Protein 7OA6 (pdb70)

Foldseek 3Di:
DPDPVVVVQQVPPPPHGHDDPPDDFDWDQDDDKDWDADQQKIKTKAQADFAPDDPFKDWDADPPVGKTKTWGFRDDDDDDPVRHDDDDCPCVDGIIIDIDDDPRWAQFDCVQWDWDDPPRIIIIMGGHPDPPAPTNHHHDDDDPPDDPPPDD/DPPVVVVQVVVCVVPPDDGDDDFFDDDDDDFDWDWDADLHKIKTKGFFPDADDPVQWDWAADPPQRKTKTWGAGDDDDDDPVDDPPDDDDDGGGTDITIGDHPQEPPWDRPPWDWDDDPRMIITITDDPFRYPDPDGSDDDDDDDDPDPPDD/DDDDDPQPVQDPDDDHHHDDDDDDWDKDDDDDWDWDADQQWIKTKAQAPQAPDDPQWDWDADPPQQKTKIWGFFDDDDDDPVVDDDDDPRDPGGIIITIGHDPNFPQAAQVPKDWDCPPNMTMIMGGHNDDPADGPDGGDDDDPDAPDPNHD/DVQDDDDPPDDFDFDDDFDKHFDADPHKTKMKTQAPQAPDPVQKDWDADPPQRHIKIKHAHDADDDDPVDDDDPDDDGGGGIHIGGGHDPPDPPWDRPPKDWDCPPSIIITTTDPD/DDDDDDDDDPPPPD

Radius of gyration: 34.69 Å; Cα contacts (8 Å, |Δi|>4): 1316; chains: 5; bounding box: 94×104×77 Å

Secondary structure (DSSP, 8-state):
--SHHHHHHHT--SSS-----S-----SS---EEEEE-SSEEEEEEE----S-SSS-EEEEETTTTEEEEEEEPPPP--SSS-EEEEE---SSSEEEEEEE--S-TT---SS-EEEEETTEEEEEEE-S-SSSSSSSSS----------S--/---HHHHHHHHTTTT-SS---------SS----EEEE-SS-EEEEEE-S--SSSTTEEEEE-TTTSEEEEEEE-PPP---SSS-TTS-B-----EEEEEEE----S-B-SSS-EEEEETTEEEEEE-BS---SSSS-S--------SSSS--/--SSHHHHTTSSSSS-----S-----EES---EE--B-SSEEEEEE---S-S-STT-EEEEETTTTEEEEEEE-------TTT--S-B---S-SEEEEEEE--S-S----TT-EEEEETTEEEEEEE----SS-SSSSS-------SSSS--/--S----SS------S----BEE-SSS--EEEEE-TT-SSSSSEEEEE-SSS--EEEEEE-------SS---SS-------EEEEE------SSS-SS--EEEEETTEEEEE----/--EE-------S--

InterPro domains:
  IPR002068 Alpha crystallin/Hsp20 domain [PF00011] (96-207)
  IPR002068 Alpha crystallin/Hsp20 domain [PS01031] (86-207)
  IPR008978 HSP20-like chaperone [G3DSA:2.60.40.790] (59-207)
  IPR008978 HSP20-like chaperone [SSF49764] (66-198)
  IPR031107 Small heat shock protein [PTHR11527] (91-207)

GO terms:
  GO:0034605 cellular response to heat (P, IDA)
  GO:0005634 nucleus (C, IDA)
  GO:0005737 cytoplasm (C, IDA)
  GO:0010494 cytoplasmic stress granule (C, IDA)
  GO:0003729 mRNA binding (F, IDA)
  GO:0006457 protein folding (P, IDA)
  GO:0005737 cytoplasm (C, HDA)
  GO:0005739 mitochondrion (C, HDA)
  GO:0010494 cytoplasmic stress granule (C, HDA)
  GO:0042802 identical protein binding (F, IPI)

Solvent-accessible surface area: 33015 Å² total; per-residue (Å²): 188,125,76,175,92,69,34,44,22,75,177,11,87,54,90,105,36,3,85,92,56,74,123,64,60,93,82,40,25,101,22,24,27,16,11,12,35,46,64,103,33,0,42,0,46,3,16,6,25,9,5,139,9,115,172,84,37,82,48,96,45,71,119,112,124,82,34,3,29,1,41,14,45,18,41,40,35,80,5,103,140,52,67,42,3,0,109,29,127,44,11,64,45,17,146,9,104,6,30,9,77,25,40,2,138,80,29,28,60,2,127,82,34,139,56,97,42,59,89,0,22,12,59,1,48,2,49,22,138,53,2,99,85,67,14,122,52,146,94,55,142,146,159,138,114,82,157,115,105,203,44,197,160,52,8,114,24,89,51,61,76,93,149,12,74,42,6,104,34,101,113,38,55,56,43,27,94,91,76,82,114,94,13,40,20,9,27,18,17,65,118,12,31,38,16,11,43,18,38,22,41,6,15,108,77,101,156,49,42,69,59,97,22,27,140,128,123,69,42,8,43,6,16,15,64,12,37,39,50,69,92,42,158,43,18,67,18,58,71,38,109,27,54,23,29,25,141,78,50,17,36,17,28,17,103,11,79,82,21,30,32,46,130,65,32,124,37,84,156,64,36,9,28,22,37,12,44,16,10,1,115,80,22,8,120,49,73,76,61,106,64,72,54,93,21,110,53,1,134,24,62,58,1,8,131,56,130,158,79,79,47,50,11,19,63,97,94,46,8,20,0,66,29,77,70,42,72,66,32,82,92,42,48,64,29,16,15,13,6,40,26,74,93,119,32,3,30,1,47,2,18,0,14,4,5,128,33,4,128,95,12,86,4,42,15,46,84,97,90,58,33,2,10,0,19,4,118,9,27,47,32,120,97,108,157,55,10,71,2,6,59,28,73,16,30,90,34,30,109,0,46,1,20,8,50,11,27,14,122,83,21,48,25,2,103,88,13,101,9,75,2,46,31,0,10,2,30,0,34,0,27,7,142,65,14,103,85,65,16,198,62,149,70,88,156,126,169,132,84,48,162,108,116,238,38,194,131,31,47,19,130,50,99,114,66,139,40,13,95,52,62,84,90,23,47,0,2,3,13,35,76,128,68,23,55,24,6,46,3,41,4,14,21,0,124,18,21,135,64,6,69,5,25,2,16,22,11,97,31,24,5,27,4,4,2,56,30,55,36,21,85,54,60,169,38,6,86,51,31,55,5,41,7,47,30,59,36,165,11,71,1,43,6,25,4,77,32,161,124,62,15,49,26,95,54,6,76,0,32,2,14,21,0,22,1,32,3,35,2,13,76,169,166,139,32,134,36,129,36,27,117,55,36,168,0,104

Structure (mmCIF, N/CA/C/O backbone):
data_7OA6
#
_entry.id   7OA6
#
loop_
_atom_site.group_PDB
_atom_site.id
_atom_site.type_symbol
_atom_site.label_atom_id
_atom_site.label_alt_id
_atom_site.label_comp_id
_atom_site.label_asym_id
_atom_site.label_entity_id
_atom_site.label_seq_id
_atom_site.pdbx_PDB_ins_code
_atom_site.Cartn_x
_atom_site.Cartn_y
_atom_site.Cartn_z
_atom_site.occupancy
_atom_site.B_iso_or_equiv
_atom_site.auth_seq_id
_atom_site.auth_comp_id
_atom_site.auth_asym_id
_atom_site.auth_atom_id
_atom_site.pdbx_PDB_model_num
ATOM 1 N N . TYR A 1 63 ? 173.904 168.869 173.160 1.00 0.00 63 TYR A N 1
ATOM 2 C CA . TYR A 1 63 ? 174.078 169.241 174.592 1.00 0.00 63 TYR A CA 1
ATOM 3 C C . TYR A 1 63 ? 172.705 169.419 175.202 1.00 0.00 63 TYR A C 1
ATOM 4 O O . TYR A 1 63 ? 171.727 168.835 174.738 1.00 0.00 63 TYR A O 1
ATOM 13 N N . ASP A 1 64 ? 172.605 170.190 176.313 1.00 0.00 64 ASP A N 1
ATOM 14 C CA . ASP A 1 64 ? 171.362 170.474 177.000 1.00 0.00 64 ASP A CA 1
ATOM 15 C C . ASP A 1 64 ? 170.329 171.204 176.150 1.00 0.00 64 ASP A C 1
ATOM 16 O O . ASP A 1 64 ? 169.190 170.738 176.179 1.00 0.00 64 ASP A O 1
ATOM 21 N N . PRO A 1 65 ? 170.587 172.251 175.340 1.00 0.00 65 PRO A N 1
ATOM 22 C CA . PRO A 1 65 ? 169.584 172.857 174.470 1.00 0.00 65 PRO A CA 1
ATOM 23 C C . PRO A 1 65 ? 169.072 171.886 173.436 1.00 0.00 65 PRO A C 1
ATOM 24 O O . PRO A 1 65 ? 169.858 171.065 172.966 1.00 0.00 65 PRO A O 1
ATOM 28 N N . ARG A 1 66 ? 167.776 172.000 173.054 1.00 0.00 66 ARG A N 1
ATOM 29 C CA . ARG A 1 66 ? 167.150 171.180 172.042 1.00 0.00 66 ARG A CA 1
ATOM 30 C C . ARG A 1 66 ? 167.777 171.374 170.686 1.00 0.00 66 ARG A C 1
ATOM 31 O O . ARG A 1 66 ? 168.020 170.413 169.960 1.00 0.00 66 ARG A O 1
ATOM 39 N N . ASP A 1 67 ? 168.062 172.646 170.325 1.00 0.00 67 ASP A N 1
ATOM 40 C CA . ASP A 1 67 ? 168.687 173.010 169.074 1.00 0.00 67 ASP A CA 1
ATOM 41 C C . ASP A 1 67 ? 170.078 172.438 168.954 1.00 0.00 67 ASP A C 1
ATOM 42 O O . ASP A 1 67 ? 170.459 171.983 167.880 1.00 0.00 67 ASP A O 1
ATOM 47 N N . GLU A 1 68 ? 170.869 172.461 170.055 1.00 0.00 68 GLU A N 1
ATOM 48 C CA . GLU A 1 68 ? 172.218 171.942 170.071 1.00 0.00 68 GLU A CA 1
ATOM 49 C C . GLU A 1 68 ? 172.283 170.439 169.894 1.00 0.00 68 GLU A C 1
ATOM 50 O O . GLU A 1 68 ? 173.121 169.944 169.141 1.00 0.00 68 GLU A O 1
ATOM 56 N N . THR A 1 69 ? 171.382 169.673 170.570 1.00 0.00 69 THR A N 1
ATOM 57 C CA . THR A 1 69 ? 171.339 168.231 170.437 1.00 0.00 69 THR A CA 1
ATOM 58 C C . THR A 1 69 ? 170.806 167.814 169.083 1.00 0.00 69 THR A C 1
ATOM 59 O O . THR A 1 69 ? 171.245 166.798 168.557 1.00 0.00 69 THR A O 1
ATOM 63 N N . LEU A 1 70 ? 169.889 168.616 168.470 1.00 0.00 70 LEU A N 1
ATOM 64 C CA . LEU A 1 70 ? 169.457 168.444 167.097 1.00 0.00 70 LEU A CA 1
ATOM 65 C C . LEU A 1 70 ? 170.588 168.650 166.121 1.00 0.00 70 LEU A C 1
ATOM 66 O O . LEU A 1 70 ? 170.732 167.877 165.179 1.00 0.00 70 LEU A O 1
ATOM 71 N N . ASP A 1 71 ? 171.425 169.693 166.339 1.00 0.00 71 ASP A N 1
ATOM 72 C CA . ASP A 1 71 ? 172.582 170.002 165.527 1.00 0.00 71 ASP A CA 1
ATOM 73 C C . ASP A 1 71 ? 173.613 168.884 165.550 1.00 0.00 71 ASP A C 1
ATOM 74 O O . ASP A 1 71 ? 174.240 168.581 164.535 1.00 0.00 71 ASP A O 1
ATOM 79 N N . ASP A 1 72 ? 173.805 168.257 166.737 1.00 0.00 72 ASP A N 1
ATOM 80 C CA . ASP A 1 72 ? 174.620 167.077 166.944 1.00 0.00 72 ASP A CA 1
ATOM 81 C C . ASP A 1 72 ? 174.024 165.818 166.327 1.00 0.00 72 ASP A C 1
ATOM 82 O O . ASP A 1 72 ? 174.731 164.839 166.093 1.00 0.00 72 ASP A O 1
ATOM 87 N N . TRP A 1 73 ? 172.693 165.812 166.072 1.00 0.00 73 TRP A N 1
ATOM 88 C CA . TRP A 1 73 ? 171.960 164.690 165.520 1.00 0.00 73 TRP A CA 1
ATOM 89 C C . TRP A 1 73 ? 172.005 164.734 164.007 1.00 0.00 73 TRP A C 1
ATOM 90 O O . TRP A 1 73 ? 171.431 163.870 163.346 1.00 0.00 73 TRP A O 1
ATOM 101 N N . PHE A 1 74 ? 172.665 165.763 163.418 1.00 0.00 74 PHE A N 1
ATOM 102 C CA . PHE A 1 74 ? 172.856 165.893 161.989 1.00 0.00 74 PHE A CA 1
ATOM 103 C C . PHE A 1 74 ? 174.097 165.159 161.542 1.00 0.00 74 PHE A C 1
ATOM 104 O O . PHE A 1 74 ? 174.655 165.454 160.485 1.00 0.00 74 PHE A O 1
ATOM 112 N N . ASP A 1 75 ? 174.509 164.120 162.309 1.00 0.00 75 ASP A N 1
ATOM 113 C CA . ASP A 1 75 ? 175.592 163.239 161.966 1.00 0.00 75 ASP A CA 1
ATOM 114 C C . ASP A 1 75 ? 174.952 162.157 161.138 1.00 0.00 75 ASP A C 1
ATOM 115 O O . ASP A 1 75 ? 174.318 161.247 161.670 1.00 0.00 75 ASP A O 1
ATOM 120 N N . ASN A 1 76 ? 175.040 162.312 159.796 1.00 0.00 76 ASN A N 1
ATOM 121 C CA . ASN A 1 76 ? 174.477 161.387 158.839 1.00 0.00 76 ASN A CA 1
ATOM 122 C C . ASN A 1 76 ? 175.581 160.936 157.924 1.00 0.00 76 ASN A C 1
ATOM 123 O O . ASN A 1 76 ? 175.414 159.975 157.174 1.00 0.00 76 ASN A O 1
ATOM 128 N N . ASP A 1 77 ? 176.742 161.622 157.986 1.00 0.00 77 ASP A N 1
ATOM 129 C CA . ASP A 1 77 ? 177.960 161.175 157.362 1.00 0.00 77 ASP A CA 1
ATOM 130 C C . ASP A 1 77 ? 179.094 161.890 158.051 1.00 0.00 77 ASP A C 1
ATOM 131 O O . ASP A 1 77 ? 180.231 161.422 158.020 1.00 0.00 77 ASP A O 1
ATOM 136 N N . LEU A 1 78 ? 178.784 163.006 158.749 1.00 0.00 78 LEU A N 1
ATOM 137 C CA . LEU A 1 78 ? 179.654 163.626 159.707 1.00 0.00 78 LEU A CA 1
ATOM 138 C C . LEU A 1 78 ? 178.742 164.580 160.416 1.00 0.00 78 LEU A C 1
ATOM 139 O O . LEU A 1 78 ? 177.775 165.066 159.830 1.00 0.00 78 LEU A O 1
ATOM 144 N N . SER A 1 79 ? 179.028 164.872 161.709 1.00 0.00 79 SER A N 1
ATOM 145 C CA . SER A 1 79 ? 178.299 165.830 162.510 1.00 0.00 79 SER A CA 1
ATOM 146 C C . SER A 1 79 ? 178.412 167.224 161.941 1.00 0.00 79 SER A C 1
ATOM 147 O O . SER A 1 79 ? 179.440 167.589 161.371 1.00 0.00 79 SER A O 1
ATOM 150 N N . LEU A 1 80 ? 177.329 168.020 162.080 1.00 0.00 80 LEU A N 1
ATOM 151 C CA . LEU A 1 80 ? 177.240 169.338 161.507 1.00 0.00 80 LEU A CA 1
ATOM 152 C C . LEU A 1 80 ? 177.353 170.287 162.653 1.00 0.00 80 LEU A C 1
ATOM 153 O O . LEU A 1 80 ? 176.639 170.162 163.645 1.00 0.00 80 LEU A O 1
ATOM 158 N N . PHE A 1 81 ? 178.259 171.276 162.511 1.00 0.00 81 PHE A N 1
ATOM 159 C CA . PHE A 1 81 ? 178.468 172.340 163.458 1.00 0.00 81 PHE A CA 1
ATOM 160 C C . PHE A 1 81 ? 178.966 173.482 162.609 1.00 0.00 81 PHE A C 1
ATOM 161 O O . PHE A 1 81 ? 179.565 173.201 161.570 1.00 0.00 81 PHE A O 1
ATOM 169 N N . PRO A 1 82 ? 178.739 174.757 162.965 1.00 0.00 82 PRO A N 1
ATOM 170 C CA . PRO A 1 82 ? 179.155 175.939 162.212 1.00 0.00 82 PRO A CA 1
ATOM 171 C C . PRO A 1 82 ? 180.553 175.900 161.640 1.00 0.00 82 PRO A C 1
ATOM 172 O O . PRO A 1 82 ? 181.489 175.582 162.373 1.00 0.00 82 PRO A O 1
ATOM 176 N N . SER A 1 83 ? 180.690 176.213 160.329 1.00 0.00 83 SER A N 1
ATOM 177 C CA . SER A 1 83 ? 181.940 176.240 159.603 1.00 0.00 83 SER A CA 1
ATOM 178 C C . SER A 1 83 ? 182.887 177.284 160.133 1.00 0.00 83 SER A C 1
ATOM 179 O O . SER A 1 83 ? 184.084 177.033 160.266 1.00 0.00 83 SER A O 1
ATOM 182 N N . GLY A 1 84 ? 182.346 178.487 160.435 1.00 0.00 84 GLY A N 1
ATOM 183 C CA . GLY A 1 84 ? 183.087 179.587 160.999 1.00 0.00 84 GLY A CA 1
ATOM 184 C C . GLY A 1 84 ? 182.814 180.820 160.192 1.00 0.00 84 GLY A C 1
ATOM 185 O O . GLY A 1 84 ? 183.465 181.845 160.393 1.00 0.00 84 GLY A O 1
ATOM 186 N N . PHE A 1 85 ? 181.851 180.748 159.243 1.00 0.00 85 PHE A N 1
ATOM 187 C CA . PHE A 1 85 ? 181.498 181.871 158.416 1.00 0.00 85 PHE A CA 1
ATOM 188 C C . PHE A 1 85 ? 180.025 181.744 158.150 1.00 0.00 85 PHE A C 1
ATOM 189 O O . PHE A 1 85 ? 179.421 180.693 158.367 1.00 0.00 85 PHE A O 1
ATOM 197 N N . GLY A 1 86 ? 179.421 182.847 157.665 1.00 0.00 86 GLY A N 1
ATOM 198 C CA . GLY A 1 86 ? 178.036 182.876 157.294 1.00 0.00 86 GLY A CA 1
ATOM 199 C C . GLY A 1 86 ? 177.830 184.202 156.641 1.00 0.00 86 GLY A C 1
ATOM 200 O O . GLY A 1 86 ? 178.269 185.231 157.154 1.00 0.00 86 GLY A O 1
ATOM 201 N N . PHE A 1 87 ? 177.148 184.194 155.469 1.00 0.00 87 PHE A N 1
ATOM 202 C CA . PHE A 1 87 ? 176.900 185.355 154.640 1.00 0.00 87 PHE A CA 1
ATOM 203 C C . PHE A 1 87 ? 175.936 186.285 155.353 1.00 0.00 87 PHE A C 1
ATOM 204 O O . PHE A 1 87 ? 175.087 185.763 156.076 1.00 0.00 87 PHE A O 1
ATOM 212 N N . PRO A 1 88 ? 176.004 187.621 155.191 1.00 0.00 88 PRO A N 1
ATOM 213 C CA . PRO A 1 88 ? 175.223 188.620 155.924 1.00 0.00 88 PRO A CA 1
ATOM 214 C C . PRO A 1 88 ? 173.763 188.291 156.121 1.00 0.00 88 PRO A C 1
ATOM 215 O O . PRO A 1 88 ? 173.121 187.867 155.159 1.00 0.00 88 PRO A O 1
ATOM 219 N N . ARG A 1 89 ? 173.238 188.466 157.357 1.00 0.00 89 ARG A N 1
ATOM 220 C CA . ARG A 1 89 ? 171.906 188.036 157.686 1.00 0.00 89 ARG A CA 1
ATOM 221 C C . ARG A 1 89 ? 171.235 189.157 158.429 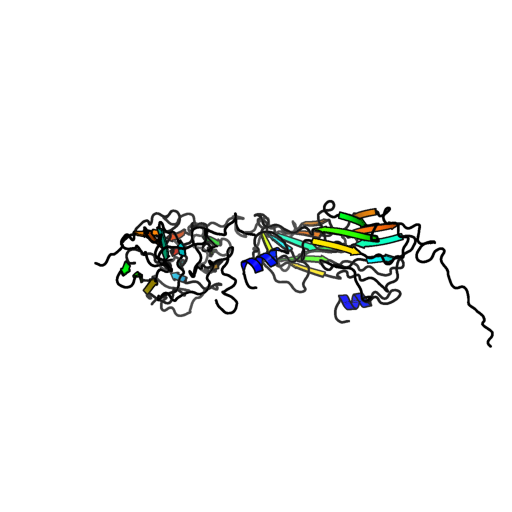1.00 0.00 89 ARG A C 1
ATOM 222 O O . ARG A 1 89 ? 171.804 189.743 159.349 1.00 0.00 89 ARG A O 1
ATOM 230 N N . SER A 1 90 ? 169.990 189.476 158.004 1.00 0.00 90 SER A N 1
ATOM 231 C CA . SER A 1 90 ? 169.110 190.425 158.630 1.00 0.00 90 SER A CA 1
ATOM 232 C C . SER A 1 90 ? 167.832 189.657 158.820 1.00 0.00 90 SER A C 1
ATOM 233 O O . SER A 1 90 ? 167.245 189.174 157.851 1.00 0.00 90 SER A O 1
ATOM 236 N N . VAL A 1 91 ? 167.400 189.528 160.092 1.00 0.00 91 VAL A N 1
ATOM 237 C CA . VAL A 1 91 ? 166.251 188.683 160.469 1.00 0.00 91 VAL A CA 1
ATOM 238 C C . VAL A 1 91 ? 166.823 187.252 160.458 1.00 0.00 91 VAL A C 1
ATOM 239 O O . VAL A 1 91 ? 166.839 186.614 159.404 1.00 0.00 91 VAL A O 1
ATOM 243 N N . ALA A 1 92 ? 167.287 186.722 161.612 1.00 0.00 92 ALA A N 1
ATOM 244 C CA . ALA A 1 92 ? 167.997 185.460 161.596 1.00 0.00 92 ALA A CA 1
ATOM 245 C C . ALA A 1 92 ? 167.110 184.289 161.251 1.00 0.00 92 ALA A C 1
ATOM 246 O O . ALA A 1 92 ? 166.249 183.899 162.040 1.00 0.00 92 ALA A O 1
ATOM 248 N N . VAL A 1 93 ? 167.317 183.717 160.038 1.00 0.00 93 VAL A N 1
ATOM 249 C CA . VAL A 1 93 ? 166.630 182.541 159.559 1.00 0.00 93 VAL A CA 1
ATOM 250 C C . VAL A 1 93 ? 167.714 181.826 158.769 1.00 0.00 93 VAL A C 1
ATOM 251 O O . VAL A 1 93 ? 168.337 182.476 157.934 1.00 0.00 93 VAL A O 1
ATOM 255 N N . PRO A 1 94 ? 168.002 180.534 158.941 1.00 0.00 94 PRO A N 1
ATOM 256 C CA . PRO A 1 94 ? 169.029 179.804 158.194 1.00 0.00 94 PRO A CA 1
ATOM 257 C C . PRO A 1 94 ? 168.691 179.676 156.720 1.00 0.00 94 PRO A C 1
ATOM 258 O O . PRO A 1 94 ? 167.542 179.900 156.347 1.00 0.00 94 PRO A O 1
ATOM 262 N N . VAL A 1 95 ? 169.686 179.310 155.876 1.00 0.00 95 VAL A N 1
ATOM 263 C CA . VAL A 1 95 ? 169.497 179.062 154.462 1.00 0.00 95 VAL A CA 1
ATOM 264 C C . VAL A 1 95 ? 170.275 177.792 154.203 1.00 0.00 95 VAL A C 1
ATOM 265 O O . VAL A 1 95 ? 171.274 177.536 154.874 1.00 0.00 95 VAL A O 1
ATOM 269 N N . ASP A 1 96 ? 169.825 176.960 153.225 1.00 0.00 96 ASP A N 1
ATOM 270 C CA . ASP A 1 96 ? 170.438 175.690 152.902 1.00 0.00 96 ASP A CA 1
ATOM 271 C C . ASP A 1 96 ? 171.005 175.811 151.510 1.00 0.00 96 ASP A C 1
ATOM 272 O O . ASP A 1 96 ? 170.363 176.382 150.630 1.00 0.00 96 ASP A O 1
ATOM 277 N N . ILE A 1 97 ? 172.196 175.206 151.272 1.00 0.00 97 ILE A N 1
ATOM 278 C CA . ILE A 1 97 ? 172.814 175.106 149.971 1.00 0.00 97 ILE A CA 1
ATOM 279 C C . ILE A 1 97 ? 173.061 173.637 149.760 1.00 0.00 97 ILE A C 1
ATOM 280 O O . ILE A 1 97 ? 173.398 172.925 150.706 1.00 0.00 97 ILE A O 1
ATOM 285 N N . LEU A 1 98 ? 172.905 173.152 148.505 1.00 0.00 98 LEU A N 1
ATOM 286 C CA . LEU A 1 98 ? 173.400 171.860 148.086 1.00 0.00 98 LEU A CA 1
ATOM 287 C C . LEU A 1 98 ? 174.304 172.134 146.926 1.00 0.00 98 LEU A C 1
ATOM 288 O O . LEU A 1 98 ? 173.882 172.721 145.928 1.00 0.00 98 LEU A O 1
ATOM 293 N N . ASP A 1 99 ? 175.588 171.727 147.057 1.00 0.00 99 ASP A N 1
ATOM 294 C CA . ASP A 1 99 ? 176.636 172.073 146.130 1.00 0.00 99 ASP A CA 1
ATOM 295 C C . ASP A 1 99 ? 176.869 170.877 145.253 1.00 0.00 99 ASP A C 1
ATOM 296 O O . ASP A 1 99 ? 177.014 169.755 145.739 1.00 0.00 99 ASP A O 1
ATOM 301 N N . HIS A 1 100 ? 176.915 171.115 143.925 1.00 0.00 100 HIS A N 1
ATOM 302 C CA . HIS A 1 100 ? 177.227 170.109 142.942 1.00 0.00 100 HIS A CA 1
ATOM 303 C C . HIS A 1 100 ? 177.774 170.907 141.791 1.00 0.00 100 HIS A C 1
ATOM 304 O O . HIS A 1 100 ? 177.808 172.136 141.842 1.00 0.00 100 HIS A O 1
ATOM 311 N N . ASP A 1 101 ? 178.270 170.212 140.742 1.00 0.00 101 ASP A N 1
ATOM 312 C CA . ASP A 1 101 ? 178.707 170.843 139.517 1.00 0.00 101 ASP A CA 1
ATOM 313 C C . ASP A 1 101 ? 177.761 170.487 138.394 1.00 0.00 101 ASP A C 1
ATOM 314 O O . ASP A 1 101 ? 178.045 170.808 137.240 1.00 0.00 101 ASP A O 1
ATOM 319 N N . ASN A 1 102 ? 176.627 169.797 138.690 1.00 0.00 102 ASN A N 1
ATOM 320 C CA . ASN A 1 102 ? 175.571 169.578 137.722 1.00 0.00 102 ASN A CA 1
ATOM 321 C C . ASN A 1 102 ? 174.388 170.457 138.043 1.00 0.00 102 ASN A C 1
ATOM 322 O O . ASN A 1 102 ? 173.622 170.800 137.143 1.00 0.00 102 ASN A O 1
ATOM 327 N N . ASN A 1 103 ? 174.248 170.898 139.314 1.00 0.00 103 ASN A N 1
ATOM 328 C CA . ASN A 1 103 ? 173.241 171.857 139.697 1.00 0.00 103 ASN A CA 1
ATOM 329 C C . ASN A 1 103 ? 173.696 172.486 140.986 1.00 0.00 103 ASN A C 1
ATOM 330 O O . ASN A 1 103 ? 174.605 171.999 141.652 1.00 0.00 103 ASN A O 1
ATOM 335 N N . TYR A 1 104 ? 173.054 173.604 141.373 1.00 0.00 104 TYR A N 1
ATOM 336 C CA . TYR A 1 104 ? 173.264 174.232 142.647 1.00 0.00 104 TYR A CA 1
ATOM 337 C C . TYR A 1 104 ? 171.884 174.569 143.123 1.00 0.00 104 TYR A C 1
ATOM 338 O O . TYR A 1 104 ? 171.166 175.343 142.490 1.00 0.00 104 TYR A O 1
ATOM 347 N N . GLU A 1 105 ? 171.511 173.983 144.281 1.00 0.00 105 GLU A N 1
ATOM 348 C CA . GLU A 1 105 ? 170.165 173.983 144.791 1.00 0.00 105 GLU A CA 1
ATOM 349 C C . GLU A 1 105 ? 170.236 174.828 146.024 1.00 0.00 105 GLU A C 1
ATOM 350 O O . GLU A 1 105 ? 171.091 174.606 146.881 1.00 0.00 105 GLU A O 1
ATOM 356 N N . LEU A 1 106 ? 169.384 175.871 146.093 1.00 0.00 106 LEU A N 1
ATOM 357 C CA . LEU A 1 106 ? 169.451 176.879 147.115 1.00 0.00 106 LEU A CA 1
ATOM 358 C C . LEU A 1 106 ? 168.040 177.129 147.564 1.00 0.00 106 LEU A C 1
ATOM 359 O O . LEU A 1 106 ? 167.208 177.635 146.813 1.00 0.00 106 LEU A O 1
ATOM 364 N N . LYS A 1 107 ? 167.761 176.817 148.853 1.00 0.00 107 LYS A N 1
ATOM 365 C CA . LYS A 1 107 ? 166.463 177.005 149.446 1.00 0.00 107 LYS A CA 1
ATOM 366 C C . LYS A 1 107 ? 166.627 178.108 150.440 1.00 0.00 107 LYS A C 1
ATOM 367 O O . LYS A 1 107 ? 167.087 177.883 151.558 1.00 0.00 107 LYS A O 1
ATOM 373 N N . VAL A 1 108 ? 166.147 179.315 150.072 1.00 0.00 108 VAL A N 1
ATOM 374 C CA . VAL A 1 108 ? 166.151 180.477 150.921 1.00 0.00 108 VAL A CA 1
ATOM 375 C C . VAL A 1 108 ? 164.934 180.316 151.786 1.00 0.00 108 VAL A C 1
ATOM 376 O O . VAL A 1 108 ? 163.815 180.380 151.282 1.00 0.00 108 VAL A O 1
ATOM 380 N N . VAL A 1 109 ? 165.118 180.079 153.108 1.00 0.00 109 VAL A N 1
ATOM 381 C CA . VAL A 1 109 ? 164.013 179.850 154.011 1.00 0.00 109 VAL A CA 1
ATOM 382 C C . VAL A 1 109 ? 163.456 181.215 154.324 1.00 0.00 109 VAL A C 1
ATOM 383 O O . VAL A 1 109 ? 164.181 182.110 154.757 1.00 0.00 109 VAL A O 1
ATOM 387 N N . VAL A 1 110 ? 162.165 181.411 153.974 1.00 0.00 110 VAL A N 1
ATOM 388 C CA . VAL A 1 110 ? 161.476 182.672 154.074 1.00 0.00 110 VAL A CA 1
ATOM 389 C C . VAL A 1 110 ? 160.644 182.643 155.339 1.00 0.00 110 VAL A C 1
ATOM 390 O O . VAL A 1 110 ? 160.047 181.603 155.620 1.00 0.00 110 VAL A O 1
ATOM 394 N N . PRO A 1 111 ? 160.577 183.708 156.145 1.00 0.00 111 PRO A N 1
ATOM 395 C CA . PRO A 1 111 ? 159.713 183.757 157.313 1.00 0.00 111 PRO A CA 1
ATOM 396 C C . PRO A 1 111 ? 158.340 184.293 156.940 1.00 0.00 111 PRO A C 1
ATOM 397 O O . PRO A 1 111 ? 157.997 185.409 157.329 1.00 0.00 111 PRO A O 1
ATOM 401 N N . GLY A 1 112 ? 157.520 183.461 156.251 1.00 0.00 112 GLY A N 1
ATOM 402 C CA . GLY A 1 112 ? 156.104 183.654 156.023 1.00 0.00 112 GLY A CA 1
ATOM 403 C C . GLY A 1 112 ? 155.648 184.971 155.448 1.00 0.00 112 GLY A C 1
ATOM 404 O O . GLY A 1 112 ? 154.861 185.675 156.080 1.00 0.00 112 GLY A O 1
ATOM 405 N N . VAL A 1 113 ? 156.124 185.338 154.232 1.00 0.00 113 VAL A N 1
ATOM 406 C CA . VAL A 1 113 ? 155.650 186.510 153.523 1.00 0.00 113 VAL A CA 1
ATOM 407 C C . VAL A 1 113 ? 154.370 186.175 152.788 1.00 0.00 113 VAL A C 1
ATOM 408 O O . VAL A 1 113 ? 154.316 185.231 152.003 1.00 0.00 113 VAL A O 1
ATOM 412 N N . LYS A 1 114 ? 153.289 186.951 153.066 1.00 0.00 114 LYS A N 1
ATOM 413 C CA . LYS A 1 114 ? 151.989 186.835 152.434 1.00 0.00 114 LYS A CA 1
ATOM 414 C C . LYS A 1 114 ? 152.057 187.165 150.965 1.00 0.00 114 LYS A C 1
ATOM 415 O O . LYS A 1 114 ? 151.377 186.541 150.150 1.00 0.00 114 LYS A O 1
ATOM 421 N N . SER A 1 115 ? 152.931 188.137 150.603 1.00 0.00 115 SER A N 1
ATOM 422 C CA . SER A 1 115 ? 153.183 188.576 149.251 1.00 0.00 115 SER A CA 1
ATOM 423 C C . SER A 1 115 ? 153.977 187.527 148.520 1.00 0.00 115 SER A C 1
ATOM 424 O O . SER A 1 115 ? 154.471 186.568 149.111 1.00 0.00 115 SER A O 1
ATOM 427 N N . LYS A 1 116 ? 154.037 187.661 147.182 1.00 0.00 116 LYS A N 1
ATOM 428 C CA . LYS A 1 116 ? 154.816 186.783 146.353 1.00 0.00 116 LYS A CA 1
ATOM 429 C C . LYS A 1 116 ? 155.070 187.504 145.057 1.00 0.00 116 LYS A C 1
ATOM 430 O O . LYS A 1 116 ? 155.464 186.888 144.068 1.00 0.00 116 LYS A O 1
ATOM 436 N N . LYS A 1 117 ? 154.843 188.842 145.041 1.00 0.00 117 LYS A N 1
ATOM 437 C CA . LYS A 1 117 ? 155.093 189.679 143.895 1.00 0.00 117 LYS A CA 1
ATOM 438 C C . LYS A 1 117 ? 155.943 190.842 144.333 1.00 0.00 117 LYS A C 1
ATOM 439 O O . LYS A 1 117 ? 156.394 191.619 143.493 1.00 0.00 117 LYS A O 1
ATOM 445 N N . ASP A 1 118 ? 156.176 190.998 145.660 1.00 0.00 118 ASP A N 1
ATOM 446 C CA . ASP A 1 118 ? 156.855 192.155 146.201 1.00 0.00 118 ASP A CA 1
ATOM 447 C C . ASP A 1 118 ? 158.268 191.792 146.581 1.00 0.00 118 ASP A C 1
ATOM 448 O O . ASP A 1 118 ? 159.065 192.669 146.915 1.00 0.00 118 ASP A O 1
ATOM 453 N N . ILE A 1 119 ? 158.618 190.486 146.503 1.00 0.00 119 ILE A N 1
ATOM 454 C CA . ILE A 1 119 ? 159.919 189.969 146.857 1.00 0.00 119 ILE A CA 1
ATOM 455 C C . ILE A 1 119 ? 160.654 189.817 145.553 1.00 0.00 119 ILE A C 1
ATOM 456 O O . ILE A 1 119 ? 160.079 189.351 144.570 1.00 0.00 119 ILE A O 1
ATOM 461 N N . ASP A 1 120 ? 161.929 190.281 145.507 1.00 0.00 120 ASP A N 1
ATOM 462 C CA . ASP A 1 120 ? 162.681 190.409 144.281 1.00 0.00 120 ASP A CA 1
ATOM 463 C C . ASP A 1 120 ? 163.875 189.494 144.380 1.00 0.00 120 ASP A C 1
ATOM 464 O O . ASP A 1 120 ? 164.481 189.364 145.443 1.00 0.00 120 ASP A O 1
ATOM 469 N N . ILE A 1 121 ? 164.232 188.857 143.237 1.00 0.00 121 ILE A N 1
ATOM 470 C CA . ILE A 1 121 ? 165.371 187.986 143.091 1.00 0.00 121 ILE A CA 1
ATOM 471 C C . ILE A 1 121 ? 166.077 188.537 141.880 1.00 0.00 121 ILE A C 1
ATOM 472 O O . ILE A 1 121 ? 165.444 188.838 140.869 1.00 0.00 121 ILE A O 1
ATOM 477 N N . GLU A 1 122 ? 167.411 188.732 141.976 1.00 0.00 122 GLU A N 1
ATOM 478 C CA . GLU A 1 122 ? 168.213 189.290 140.912 1.00 0.00 122 GLU A CA 1
ATOM 479 C C . GLU A 1 122 ? 169.564 188.644 141.004 1.00 0.00 122 GLU A C 1
ATOM 480 O O . GLU A 1 122 ? 169.994 188.227 142.077 1.00 0.00 122 GLU A O 1
ATOM 486 N N . TYR A 1 123 ? 170.282 188.576 139.859 1.00 0.00 123 TYR A N 1
ATOM 487 C CA . TYR A 1 123 ? 171.633 188.084 139.825 1.00 0.00 123 TYR A CA 1
ATOM 488 C C . TYR A 1 123 ? 172.464 189.217 139.296 1.00 0.00 123 TYR A C 1
ATOM 489 O O . TYR A 1 123 ? 172.059 189.943 138.388 1.00 0.00 123 TYR A O 1
ATOM 498 N N . HIS A 1 124 ? 173.680 189.344 139.862 1.00 0.00 124 HIS A N 1
ATOM 499 C CA . HIS A 1 124 ? 174.715 190.251 139.460 1.00 0.00 124 HIS A CA 1
ATOM 500 C C . HIS A 1 124 ? 175.762 189.386 138.842 1.00 0.00 124 HIS A C 1
ATOM 501 O O . HIS A 1 124 ? 176.434 188.633 139.542 1.00 0.00 124 HIS A O 1
ATOM 508 N N . GLN A 1 125 ? 175.878 189.429 137.498 1.00 0.00 125 GLN A N 1
ATOM 509 C CA . GLN A 1 125 ? 176.873 188.691 136.756 1.00 0.00 125 GLN A CA 1
ATOM 510 C C . GLN A 1 125 ? 178.217 189.374 136.811 1.00 0.00 125 GLN A C 1
ATOM 511 O O . GLN A 1 125 ? 179.238 188.753 136.520 1.00 0.00 125 GLN A O 1
ATOM 517 N N . ASN A 1 126 ? 178.248 190.678 137.177 1.00 0.00 126 ASN A N 1
ATOM 518 C CA . ASN A 1 126 ? 179.467 191.448 137.259 1.00 0.00 126 ASN A CA 1
ATOM 519 C C . ASN A 1 126 ? 180.239 191.160 138.524 1.00 0.00 126 ASN A C 1
ATOM 520 O O . ASN A 1 126 ? 181.467 191.223 138.511 1.00 0.00 126 ASN A O 1
ATOM 525 N N . LYS A 1 127 ? 179.542 190.835 139.643 1.00 0.00 127 LYS A N 1
ATOM 526 C CA . LYS A 1 127 ? 180.183 190.554 140.912 1.00 0.00 127 LYS A CA 1
ATOM 527 C C . LYS A 1 127 ? 180.040 189.103 141.293 1.00 0.00 127 LYS A C 1
ATOM 528 O O . LYS A 1 127 ? 180.694 188.650 142.233 1.00 0.00 127 LYS A O 1
ATOM 534 N N . ASN A 1 128 ? 179.208 188.336 140.547 1.00 0.00 128 ASN A N 1
ATOM 535 C CA . ASN A 1 128 ? 178.949 186.920 140.745 1.00 0.00 128 ASN A CA 1
ATOM 536 C C . ASN A 1 128 ? 178.324 186.647 142.096 1.00 0.00 128 ASN A C 1
ATOM 537 O O . ASN A 1 128 ? 178.783 185.781 142.839 1.00 0.00 128 ASN A O 1
ATOM 542 N N . GLN A 1 129 ? 177.287 187.440 142.456 1.00 0.00 129 GLN A N 1
ATOM 543 C CA . GLN A 1 129 ? 176.575 187.313 143.705 1.00 0.00 129 GLN A CA 1
ATOM 544 C C . GLN A 1 129 ? 175.126 187.196 143.335 1.00 0.00 129 GLN A C 1
ATOM 545 O O . GLN A 1 129 ? 174.629 187.990 142.540 1.00 0.00 129 GLN A O 1
ATOM 551 N N . ILE A 1 130 ? 174.401 186.218 143.936 1.00 0.00 130 ILE A N 1
ATOM 552 C CA . ILE A 1 130 ? 172.961 186.125 143.818 1.00 0.00 130 ILE A CA 1
ATOM 553 C C . ILE A 1 130 ? 172.383 187.014 144.894 1.00 0.00 130 ILE A C 1
ATOM 554 O O . ILE A 1 130 ? 172.867 187.026 146.026 1.00 0.00 130 ILE A O 1
ATOM 559 N N . LEU A 1 131 ? 171.362 187.827 144.531 1.00 0.00 131 LEU A N 1
ATOM 560 C CA . LEU A 1 131 ? 170.779 188.827 145.394 1.00 0.00 131 LEU A CA 1
ATOM 561 C C . LEU A 1 131 ? 169.308 188.548 145.495 1.00 0.00 131 LEU A C 1
ATOM 562 O O . LEU A 1 131 ? 168.611 188.462 144.488 1.00 0.00 131 LEU A O 1
ATOM 567 N N . VAL A 1 132 ? 168.796 188.421 146.740 1.00 0.00 132 VAL A N 1
ATOM 568 C CA . VAL A 1 132 ? 167.387 188.205 146.995 1.00 0.00 132 VAL A CA 1
ATOM 569 C C . VAL A 1 132 ? 167.069 189.196 148.074 1.00 0.00 132 VAL A C 1
ATOM 570 O O . VAL A 1 132 ? 167.855 189.361 148.999 1.00 0.00 132 VAL A O 1
ATOM 574 N N . SER A 1 133 ? 165.927 189.916 147.984 1.00 0.00 133 SER A N 1
ATOM 575 C CA . SER A 1 133 ? 165.628 190.906 148.991 1.00 0.00 133 SER A CA 1
ATOM 576 C C . SER A 1 133 ? 164.146 191.140 148.930 1.00 0.00 133 SER A C 1
ATOM 577 O O . SER A 1 133 ? 163.484 190.813 147.944 1.00 0.00 133 SER A O 1
ATOM 580 N N . GLY A 1 134 ? 163.591 191.717 150.020 1.00 0.00 134 GLY A N 1
ATOM 581 C CA . GLY A 1 134 ? 162.198 192.064 150.058 1.00 0.00 134 GLY A CA 1
ATOM 582 C C . GLY A 1 134 ? 161.883 192.607 151.415 1.00 0.00 134 GLY A C 1
ATOM 583 O O . GLY A 1 134 ? 162.772 192.825 152.237 1.00 0.00 134 GLY A O 1
ATOM 584 N N . GLU A 1 135 ? 160.570 192.811 151.677 1.00 0.00 135 GLU A N 1
ATOM 585 C CA . GLU A 1 135 ? 160.047 193.305 152.929 1.00 0.00 135 GLU A CA 1
ATOM 586 C C . GLU A 1 135 ? 159.383 192.153 153.635 1.00 0.00 135 GLU A C 1
ATOM 587 O O . GLU A 1 135 ? 158.909 191.207 153.009 1.00 0.00 135 GLU A O 1
ATOM 593 N N . ILE A 1 136 ? 159.323 192.227 154.985 1.00 0.00 136 ILE A N 1
ATOM 594 C CA . ILE A 1 136 ? 158.530 191.342 155.803 1.00 0.00 136 ILE A CA 1
ATOM 595 C C . ILE A 1 136 ? 157.221 192.090 155.983 1.00 0.00 136 ILE A C 1
ATOM 596 O O . ILE A 1 136 ? 157.275 193.279 156.300 1.00 0.00 136 ILE A O 1
ATOM 601 N N . PRO A 1 137 ? 156.042 191.500 155.776 1.00 0.00 137 PRO A N 1
ATOM 602 C CA . PRO A 1 137 ? 154.786 192.228 155.797 1.00 0.00 137 PRO A CA 1
ATOM 603 C C . PRO A 1 137 ? 154.320 192.307 157.227 1.00 0.00 137 PRO A C 1
ATOM 604 O O . PRO A 1 137 ? 154.108 191.278 157.868 1.00 0.00 137 PRO A O 1
ATOM 608 N N . SER A 1 138 ? 154.184 193.545 157.741 1.00 0.00 138 SER A N 1
ATOM 609 C CA . SER A 1 138 ? 153.859 193.797 159.117 1.00 0.00 138 SER A CA 1
ATOM 610 C C . SER A 1 138 ? 152.387 194.069 159.239 1.00 0.00 138 SER A C 1
ATOM 611 O O . SER A 1 138 ? 151.715 194.399 158.261 1.00 0.00 138 SER A O 1
ATOM 614 N N . THR A 1 139 ? 151.873 193.967 160.489 1.00 0.00 139 THR A N 1
ATOM 615 C CA . THR A 1 139 ? 150.484 194.162 160.833 1.00 0.00 139 THR A CA 1
ATOM 616 C C . THR A 1 139 ? 150.191 195.641 160.902 1.00 0.00 139 THR A C 1
ATOM 617 O O . THR A 1 139 ? 151.103 196.464 160.842 1.00 0.00 139 THR A O 1
ATOM 621 N N . LEU A 1 140 ? 148.891 196.004 160.957 1.00 0.00 140 LEU A N 1
ATOM 622 C CA . LEU A 1 140 ? 148.457 197.370 161.091 1.00 0.00 140 LEU A CA 1
ATOM 623 C C . LEU A 1 140 ? 147.452 197.414 162.197 1.00 0.00 140 LEU A C 1
ATOM 624 O O . LEU A 1 140 ? 146.937 196.388 162.632 1.00 0.00 140 LEU A O 1
ATOM 629 N N . ASN A 1 141 ? 147.182 198.648 162.673 1.00 0.00 141 ASN A N 1
ATOM 630 C CA . ASN A 1 141 ? 146.292 198.978 163.748 1.00 0.00 141 ASN A CA 1
ATOM 631 C C . ASN A 1 141 ? 145.379 199.978 163.097 1.00 0.00 141 ASN A C 1
ATOM 632 O O . ASN A 1 141 ? 145.846 200.972 162.541 1.00 0.00 141 ASN A O 1
ATOM 637 N N . GLU A 1 142 ? 144.055 199.717 163.128 1.00 0.00 142 GLU A N 1
ATOM 638 C CA . GLU A 1 142 ? 143.084 200.477 162.392 1.00 0.00 142 GLU A CA 1
ATOM 639 C C . GLU A 1 142 ? 141.890 200.666 163.286 1.00 0.00 142 GLU A C 1
ATOM 640 O O . GLU A 1 142 ? 141.813 201.675 163.985 1.00 0.00 142 GLU A O 1
ATOM 646 N N . GLU A 1 143 ? 140.896 199.744 163.248 1.00 0.00 143 GLU A N 1
ATOM 647 C CA . GLU A 1 143 ? 139.824 199.757 164.219 1.00 0.00 143 GLU A CA 1
ATOM 648 C C . GLU A 1 143 ? 139.272 198.362 164.357 1.00 0.00 143 GLU A C 1
ATOM 649 O O . GLU A 1 143 ? 138.691 198.019 165.386 1.00 0.00 143 GLU A O 1
ATOM 655 N N . SER A 1 144 ? 139.481 197.507 163.327 1.00 0.00 144 SER A N 1
ATOM 656 C CA . SER A 1 144 ? 139.160 196.099 163.370 1.00 0.00 144 SER A CA 1
ATOM 657 C C . SER A 1 144 ? 140.484 195.376 163.395 1.00 0.00 144 SER A C 1
ATOM 658 O O . SER A 1 144 ? 140.553 194.161 163.226 1.00 0.00 144 SER A O 1
ATOM 661 N N . LYS A 1 145 ? 141.579 196.132 163.623 1.00 0.00 145 LYS A N 1
ATOM 662 C CA . LYS A 1 145 ? 142.874 195.594 163.894 1.00 0.00 145 LYS A CA 1
ATOM 663 C C . LYS A 1 145 ? 143.277 196.396 165.097 1.00 0.00 145 LYS A C 1
ATOM 664 O O . LYS A 1 145 ? 143.421 197.611 165.007 1.00 0.00 145 LYS A O 1
ATOM 670 N N . ASP A 1 146 ? 143.436 195.745 166.269 1.00 0.00 146 ASP A N 1
ATOM 671 C CA . ASP A 1 146 ? 143.840 196.418 167.479 1.00 0.00 146 ASP A CA 1
ATOM 672 C C . ASP A 1 146 ? 144.935 195.565 168.031 1.00 0.00 146 ASP A C 1
ATOM 673 O O . ASP A 1 146 ? 144.685 194.492 168.574 1.00 0.00 146 ASP A O 1
ATOM 678 N N . LYS A 1 147 ? 146.200 196.025 167.885 1.00 0.00 147 LYS A N 1
ATOM 679 C CA . LYS A 1 147 ? 147.370 195.326 168.358 1.00 0.00 147 LYS A CA 1
ATOM 680 C C . LYS A 1 147 ? 147.381 195.205 169.845 1.00 0.00 147 LYS A C 1
ATOM 681 O O . LYS A 1 147 ? 146.919 196.103 170.543 1.00 0.00 147 LYS A O 1
ATOM 687 N N . VAL A 1 148 ? 147.902 194.063 170.336 1.00 0.00 148 VAL A N 1
ATOM 688 C CA . VAL A 1 148 ? 148.096 193.796 171.732 1.00 0.00 148 VAL A CA 1
ATOM 689 C C . VAL A 1 148 ? 149.594 193.748 171.850 1.00 0.00 148 VAL A C 1
ATOM 690 O O . VAL A 1 148 ? 150.201 194.740 172.247 1.00 0.00 148 VAL A O 1
ATOM 694 N N . LYS A 1 149 ? 150.228 192.601 171.502 1.00 0.00 149 LYS A N 1
ATOM 695 C CA . LYS A 1 149 ? 151.665 192.482 171.441 1.00 0.00 149 LYS A CA 1
ATOM 696 C C . LYS A 1 149 ? 151.996 191.538 170.319 1.00 0.00 149 LYS A C 1
ATOM 697 O O . LYS A 1 149 ? 151.271 190.580 170.059 1.00 0.00 149 LYS A O 1
ATOM 703 N N . VAL A 1 150 ? 153.099 191.849 169.599 1.00 0.00 150 VAL A N 1
ATOM 704 C CA . VAL A 1 150 ? 153.597 191.102 168.469 1.00 0.00 150 VAL A CA 1
ATOM 705 C C . VAL A 1 150 ? 155.082 191.370 168.469 1.00 0.00 150 VAL A C 1
ATOM 706 O O . VAL A 1 150 ? 155.533 192.346 169.070 1.00 0.00 150 VAL A O 1
ATOM 710 N N . LYS A 1 151 ? 155.893 190.481 167.842 1.00 0.00 151 LYS A N 1
ATOM 711 C CA . LYS A 1 151 ? 157.329 190.597 167.894 1.00 0.00 151 LYS A CA 1
ATOM 712 C C . LYS A 1 151 ? 157.970 189.918 166.709 1.00 0.00 151 LYS A C 1
ATOM 713 O O . LYS A 1 151 ? 159.194 189.796 166.660 1.00 0.00 151 LYS A O 1
ATOM 719 N N . GLU A 1 152 ? 157.169 189.492 165.699 1.00 0.00 152 GLU A N 1
ATOM 720 C CA . GLU A 1 152 ? 157.684 189.095 164.404 1.00 0.00 152 GLU A CA 1
ATOM 721 C C . GLU A 1 152 ? 157.923 190.335 163.585 1.00 0.00 152 GLU A C 1
ATOM 722 O O . GLU A 1 152 ? 157.298 191.365 163.831 1.00 0.00 152 GLU A O 1
ATOM 728 N N . SER A 1 153 ? 158.852 190.235 162.599 1.00 0.00 153 SER A N 1
ATOM 729 C CA . SER A 1 153 ? 159.292 191.307 161.735 1.00 0.00 153 SER A CA 1
ATOM 730 C C . SER A 1 153 ? 160.215 192.215 162.508 1.00 0.00 153 SER A C 1
ATOM 731 O O . SER A 1 153 ? 159.960 193.411 162.638 1.00 0.00 153 SER A O 1
ATOM 734 N N . SER A 1 154 ? 161.316 191.643 163.059 1.00 0.00 154 SER A N 1
ATOM 735 C CA . SER A 1 154 ? 162.304 192.354 163.846 1.00 0.00 154 SER A CA 1
ATOM 736 C C . SER A 1 154 ? 162.970 193.471 163.072 1.00 0.00 154 SER A C 1
ATOM 737 O O . SER A 1 154 ? 163.160 194.566 163.600 1.00 0.00 154 SER A O 1
ATOM 740 N N . SER A 1 155 ? 163.291 193.211 161.783 1.00 0.00 155 SER A N 1
ATOM 741 C CA . SER A 1 155 ? 163.634 194.228 160.820 1.00 0.00 155 SER A CA 1
ATOM 742 C C . SER A 1 155 ? 162.630 194.051 159.723 1.00 0.00 155 SER A C 1
ATOM 743 O O . SER A 1 155 ? 162.236 192.931 159.401 1.00 0.00 155 SER A O 1
ATOM 746 N N . GLY A 1 156 ? 162.161 195.180 159.143 1.00 0.00 156 GLY A N 1
ATOM 747 C CA . GLY A 1 156 ? 161.172 195.185 158.091 1.00 0.00 156 GLY A CA 1
ATOM 748 C C . GLY A 1 156 ? 161.786 194.895 156.752 1.00 0.00 156 GLY A C 1
ATOM 749 O O . GLY A 1 156 ? 161.089 194.470 155.837 1.00 0.00 156 GLY A O 1
ATOM 750 N N . LYS A 1 157 ? 163.108 195.141 156.609 1.00 0.00 157 LYS A N 1
ATOM 751 C CA . LYS A 1 157 ? 163.867 194.934 155.400 1.00 0.00 157 LYS A CA 1
ATOM 752 C C . LYS A 1 157 ? 164.734 193.728 155.615 1.00 0.00 157 LYS A C 1
ATOM 753 O O . LYS A 1 157 ? 165.413 193.632 156.636 1.00 0.00 157 LYS A O 1
ATOM 759 N N . PHE A 1 158 ? 164.710 192.765 154.659 1.00 0.00 158 PHE A N 1
ATOM 760 C CA . PHE A 1 158 ? 165.636 191.658 154.668 1.00 0.00 158 PHE A CA 1
ATOM 761 C C . PHE A 1 158 ? 166.300 191.695 153.313 1.00 0.00 158 PHE A C 1
ATOM 762 O O . PHE A 1 158 ? 165.688 192.108 152.327 1.00 0.00 158 PHE A O 1
ATOM 770 N N . LYS A 1 159 ? 167.581 191.251 153.248 1.00 0.00 159 LYS A N 1
ATOM 771 C CA . LYS A 1 159 ? 168.405 191.421 152.075 1.00 0.00 159 LYS A CA 1
ATOM 772 C C . LYS A 1 159 ? 169.456 190.346 152.116 1.00 0.00 159 LYS A C 1
ATOM 773 O O . LYS A 1 159 ? 170.260 190.300 153.045 1.00 0.00 159 LYS A O 1
ATOM 779 N N . ARG A 1 160 ? 169.490 189.477 151.077 1.00 0.00 160 ARG A N 1
ATOM 780 C CA . ARG A 1 160 ? 170.266 188.261 151.028 1.00 0.00 160 ARG A CA 1
ATOM 781 C C . ARG A 1 160 ? 171.293 188.445 149.951 1.00 0.00 160 ARG A C 1
ATOM 782 O O . ARG A 1 160 ? 170.945 188.582 148.777 1.00 0.00 160 ARG A O 1
ATOM 790 N N . VAL A 1 161 ? 172.583 188.377 150.346 1.00 0.00 161 VAL A N 1
ATOM 791 C CA . VAL A 1 161 ? 173.703 188.342 149.445 1.00 0.00 161 VAL A CA 1
ATOM 792 C C . VAL A 1 161 ? 174.407 187.062 149.807 1.00 0.00 161 VAL A C 1
ATOM 793 O O . VAL A 1 161 ? 174.566 186.748 150.985 1.00 0.00 161 VAL A O 1
ATOM 797 N N . ILE A 1 162 ? 174.806 186.268 148.785 1.00 0.00 162 ILE A N 1
ATOM 798 C CA . ILE A 1 162 ? 175.451 184.993 148.980 1.00 0.00 162 ILE A CA 1
ATOM 799 C C . ILE A 1 162 ? 176.612 185.008 148.033 1.00 0.00 162 ILE A C 1
ATOM 800 O O . ILE A 1 162 ? 176.451 185.304 146.849 1.00 0.00 162 ILE A O 1
ATOM 805 N N . THR A 1 163 ? 177.813 184.654 148.556 1.00 0.00 163 THR A N 1
ATOM 806 C CA . THR A 1 163 ? 179.011 184.426 147.784 1.00 0.00 163 THR A CA 1
ATOM 807 C C . THR A 1 163 ? 179.037 182.943 147.540 1.00 0.00 163 THR A C 1
ATOM 808 O O . THR A 1 163 ? 179.312 182.174 148.460 1.00 0.00 163 THR A O 1
ATOM 812 N N . LEU A 1 164 ? 178.763 182.511 146.284 1.00 0.00 164 LEU A N 1
ATOM 813 C CA . LEU A 1 164 ? 178.480 181.132 145.947 1.00 0.00 164 LEU A CA 1
ATOM 814 C C . LEU A 1 164 ? 179.739 180.288 146.115 1.00 0.00 164 LEU A C 1
ATOM 815 O O . LEU A 1 164 ? 180.770 180.680 145.570 1.00 0.00 164 LEU A O 1
ATOM 820 N N . PRO A 1 165 ? 179.756 179.196 146.891 1.00 0.00 165 PRO A N 1
ATOM 821 C CA . PRO A 1 165 ? 180.941 178.369 147.070 1.00 0.00 165 PRO A CA 1
ATOM 822 C C . PRO A 1 165 ? 180.627 177.115 146.284 1.00 0.00 165 PRO A C 1
ATOM 823 O O . PRO A 1 165 ? 180.512 176.045 146.884 1.00 0.00 165 PRO A O 1
ATOM 827 N N . ASP A 1 166 ? 180.484 177.227 144.944 1.00 0.00 166 ASP A N 1
ATOM 828 C CA . ASP A 1 166 ? 180.061 176.143 144.088 1.00 0.00 166 ASP A CA 1
ATOM 829 C C . ASP A 1 166 ? 181.013 176.118 142.915 1.00 0.00 166 ASP A C 1
ATOM 830 O O . ASP A 1 166 ? 180.728 175.469 141.909 1.00 0.00 166 ASP A O 1
ATOM 835 N N . TYR A 1 167 ? 182.146 176.861 143.028 1.00 0.00 167 TYR A N 1
ATOM 836 C CA . TYR A 1 167 ? 183.236 176.965 142.076 1.00 0.00 167 TYR A CA 1
ATOM 837 C C . TYR A 1 167 ? 182.856 177.925 140.965 1.00 0.00 167 TYR A C 1
ATOM 838 O O . TYR A 1 167 ? 181.678 178.007 140.616 1.00 0.00 167 TYR A O 1
ATOM 847 N N . PRO A 1 168 ? 183.810 178.586 140.287 1.00 0.00 168 PRO A N 1
ATOM 848 C CA . PRO A 1 168 ? 183.526 179.510 139.198 1.00 0.00 168 PRO A CA 1
ATOM 849 C C . PRO A 1 168 ? 183.187 178.662 137.995 1.00 0.00 168 PRO A C 1
ATOM 850 O O . PRO A 1 168 ? 183.849 177.652 137.764 1.00 0.00 168 PRO A O 1
ATOM 854 N N . GLY A 1 169 ? 182.160 179.086 137.229 1.00 0.00 169 GLY A N 1
ATOM 855 C CA . GLY A 1 169 ? 181.627 178.372 136.097 1.00 0.00 169 GLY A CA 1
ATOM 856 C C . GLY A 1 169 ? 180.143 178.267 136.261 1.00 0.00 169 GLY A C 1
ATOM 857 O O . GLY A 1 169 ? 179.466 177.708 135.402 1.00 0.00 169 GLY A O 1
ATOM 858 N N . VAL A 1 170 ? 179.588 178.828 137.366 1.00 0.00 170 VAL A N 1
ATOM 859 C CA . VAL A 1 170 ? 178.169 178.880 137.633 1.00 0.00 170 VAL A CA 1
ATOM 860 C C . VAL A 1 170 ? 177.471 179.724 136.590 1.00 0.00 170 VAL A C 1
ATOM 861 O O . VAL A 1 170 ? 177.988 180.762 136.174 1.00 0.00 170 VAL A O 1
ATOM 865 N N . ASP A 1 171 ? 176.277 179.276 136.138 1.00 0.00 171 ASP A N 1
ATOM 866 C CA . ASP A 1 171 ? 175.474 179.999 135.188 1.00 0.00 171 ASP A CA 1
ATOM 867 C C . ASP A 1 171 ? 174.162 180.167 135.896 1.00 0.00 171 ASP A C 1
ATOM 868 O O . ASP A 1 171 ? 173.399 179.212 136.030 1.00 0.00 171 ASP A O 1
ATOM 873 N N . ALA A 1 172 ? 173.897 181.405 136.373 1.00 0.00 172 ALA A N 1
ATOM 874 C CA . ALA A 1 172 ? 172.755 181.744 137.187 1.00 0.00 172 ALA A CA 1
ATOM 875 C C . ALA A 1 172 ? 171.851 182.656 136.408 1.00 0.00 172 ALA A C 1
ATOM 876 O O . ALA A 1 172 ? 171.058 183.399 136.985 1.00 0.00 172 ALA A O 1
ATOM 878 N N . ASP A 1 173 ? 171.925 182.572 135.059 1.00 0.00 173 ASP A N 1
ATOM 879 C CA . ASP A 1 173 ? 171.054 183.273 134.148 1.00 0.00 173 ASP A CA 1
ATOM 880 C C . ASP A 1 173 ? 170.003 182.272 133.700 1.00 0.00 173 ASP A C 1
ATOM 881 O O . ASP A 1 173 ? 169.103 182.599 132.927 1.00 0.00 173 ASP A O 1
ATOM 886 N N . ASN A 1 174 ? 170.093 181.019 134.213 1.00 0.00 174 ASN A N 1
ATOM 887 C CA . ASN A 1 174 ? 169.181 179.940 133.920 1.00 0.00 174 ASN A CA 1
ATOM 888 C C . ASN A 1 174 ? 168.486 179.555 135.205 1.00 0.00 174 ASN A C 1
ATOM 889 O O . ASN A 1 174 ? 167.778 178.549 135.250 1.00 0.00 174 ASN A O 1
ATOM 894 N N . ILE A 1 175 ? 168.652 180.372 136.280 1.00 0.00 175 ILE A N 1
ATOM 895 C CA . ILE A 1 175 ? 168.029 180.212 137.579 1.00 0.00 175 ILE A CA 1
ATOM 896 C C . ILE A 1 175 ? 166.523 180.252 137.457 1.00 0.00 175 ILE A C 1
ATOM 897 O O . ILE A 1 175 ? 165.985 180.966 136.610 1.00 0.00 175 ILE A O 1
ATOM 902 N N . LYS A 1 176 ? 165.813 179.446 138.282 1.00 0.00 176 LYS A N 1
ATOM 903 C CA . LYS A 1 176 ? 164.372 179.415 138.278 1.00 0.00 176 LYS A CA 1
ATOM 904 C C . LYS A 1 176 ? 163.935 179.760 139.669 1.00 0.00 176 LYS A C 1
ATOM 905 O O . LYS A 1 176 ? 164.540 179.323 140.646 1.00 0.00 176 LYS A O 1
ATOM 911 N N . ALA A 1 177 ? 162.838 180.546 139.761 1.00 0.00 177 ALA A N 1
ATOM 912 C CA . ALA A 1 177 ? 162.302 181.065 140.993 1.00 0.00 177 ALA A CA 1
ATOM 913 C C . ALA A 1 177 ? 160.879 180.612 141.116 1.00 0.00 177 ALA A C 1
ATOM 914 O O . ALA A 1 177 ? 160.095 180.778 140.183 1.00 0.00 177 ALA A O 1
ATOM 916 N N . ASP A 1 178 ? 160.497 180.088 142.302 1.00 0.00 178 ASP A N 1
ATOM 917 C CA . ASP A 1 178 ? 159.121 179.762 142.577 1.00 0.00 178 ASP A CA 1
ATOM 918 C C . ASP A 1 178 ? 159.032 179.821 144.076 1.00 0.00 178 ASP A C 1
ATOM 919 O O . ASP A 1 178 ? 159.999 179.512 144.769 1.00 0.00 178 ASP A O 1
ATOM 924 N N . TYR A 1 179 ? 157.853 180.217 144.605 1.00 0.00 179 TYR A N 1
ATOM 925 C CA . TYR A 1 179 ? 157.609 180.339 146.017 1.00 0.00 179 TYR A CA 1
ATOM 926 C C . TYR A 1 179 ? 156.463 179.411 146.291 1.00 0.00 179 TYR A C 1
ATOM 927 O O . TYR A 1 179 ? 155.408 179.522 145.667 1.00 0.00 179 TYR A O 1
ATOM 936 N N . ALA A 1 180 ? 156.643 178.485 147.259 1.00 0.00 180 ALA A N 1
ATOM 937 C CA . ALA A 1 180 ? 155.600 177.571 147.637 1.00 0.00 180 ALA A CA 1
ATOM 938 C C . ALA A 1 180 ? 155.882 177.154 149.045 1.00 0.00 180 ALA A C 1
ATOM 939 O O . ALA A 1 180 ? 157.035 177.130 149.472 1.00 0.00 180 ALA A O 1
ATOM 941 N N . ASN A 1 181 ? 154.805 176.782 149.785 1.00 0.00 181 ASN A N 1
ATOM 942 C CA . ASN A 1 181 ? 154.822 176.228 151.125 1.00 0.00 181 ASN A CA 1
ATOM 943 C C . ASN A 1 181 ? 155.258 177.215 152.202 1.00 0.00 181 ASN A C 1
ATOM 944 O O . ASN A 1 181 ? 155.127 176.938 153.394 1.00 0.00 181 ASN A O 1
ATOM 949 N N . GLY A 1 182 ? 155.776 178.399 151.800 1.00 0.00 182 GLY A N 1
ATOM 950 C CA . GLY A 1 182 ? 156.305 179.405 152.678 1.00 0.00 182 GLY A CA 1
ATOM 951 C C . GLY A 1 182 ? 157.799 179.423 152.580 1.00 0.00 182 GLY A C 1
ATOM 952 O O . GLY A 1 182 ? 158.461 179.937 153.481 1.00 0.00 182 GLY A O 1
ATOM 953 N N . VAL A 1 183 ? 158.372 178.830 151.500 1.00 0.00 183 VAL A N 1
ATOM 954 C CA . VAL A 1 183 ? 159.803 178.758 151.319 1.00 0.00 183 VAL A CA 1
ATOM 955 C C . VAL A 1 183 ? 160.055 179.102 149.873 1.00 0.00 183 VAL A C 1
ATOM 956 O O . VAL A 1 183 ? 159.326 178.674 148.979 1.00 0.00 183 VAL A O 1
ATOM 960 N N . LEU A 1 184 ? 161.115 179.909 149.620 1.00 0.00 184 LEU A N 1
ATOM 961 C CA . LEU A 1 184 ? 161.588 180.247 148.298 1.00 0.00 184 LEU A CA 1
ATOM 962 C C . LEU A 1 184 ? 162.560 179.173 147.902 1.00 0.00 184 LEU A C 1
ATOM 963 O O . LEU A 1 184 ? 163.414 178.779 148.694 1.00 0.00 184 LEU A O 1
ATOM 968 N N . THR A 1 185 ? 162.415 178.649 146.665 1.00 0.00 185 THR A N 1
ATOM 969 C CA . THR A 1 185 ? 163.214 177.568 146.149 1.00 0.00 185 THR A CA 1
ATOM 970 C C . THR A 1 185 ? 163.889 178.090 144.912 1.00 0.00 185 THR A C 1
ATOM 971 O O . THR A 1 185 ? 163.232 178.646 144.031 1.00 0.00 185 THR A O 1
ATOM 975 N N . LEU A 1 186 ? 165.232 177.933 144.830 1.00 0.00 186 LEU A N 1
ATOM 976 C CA . LEU A 1 186 ? 166.007 178.400 143.710 1.00 0.00 186 LEU A CA 1
ATOM 977 C C . LEU A 1 186 ? 166.887 177.254 143.315 1.00 0.00 186 LEU A C 1
ATOM 978 O O . LEU A 1 186 ? 167.582 176.681 144.149 1.00 0.00 186 LEU A O 1
ATOM 983 N N . THR A 1 187 ? 166.895 176.905 142.009 1.00 0.00 187 THR A N 1
ATOM 984 C CA . THR A 1 187 ? 167.741 175.854 141.500 1.00 0.00 187 THR A CA 1
ATOM 985 C C . THR A 1 187 ? 168.459 176.489 140.355 1.00 0.00 187 THR A C 1
ATOM 986 O O . THR A 1 187 ? 167.830 177.021 139.440 1.00 0.00 187 THR A O 1
ATOM 990 N N . VAL A 1 188 ? 169.810 176.428 140.395 1.00 0.00 188 VAL A N 1
ATOM 991 C CA . VAL A 1 188 ? 170.656 177.000 139.383 1.00 0.00 188 VAL A CA 1
ATOM 992 C C . VAL A 1 188 ? 171.206 175.821 138.605 1.00 0.00 188 VAL A C 1
ATOM 993 O O . VAL A 1 188 ? 172.127 175.184 139.110 1.00 0.00 188 VAL A O 1
ATOM 997 N N . PRO A 1 189 ? 170.748 175.465 137.403 1.00 0.00 189 PRO A N 1
ATOM 998 C CA . PRO A 1 189 ? 171.346 174.412 136.593 1.00 0.00 189 PRO A CA 1
ATOM 999 C C . PRO A 1 189 ? 172.731 174.795 136.120 1.00 0.00 189 PRO A C 1
ATOM 1000 O O . PRO A 1 189 ? 172.982 175.976 135.882 1.00 0.00 189 PRO A O 1
ATOM 1004 N N . LYS A 1 190 ? 173.620 173.791 135.962 1.00 0.00 190 LYS A N 1
ATOM 1005 C CA . LYS A 1 190 ? 175.005 173.974 135.617 1.00 0.00 190 LYS A CA 1
ATOM 1006 C C . LYS A 1 190 ? 175.303 173.137 134.411 1.00 0.00 190 LYS A C 1
ATOM 1007 O O . LYS A 1 190 ? 174.740 172.056 134.238 1.00 0.00 190 LYS A O 1
ATOM 1013 N N . LEU A 1 191 ? 176.154 173.680 133.510 1.00 0.00 191 LEU A N 1
ATOM 1014 C CA . LEU A 1 191 ? 176.779 172.941 132.440 1.00 0.00 191 LEU A CA 1
ATOM 1015 C C . LEU A 1 191 ? 178.238 172.910 132.783 1.00 0.00 191 LEU A C 1
ATOM 1016 O O . LEU A 1 191 ? 178.856 171.846 132.798 1.00 0.00 191 LEU A O 1
ATOM 1021 N N . LYS A 1 192 ? 178.800 174.094 133.123 1.00 0.00 192 LYS A N 1
ATOM 1022 C CA . LYS A 1 192 ? 180.109 174.239 133.710 1.00 0.00 192 LYS A CA 1
ATOM 1023 C C . LYS A 1 192 ? 179.835 174.431 135.181 1.00 0.00 192 LYS A C 1
ATOM 1024 O O . LYS A 1 192 ? 178.736 174.884 135.497 1.00 0.00 192 LYS A O 1
ATOM 1030 N N . PRO A 1 193 ? 180.730 174.169 136.129 1.00 0.00 193 PRO A N 1
ATOM 1031 C CA . PRO A 1 193 ? 182.093 173.692 135.964 1.00 0.00 193 PRO A CA 1
ATOM 1032 C C . PRO A 1 193 ? 182.166 172.294 135.402 1.00 0.00 193 PRO A C 1
ATOM 1033 O O . PRO A 1 193 ? 181.413 171.437 135.861 1.00 0.00 193 PRO A O 1
ATOM 1037 N N . GLN A 1 194 ? 183.109 172.045 134.466 1.00 0.00 194 GLN A N 1
ATOM 1038 C CA . GLN A 1 194 ? 183.555 170.709 134.143 1.00 0.00 194 GLN A CA 1
ATOM 1039 C C . GLN A 1 194 ? 184.832 170.846 133.361 1.00 0.00 194 GLN A C 1
ATOM 1040 O O . GLN A 1 194 ? 185.595 169.890 133.230 1.00 0.00 194 GLN A O 1
ATOM 1046 N N . LYS A 1 195 ? 185.109 172.075 132.873 1.00 0.00 195 LYS A N 1
ATOM 1047 C CA . LYS A 1 195 ? 186.397 172.495 132.398 1.00 0.00 195 LYS A CA 1
ATOM 1048 C C . LYS A 1 195 ? 186.257 173.986 132.403 1.00 0.00 195 LYS A C 1
ATOM 1049 O O . LYS A 1 195 ? 185.142 174.506 132.350 1.00 0.00 195 LYS A O 1
ATOM 1055 N N . ASP A 1 196 ? 187.399 174.713 132.471 1.00 0.00 196 ASP A N 1
ATOM 1056 C CA . ASP A 1 196 ? 187.463 176.164 132.421 1.00 0.00 196 ASP A CA 1
ATOM 1057 C C . ASP A 1 196 ? 186.746 176.772 133.602 1.00 0.00 196 ASP A C 1
ATOM 1058 O O . ASP A 1 196 ? 186.040 177.773 133.476 1.00 0.00 196 ASP A O 1
ATOM 1063 N N . GLY A 1 197 ? 186.915 176.133 134.783 1.00 0.00 197 GLY A N 1
ATOM 1064 C CA . GLY A 1 197 ? 186.315 176.535 136.026 1.00 0.00 197 GLY A CA 1
ATOM 1065 C C . GLY A 1 197 ? 187.384 177.162 136.853 1.00 0.00 197 GLY A C 1
ATOM 1066 O O . GLY A 1 197 ? 187.842 178.267 136.564 1.00 0.00 197 GLY A O 1
ATOM 1067 N N . LYS A 1 198 ? 187.782 176.457 137.939 1.00 0.00 198 LYS A N 1
ATOM 1068 C CA . LYS A 1 198 ? 188.837 176.860 138.840 1.00 0.00 198 LYS A CA 1
ATOM 1069 C C . LYS A 1 198 ? 190.191 176.634 138.213 1.00 0.00 198 LYS A C 1
ATOM 1070 O O . LYS A 1 198 ? 191.179 177.234 138.633 1.00 0.00 198 LYS A O 1
ATOM 1076 N N . ASN A 1 199 ? 190.251 175.770 137.174 1.00 0.00 199 ASN A N 1
ATOM 1077 C CA . ASN A 1 199 ? 191.451 175.498 136.432 1.00 0.00 199 ASN A CA 1
ATOM 1078 C C . ASN A 1 199 ? 190.949 175.206 135.047 1.00 0.00 199 ASN A C 1
ATOM 1079 O O . ASN A 1 199 ? 189.881 174.615 134.883 1.00 0.00 199 ASN A O 1
ATOM 1084 N N . HIS A 1 200 ? 191.723 175.614 134.012 1.00 0.00 200 HIS A N 1
ATOM 1085 C CA . HIS A 1 200 ? 191.331 175.484 132.631 1.00 0.00 200 HIS A CA 1
ATOM 1086 C C . HIS A 1 200 ? 191.728 174.117 132.175 1.00 0.00 200 HIS A C 1
ATOM 1087 O O . HIS A 1 200 ? 192.903 173.841 131.937 1.00 0.00 200 HIS A O 1
ATOM 1094 N N . VAL A 1 201 ? 190.704 173.231 132.099 1.00 0.00 201 VAL A N 1
ATOM 1095 C CA . VAL A 1 201 ? 190.795 171.795 131.975 1.00 0.00 201 VAL A CA 1
ATOM 1096 C C . VAL A 1 201 ? 191.335 171.250 133.275 1.00 0.00 201 VAL A C 1
ATOM 1097 O O . VAL A 1 201 ? 192.510 171.421 133.600 1.00 0.00 201 VAL A O 1
ATOM 1101 N N . LYS A 1 202 ? 190.451 170.578 134.051 1.00 0.00 202 LYS A N 1
ATOM 1102 C CA . LYS A 1 202 ? 190.691 170.151 135.411 1.00 0.00 202 LYS A CA 1
ATOM 1103 C C . LYS A 1 202 ? 191.799 169.129 135.474 1.00 0.00 202 LYS A C 1
ATOM 1104 O O . LYS A 1 202 ? 191.944 168.305 134.572 1.00 0.00 202 LYS A O 1
ATOM 1110 N N . LYS A 1 203 ? 192.615 169.191 136.552 1.00 0.00 203 LYS A N 1
ATOM 1111 C CA . LYS A 1 203 ? 193.751 168.327 136.748 1.00 0.00 203 LYS A CA 1
ATOM 1112 C C . LYS A 1 203 ? 193.525 167.569 138.020 1.00 0.00 203 LYS A C 1
ATOM 1113 O O . LYS A 1 203 ? 193.262 168.156 139.069 1.00 0.00 203 LYS A O 1
ATOM 1119 N N . ILE A 1 204 ? 193.610 166.223 137.917 1.00 0.00 204 ILE A N 1
ATOM 1120 C CA . ILE A 1 204 ? 193.379 165.289 138.989 1.00 0.00 204 ILE A CA 1
ATOM 1121 C C . ILE A 1 204 ? 194.638 164.468 139.045 1.00 0.00 204 ILE A C 1
ATOM 1122 O O . ILE A 1 204 ? 195.142 164.021 138.014 1.00 0.00 204 ILE A O 1
ATOM 1127 N N . GLU A 1 205 ? 195.170 164.252 140.273 1.00 0.00 205 GLU A N 1
ATOM 1128 C CA . GLU A 1 205 ? 196.421 163.574 140.511 1.00 0.00 205 GLU A CA 1
ATOM 1129 C C . GLU A 1 205 ? 196.165 162.093 140.457 1.00 0.00 205 GLU A C 1
ATOM 1130 O O . GLU A 1 205 ? 195.284 161.585 141.150 1.00 0.00 205 GLU A O 1
ATOM 1136 N N . VAL A 1 206 ? 196.934 161.381 139.600 1.00 0.00 206 VAL A N 1
ATOM 1137 C CA . VAL A 1 206 ? 196.719 159.985 139.300 1.00 0.00 206 VAL A CA 1
ATOM 1138 C C . VAL A 1 206 ? 197.942 159.213 139.746 1.00 0.00 206 VAL A C 1
ATOM 1139 O O . VAL A 1 206 ? 198.028 158.001 139.548 1.00 0.00 206 VAL A O 1
ATOM 1143 N N . SER A 1 207 ? 198.915 159.887 140.416 1.00 0.00 207 SER A N 1
ATOM 1144 C CA . SER A 1 207 ? 200.108 159.246 140.920 1.00 0.00 207 SER A CA 1
ATOM 1145 C C . SER A 1 207 ? 199.730 158.535 142.196 1.00 0.00 207 SER A C 1
ATOM 1146 O O . SER A 1 207 ? 199.297 159.158 143.165 1.00 0.00 207 SER A O 1
ATOM 1149 N N . SER A 1 208 ? 199.854 157.191 142.179 1.00 0.00 208 SER A N 1
ATOM 1150 C CA . SER A 1 208 ? 199.336 156.341 143.214 1.00 0.00 208 SER A CA 1
ATOM 1151 C C . SER A 1 208 ? 200.017 155.011 143.055 1.00 0.00 208 SER A C 1
ATOM 1152 O O . SER A 1 208 ? 200.840 154.831 142.156 1.00 0.00 208 SER A O 1
ATOM 1155 N N . GLN A 1 209 ? 199.688 154.054 143.960 1.00 0.00 209 GLN A N 1
ATOM 1156 C CA . GLN A 1 209 ? 200.208 152.702 143.998 1.00 0.00 209 GLN A CA 1
ATOM 1157 C C . GLN A 1 209 ? 201.678 152.736 144.356 1.00 0.00 209 GLN A C 1
ATOM 1158 O O . GLN A 1 209 ? 202.119 153.667 145.028 1.00 0.00 209 GLN A O 1
ATOM 1164 N N . GLU A 1 210 ? 202.442 151.698 143.927 1.00 0.00 210 GLU A N 1
ATOM 1165 C CA . GLU A 1 210 ? 203.834 151.464 144.247 1.00 0.00 210 GLU A CA 1
ATOM 1166 C C . GLU A 1 210 ? 203.863 150.842 145.614 1.00 0.00 210 GLU A C 1
ATOM 1167 O O . GLU A 1 210 ? 204.374 151.415 146.575 1.00 0.00 210 GLU A O 1
ATOM 1173 N N . SER A 1 211 ? 203.242 149.645 145.727 1.00 0.00 211 SER A N 1
ATOM 1174 C CA . SER A 1 211 ? 203.208 148.885 146.950 1.00 0.00 211 SER A CA 1
ATOM 1175 C C . SER A 1 211 ? 203.893 147.589 146.646 1.00 0.00 211 SER A C 1
ATOM 1176 O O . SER A 1 211 ? 203.398 146.775 145.868 1.00 0.00 211 SER A O 1
ATOM 1179 N N . TRP A 1 212 ? 205.078 147.403 147.265 1.00 0.00 212 TRP A N 1
ATOM 1180 C CA . TRP A 1 212 ? 205.879 146.208 147.163 1.00 0.00 212 TRP A CA 1
ATOM 1181 C C . TRP A 1 212 ? 207.033 146.375 148.121 1.00 0.00 212 TRP A C 1
ATOM 1182 O O . TRP A 1 212 ? 207.886 145.494 148.224 1.00 0.00 212 TRP A O 1
ATOM 1193 N N . GLY A 1 213 ? 207.077 147.515 148.858 1.00 0.00 213 GLY A N 1
ATOM 1194 C CA . GLY A 1 213 ? 208.121 147.827 149.803 1.00 0.00 213 GLY A CA 1
ATOM 1195 C C . GLY A 1 213 ? 209.238 148.542 149.106 1.00 0.00 213 GLY A C 1
ATOM 1196 O O . GLY A 1 213 ? 209.214 148.735 147.891 1.00 0.00 213 GLY A O 1
ATOM 1197 N N . ASN A 1 214 ? 210.247 148.976 149.890 1.00 0.00 214 ASN A N 1
ATOM 1198 C CA . ASN A 1 214 ? 211.388 149.687 149.369 1.00 0.00 214 ASN A CA 1
ATOM 1199 C C . ASN A 1 214 ? 212.582 149.478 150.320 1.00 0.00 214 ASN A C 1
ATOM 1200 O O . ASN A 1 214 ? 212.390 148.920 151.434 1.00 0.00 214 ASN A O 1
ATOM 1206 N N . TYR B 1 63 ? 166.939 208.145 175.386 1.00 0.00 63 TYR B N 1
ATOM 1207 C CA . TYR B 1 63 ? 167.062 206.717 175.617 1.00 0.00 63 TYR B CA 1
ATOM 1208 C C . TYR B 1 63 ? 165.777 206.196 176.226 1.00 0.00 63 TYR B C 1
ATOM 1209 O O . TYR B 1 63 ? 165.367 205.081 175.927 1.00 0.00 63 TYR B O 1
ATOM 1218 N N . ASP B 1 64 ? 165.120 207.000 177.063 1.00 0.00 64 ASP B N 1
ATOM 1219 C CA . ASP B 1 64 ? 163.813 206.600 177.626 1.00 0.00 64 ASP B CA 1
ATOM 1220 C C . ASP B 1 64 ? 162.601 207.464 177.221 1.00 0.00 64 ASP B C 1
ATOM 1221 O O . ASP B 1 64 ? 161.801 207.844 178.075 1.00 0.00 64 ASP B O 1
ATOM 1226 N N . PRO B 1 65 ? 162.445 207.767 175.928 1.00 0.00 65 PRO B N 1
ATOM 1227 C CA . PRO B 1 65 ? 161.332 208.591 175.447 1.00 0.00 65 PRO B CA 1
ATOM 1228 C C . PRO B 1 65 ? 160.195 207.629 175.290 1.00 0.00 65 PRO B C 1
ATOM 1229 O O . PRO B 1 65 ? 160.231 206.821 174.359 1.00 0.00 65 PRO B O 1
ATOM 1233 N N . ARG B 1 66 ? 159.189 207.683 176.168 1.00 0.00 66 ARG B N 1
ATOM 1234 C CA . ARG B 1 66 ? 158.191 206.642 176.029 1.00 0.00 66 ARG B CA 1
ATOM 1235 C C . ARG B 1 66 ? 157.640 206.562 174.620 1.00 0.00 66 ARG B C 1
ATOM 1236 O O . ARG B 1 66 ? 157.356 205.477 174.120 1.00 0.00 66 ARG B O 1
ATOM 1244 N N . ASP B 1 67 ? 157.541 207.737 173.938 1.00 0.00 67 ASP B N 1
ATOM 1245 C CA . ASP B 1 67 ? 157.161 207.853 172.546 1.00 0.00 67 ASP B CA 1
ATOM 1246 C C . ASP B 1 67 ? 158.114 207.117 171.632 1.00 0.00 67 ASP B C 1
ATOM 1247 O O . ASP B 1 67 ? 157.648 206.319 170.823 1.00 0.00 67 ASP B O 1
ATOM 1252 N N . GLU B 1 68 ? 159.455 207.318 171.755 1.00 0.00 68 GLU B N 1
ATOM 1253 C CA . GLU B 1 68 ? 160.441 206.575 170.991 1.00 0.00 68 GLU B CA 1
ATOM 1254 C C . GLU B 1 68 ? 160.589 205.133 171.397 1.00 0.00 68 GLU B C 1
ATOM 1255 O O . GLU B 1 68 ? 160.983 204.320 170.570 1.00 0.00 68 GLU B O 1
ATOM 1261 N N . THR B 1 69 ? 160.278 204.761 172.663 1.00 0.00 69 THR B N 1
ATOM 1262 C CA . THR B 1 69 ? 160.281 203.382 173.115 1.00 0.00 69 THR B CA 1
ATOM 1263 C C . THR B 1 69 ? 159.214 202.603 172.382 1.00 0.00 69 THR B C 1
ATOM 1264 O O . THR B 1 69 ? 159.451 201.510 171.865 1.00 0.00 69 THR B O 1
ATOM 1268 N N . LEU B 1 70 ? 158.003 203.206 172.309 1.00 0.00 70 LEU B N 1
ATOM 1269 C CA . LEU B 1 70 ? 156.867 202.663 171.613 1.00 0.00 70 LEU B CA 1
ATOM 1270 C C . LEU B 1 70 ? 157.071 202.713 170.124 1.00 0.00 70 LEU B C 1
ATOM 1271 O O . LEU B 1 70 ? 156.552 201.860 169.413 1.00 0.00 70 LEU B O 1
ATOM 1276 N N . ASP B 1 71 ? 157.845 203.698 169.613 1.00 0.00 71 ASP B N 1
ATOM 1277 C CA . ASP B 1 71 ? 158.202 203.808 168.219 1.00 0.00 71 ASP B CA 1
ATOM 1278 C C . ASP B 1 71 ? 159.184 202.740 167.805 1.00 0.00 71 ASP B C 1
ATOM 1279 O O . ASP B 1 71 ? 159.129 202.271 166.678 1.00 0.00 71 ASP B O 1
ATOM 1284 N N . ASP B 1 72 ? 160.144 202.378 168.691 1.00 0.00 72 ASP B N 1
ATOM 1285 C CA . ASP B 1 72 ? 161.118 201.329 168.482 1.00 0.00 72 ASP B CA 1
ATOM 1286 C C . ASP B 1 72 ? 160.482 199.958 168.502 1.00 0.00 72 ASP B C 1
ATOM 1287 O O . ASP B 1 72 ? 160.881 199.071 167.748 1.00 0.00 72 ASP B O 1
ATOM 1292 N N . TRP B 1 73 ? 159.465 199.759 169.375 1.00 0.00 73 TRP B N 1
ATOM 1293 C CA . TRP B 1 73 ? 158.563 198.622 169.346 1.00 0.00 73 TRP B CA 1
ATOM 1294 C C . TRP B 1 73 ? 157.798 198.520 168.047 1.00 0.00 73 TRP B C 1
ATOM 1295 O O . TRP B 1 73 ? 157.479 197.429 167.582 1.00 0.00 73 TRP B O 1
ATOM 1306 N N . PHE B 1 74 ? 157.428 199.691 167.493 1.00 0.00 74 PHE B N 1
ATOM 1307 C CA . PHE B 1 74 ? 156.645 199.872 166.299 1.00 0.00 74 PHE B CA 1
ATOM 1308 C C . PHE B 1 74 ? 157.507 200.104 165.085 1.00 0.00 74 PHE B C 1
ATOM 1309 O O . PHE B 1 74 ? 157.023 200.551 164.053 1.00 0.00 74 PHE B O 1
ATOM 1317 N N . ASP B 1 75 ? 158.838 199.889 165.200 1.00 0.00 75 ASP B N 1
ATOM 1318 C CA . ASP B 1 75 ? 159.697 199.683 164.054 1.00 0.00 75 ASP B CA 1
ATOM 1319 C C . ASP B 1 75 ? 159.804 198.198 163.808 1.00 0.00 75 ASP B C 1
ATOM 1320 O O . ASP B 1 75 ? 160.536 197.768 162.917 1.00 0.00 75 ASP B O 1
ATOM 1325 N N . ASN B 1 76 ? 159.047 197.383 164.586 1.00 0.00 76 ASN B N 1
ATOM 1326 C CA . ASN B 1 76 ? 158.974 195.954 164.416 1.00 0.00 76 ASN B CA 1
ATOM 1327 C C . ASN B 1 76 ? 157.577 195.602 163.955 1.00 0.00 76 ASN B C 1
ATOM 1328 O O . ASN B 1 76 ? 157.271 194.418 163.828 1.00 0.00 76 ASN B O 1
ATOM 1333 N N . ASP B 1 77 ? 156.693 196.596 163.664 1.00 0.00 77 ASP B N 1
ATOM 1334 C CA . ASP B 1 77 ? 155.370 196.266 163.174 1.00 0.00 77 ASP B CA 1
ATOM 1335 C C . ASP B 1 77 ? 154.700 197.454 162.505 1.00 0.00 77 ASP B C 1
ATOM 1336 O O . ASP B 1 77 ? 153.682 197.278 161.841 1.00 0.00 77 ASP B O 1
ATOM 1341 N N . LEU B 1 78 ? 155.285 198.672 162.605 1.00 0.00 78 LEU B N 1
ATOM 1342 C CA . LEU B 1 78 ? 154.977 199.830 161.782 1.00 0.00 78 LEU B CA 1
ATOM 1343 C C . LEU B 1 78 ? 153.526 200.266 161.702 1.00 0.00 78 LEU B C 1
ATOM 1344 O O . LEU B 1 78 ? 152.932 200.236 160.624 1.00 0.00 78 LEU B O 1
ATOM 1349 N N . SER B 1 79 ? 152.926 200.720 162.833 1.00 0.00 79 SER B N 1
ATOM 1350 C CA . SER B 1 79 ? 151.602 201.304 162.786 1.00 0.00 79 SER B CA 1
ATOM 1351 C C . SER B 1 79 ? 151.442 202.210 163.993 1.00 0.00 79 SER B C 1
ATOM 1352 O O . SER B 1 79 ? 152.337 203.000 164.289 1.00 0.00 79 SER B O 1
ATOM 1355 N N . LEU B 1 80 ? 150.268 202.156 164.681 1.00 0.00 80 LEU B N 1
ATOM 1356 C CA . LEU B 1 80 ? 149.852 203.113 165.683 1.00 0.00 80 LEU B CA 1
ATOM 1357 C C . LEU B 1 80 ? 150.231 202.672 167.084 1.00 0.00 80 LEU B C 1
ATOM 1358 O O . LEU B 1 80 ? 151.333 202.995 167.527 1.00 0.00 80 LEU B O 1
ATOM 1363 N N . PHE B 1 81 ? 149.320 201.988 167.840 1.00 0.00 81 PHE B N 1
ATOM 1364 C CA . PHE B 1 81 ? 149.492 201.791 169.273 1.00 0.00 81 PHE B CA 1
ATOM 1365 C C . PHE B 1 81 ? 149.136 200.373 169.706 1.00 0.00 81 PHE B C 1
ATOM 1366 O O . PHE B 1 81 ? 148.342 199.721 169.030 1.00 0.00 81 PHE B O 1
ATOM 1374 N N . PRO B 1 82 ? 149.676 199.860 170.828 1.00 0.00 82 PRO B N 1
ATOM 1375 C CA . PRO B 1 82 ? 149.380 198.531 171.349 1.00 0.00 82 PRO B CA 1
ATOM 1376 C C . PRO B 1 82 ? 148.310 198.632 172.421 1.00 0.00 82 PRO B C 1
ATOM 1377 O O . PRO B 1 82 ? 147.899 199.739 172.765 1.00 0.00 82 PRO B O 1
ATOM 1381 N N . SER B 1 83 ? 147.876 197.472 172.972 1.00 0.00 83 SER B N 1
ATOM 1382 C CA . SER B 1 83 ? 146.959 197.380 174.085 1.00 0.00 83 SER B CA 1
ATOM 1383 C C . SER B 1 83 ? 147.408 196.171 174.879 1.00 0.00 83 SER B C 1
ATOM 1384 O O . SER B 1 83 ? 148.485 195.631 174.627 1.00 0.00 83 SER B O 1
ATOM 1387 N N . GLY B 1 84 ? 146.603 195.737 175.882 1.00 0.00 84 GLY B N 1
ATOM 1388 C CA . GLY B 1 84 ? 146.946 194.634 176.753 1.00 0.00 84 GLY B CA 1
ATOM 1389 C C . GLY B 1 84 ? 145.755 193.732 176.888 1.00 0.00 84 GLY B C 1
ATOM 1390 O O . GLY B 1 84 ? 144.633 194.197 177.084 1.00 0.00 84 GLY B O 1
ATOM 1391 N N . PHE B 1 85 ? 145.999 192.401 176.816 1.00 0.00 85 PHE B N 1
ATOM 1392 C CA . PHE B 1 85 ? 144.995 191.383 176.993 1.00 0.00 85 PHE B CA 1
ATOM 1393 C C . PHE B 1 85 ? 145.744 190.093 177.242 1.00 0.00 85 PHE B C 1
ATOM 1394 O O . PHE B 1 85 ? 146.849 189.918 176.734 1.00 0.00 85 PHE B O 1
ATOM 1402 N N . GLY B 1 86 ? 145.135 189.153 178.019 1.00 0.00 86 GLY B N 1
ATOM 1403 C CA . GLY B 1 86 ? 145.598 187.791 178.223 1.00 0.00 86 GLY B CA 1
ATOM 1404 C C . GLY B 1 86 ? 146.998 187.717 178.772 1.00 0.00 86 GLY B C 1
ATOM 1405 O O . GLY B 1 86 ? 147.313 188.427 179.725 1.00 0.00 86 GLY B O 1
ATOM 1406 N N . PHE B 1 87 ? 147.818 186.802 178.188 1.00 0.00 87 PHE B N 1
ATOM 1407 C CA . PHE B 1 87 ? 149.272 186.739 178.215 1.00 0.00 87 PHE B CA 1
ATOM 1408 C C . PHE B 1 87 ? 149.880 185.463 178.769 1.00 0.00 87 PHE B C 1
ATOM 1409 O O . PHE B 1 87 ? 150.926 185.121 178.216 1.00 0.00 87 PHE B O 1
ATOM 1417 N N . PRO B 1 88 ? 149.395 184.697 179.764 1.00 0.00 88 PRO B N 1
ATOM 1418 C CA . PRO B 1 88 ? 150.102 183.528 180.287 1.00 0.00 88 PRO B CA 1
ATOM 1419 C C . PRO B 1 88 ? 150.489 182.479 179.267 1.00 0.00 88 PRO B C 1
ATOM 1420 O O . PRO B 1 88 ? 149.632 182.041 178.499 1.00 0.00 88 PRO B O 1
ATOM 1424 N N . ARG B 1 89 ? 151.781 182.078 179.265 1.00 0.00 89 ARG B N 1
ATOM 1425 C CA . ARG B 1 89 ? 152.309 181.125 178.327 1.00 0.00 89 ARG B CA 1
ATOM 1426 C C . ARG B 1 89 ? 153.557 180.585 178.977 1.00 0.00 89 ARG B C 1
ATOM 1427 O O . ARG B 1 89 ? 154.202 181.281 179.759 1.00 0.00 89 ARG B O 1
ATOM 1435 N N . SER B 1 90 ? 153.932 179.325 178.645 1.00 0.00 90 SER B N 1
ATOM 1436 C CA . SER B 1 90 ? 155.126 178.684 179.144 1.00 0.00 90 SER B CA 1
ATOM 1437 C C . SER B 1 90 ? 155.833 178.086 177.957 1.00 0.00 90 SER B C 1
ATOM 1438 O O . SER B 1 90 ? 155.277 177.229 177.279 1.00 0.00 90 SER B O 1
ATOM 1441 N N . VAL B 1 91 ? 157.080 178.544 177.680 1.00 0.00 91 VAL B N 1
ATOM 1442 C CA . VAL B 1 91 ? 157.903 178.196 176.534 1.00 0.00 91 VAL B CA 1
ATOM 1443 C C . VAL B 1 91 ? 157.482 179.060 175.375 1.00 0.00 91 VAL B C 1
ATOM 1444 O O . VAL B 1 91 ? 156.410 178.878 174.798 1.00 0.00 91 VAL B O 1
ATOM 1448 N N . ALA B 1 92 ? 158.365 180.020 175.004 1.00 0.00 92 ALA B N 1
ATOM 1449 C CA . ALA B 1 92 ? 158.116 181.030 174.004 1.00 0.00 92 ALA B CA 1
ATOM 1450 C C . ALA B 1 92 ? 158.081 180.433 172.621 1.00 0.00 92 ALA B C 1
ATOM 1451 O O . ALA B 1 92 ? 158.876 179.554 172.291 1.00 0.00 92 ALA B O 1
ATOM 1453 N N . VAL B 1 93 ? 157.136 180.928 171.791 1.00 0.00 93 VAL B N 1
ATOM 1454 C CA . VAL B 1 93 ? 157.000 180.607 170.391 1.00 0.00 93 VAL B CA 1
ATOM 1455 C C . VAL B 1 93 ? 156.608 181.934 169.767 1.00 0.00 93 VAL B C 1
ATOM 1456 O O . VAL B 1 93 ? 156.239 182.837 170.519 1.00 0.00 93 VAL B O 1
ATOM 1460 N N . PRO B 1 94 ? 156.685 182.154 168.448 1.00 0.00 94 PRO B N 1
ATOM 1461 C CA . PRO B 1 94 ? 156.190 183.357 167.779 1.00 0.00 94 PRO B CA 1
ATOM 1462 C C . PRO B 1 94 ? 154.739 183.664 168.087 1.00 0.00 94 PRO B C 1
ATOM 1463 O O . PRO B 1 94 ? 153.933 182.736 168.055 1.00 0.00 94 PRO B O 1
ATOM 1467 N N . VAL B 1 95 ? 154.395 184.946 168.369 1.00 0.00 95 VAL B N 1
ATOM 1468 C CA . VAL B 1 95 ? 153.069 185.320 168.809 1.00 0.00 95 VAL B CA 1
ATOM 1469 C C . VAL B 1 95 ? 152.743 186.668 168.228 1.00 0.00 95 VAL B C 1
ATOM 1470 O O . VAL B 1 95 ? 153.559 187.587 168.248 1.00 0.00 95 VAL B O 1
ATOM 1474 N N . ASP B 1 96 ? 151.501 186.802 167.709 1.00 0.00 96 ASP B N 1
ATOM 1475 C CA . ASP B 1 96 ? 151.003 188.017 167.119 1.00 0.00 96 ASP B CA 1
ATOM 1476 C C . ASP B 1 96 ? 149.561 188.044 167.524 1.00 0.00 96 ASP B C 1
ATOM 1477 O O . ASP B 1 96 ? 148.754 187.301 166.977 1.00 0.00 96 ASP B O 1
ATOM 1482 N N . ILE B 1 97 ? 149.198 188.930 168.471 1.00 0.00 97 ILE B N 1
ATOM 1483 C CA . ILE B 1 97 ? 147.896 188.940 169.086 1.00 0.00 97 ILE B CA 1
ATOM 1484 C C . ILE B 1 97 ? 147.239 190.197 168.590 1.00 0.00 97 ILE B C 1
ATOM 1485 O O . ILE B 1 97 ? 147.621 191.296 168.989 1.00 0.00 97 ILE B O 1
ATOM 1490 N N . LEU B 1 98 ? 146.235 190.053 167.687 1.00 0.00 98 LEU B N 1
ATOM 1491 C CA . LEU B 1 98 ? 145.595 191.183 167.046 1.00 0.00 98 LEU B CA 1
ATOM 1492 C C . LEU B 1 98 ? 144.126 190.979 167.297 1.00 0.00 98 LEU B C 1
ATOM 1493 O O . LEU B 1 98 ? 143.643 189.855 167.233 1.00 0.00 98 LEU B O 1
ATOM 1498 N N . ASP B 1 99 ? 143.379 192.058 167.630 1.00 0.00 99 ASP B N 1
ATOM 1499 C CA . ASP B 1 99 ? 142.029 191.965 168.147 1.00 0.00 99 ASP B CA 1
ATOM 1500 C C . ASP B 1 99 ? 141.110 192.735 167.239 1.00 0.00 99 ASP B C 1
ATOM 1501 O O . ASP B 1 99 ? 141.299 193.926 167.015 1.00 0.00 99 ASP B O 1
ATOM 1506 N N . HIS B 1 100 ? 140.079 192.056 166.684 1.00 0.00 100 HIS B N 1
ATOM 1507 C CA . HIS B 1 100 ? 139.034 192.660 165.886 1.00 0.00 100 HIS B CA 1
ATOM 1508 C C . HIS B 1 100 ? 137.950 193.161 166.819 1.00 0.00 100 HIS B C 1
ATOM 1509 O O . HIS B 1 100 ? 138.239 193.690 167.892 1.00 0.00 100 HIS B O 1
ATOM 1516 N N . ASP B 1 101 ? 136.666 193.060 166.391 1.00 0.00 101 ASP B N 1
ATOM 1517 C CA . ASP B 1 101 ? 135.485 193.442 167.140 1.00 0.00 101 ASP B CA 1
ATOM 1518 C C . ASP B 1 101 ? 135.349 192.647 168.412 1.00 0.00 101 ASP B C 1
ATOM 1519 O O . ASP B 1 101 ? 135.020 193.199 169.461 1.00 0.00 101 ASP B O 1
ATOM 1524 N N . ASN B 1 102 ? 135.613 191.325 168.331 1.00 0.00 102 ASN B N 1
ATOM 1525 C CA . ASN B 1 102 ? 135.733 190.490 169.497 1.00 0.00 102 ASN B CA 1
ATOM 1526 C C . ASN B 1 102 ? 136.450 189.234 169.078 1.00 0.00 102 ASN B C 1
ATOM 1527 O O . ASN B 1 102 ? 136.969 188.519 169.932 1.00 0.00 102 ASN B O 1
ATOM 1532 N N . ASN B 1 103 ? 136.571 188.981 167.746 1.00 0.00 103 ASN B N 1
ATOM 1533 C CA . ASN B 1 103 ? 137.335 187.886 167.188 1.00 0.00 103 ASN B CA 1
ATOM 1534 C C . ASN B 1 103 ? 138.783 188.197 167.413 1.00 0.00 103 ASN B C 1
ATOM 1535 O O . ASN B 1 103 ? 139.193 189.332 167.189 1.00 0.00 103 ASN B O 1
ATOM 1540 N N . TYR B 1 104 ? 139.585 187.218 167.886 1.00 0.00 104 TYR B N 1
ATOM 1541 C CA . TYR B 1 104 ? 140.980 187.464 168.163 1.00 0.00 104 TYR B CA 1
ATOM 1542 C C . TYR B 1 104 ? 141.762 186.618 167.209 1.00 0.00 104 TYR B C 1
ATOM 1543 O O . TYR B 1 104 ? 141.313 185.563 166.763 1.00 0.00 104 TYR B O 1
ATOM 1552 N N . GLU B 1 105 ? 142.948 187.140 166.834 1.00 0.00 105 GLU B N 1
ATOM 1553 C CA . GLU B 1 105 ? 143.791 186.620 165.797 1.00 0.00 105 GLU B CA 1
ATOM 1554 C C . GLU B 1 105 ? 145.067 186.203 166.454 1.00 0.00 105 GLU B C 1
ATOM 1555 O O . GLU B 1 105 ? 145.549 186.885 167.362 1.00 0.00 105 GLU B O 1
ATOM 1561 N N . LEU B 1 106 ? 145.642 185.077 165.974 1.00 0.00 106 LEU B N 1
ATOM 1562 C CA . LEU B 1 106 ? 146.924 184.597 166.408 1.00 0.00 106 LEU B CA 1
ATOM 1563 C C . LEU B 1 106 ? 147.666 184.109 165.196 1.00 0.00 106 LEU B C 1
ATOM 1564 O O . LEU B 1 106 ? 147.108 183.373 164.384 1.00 0.00 106 LEU B O 1
ATOM 1569 N N . LYS B 1 107 ? 148.944 184.535 165.033 1.00 0.00 107 LYS B N 1
ATOM 1570 C CA . LYS B 1 107 ? 149.769 184.153 163.911 1.00 0.00 107 LYS B CA 1
ATOM 1571 C C . LYS B 1 107 ? 151.024 183.595 164.502 1.00 0.00 107 LYS B C 1
ATOM 1572 O O . LYS B 1 107 ? 151.696 184.253 165.297 1.00 0.00 107 LYS B O 1
ATOM 1578 N N . VAL B 1 108 ? 151.352 182.338 164.119 1.00 0.00 108 VAL B N 1
ATOM 1579 C CA . VAL B 1 108 ? 152.591 181.703 164.484 1.00 0.00 108 VAL B CA 1
ATOM 1580 C C . VAL B 1 108 ? 153.233 181.388 163.160 1.00 0.00 108 VAL B C 1
ATOM 1581 O O . VAL B 1 108 ? 152.715 180.583 162.385 1.00 0.00 108 VAL B O 1
ATOM 1585 N N . VAL B 1 109 ? 154.426 181.978 162.899 1.00 0.00 109 VAL B N 1
ATOM 1586 C CA . VAL B 1 109 ? 155.174 181.776 161.677 1.00 0.00 109 VAL B CA 1
ATOM 1587 C C . VAL B 1 109 ? 155.799 180.402 161.715 1.00 0.00 109 VAL B C 1
ATOM 1588 O O . VAL B 1 109 ? 156.363 180.005 162.735 1.00 0.00 109 VAL B O 1
ATOM 1592 N N . VAL B 1 110 ? 155.668 179.628 160.610 1.00 0.00 110 VAL B N 1
ATOM 1593 C CA . VAL B 1 110 ? 156.334 178.356 160.451 1.00 0.00 110 VAL B CA 1
ATOM 1594 C C . VAL B 1 110 ? 157.284 178.543 159.285 1.00 0.00 110 VAL B C 1
ATOM 1595 O O . VAL B 1 110 ? 156.966 179.313 158.379 1.00 0.00 110 VAL B O 1
ATOM 1599 N N . PRO B 1 111 ? 158.458 177.908 159.242 1.00 0.00 111 PRO B N 1
ATOM 1600 C CA . PRO B 1 111 ? 159.438 178.144 158.187 1.00 0.00 111 PRO B CA 1
ATOM 1601 C C . PRO B 1 111 ? 159.254 177.056 157.152 1.00 0.00 111 PRO B C 1
ATOM 1602 O O . PRO B 1 111 ? 160.230 176.423 156.748 1.00 0.00 111 PRO B O 1
ATOM 1606 N N . GLY B 1 112 ? 157.987 176.803 156.741 1.00 0.00 112 GLY B N 1
ATOM 1607 C CA . GLY B 1 112 ? 157.606 175.719 155.869 1.00 0.00 112 GLY B CA 1
ATOM 1608 C C . GLY B 1 112 ? 157.469 174.473 156.692 1.00 0.00 112 GLY B C 1
ATOM 1609 O O . GLY B 1 112 ? 158.104 174.322 157.734 1.00 0.00 112 GLY B O 1
ATOM 1610 N N . VAL B 1 113 ? 156.603 173.546 156.239 1.00 0.00 113 VAL B N 1
ATOM 1611 C CA . VAL B 1 113 ? 156.358 172.317 156.943 1.00 0.00 113 VAL B CA 1
ATOM 1612 C C . VAL B 1 113 ? 155.965 171.318 155.893 1.00 0.00 113 VAL B C 1
ATOM 1613 O O . VAL B 1 113 ? 155.300 171.657 154.915 1.00 0.00 113 VAL B O 1
ATOM 1617 N N . LYS B 1 114 ? 156.408 170.048 156.061 1.00 0.00 114 LYS B N 1
ATOM 1618 C CA . LYS B 1 114 ? 156.091 168.958 155.168 1.00 0.00 114 LYS B CA 1
ATOM 1619 C C . LYS B 1 114 ? 154.675 168.529 155.442 1.00 0.00 114 LYS B C 1
ATOM 1620 O O . LYS B 1 114 ? 154.355 168.111 156.553 1.00 0.00 114 LYS B O 1
ATOM 1626 N N . SER B 1 115 ? 153.791 168.676 154.422 1.00 0.00 115 SER B N 1
ATOM 1627 C CA . SER B 1 115 ? 152.352 168.513 154.503 1.00 0.00 115 SER B CA 1
ATOM 1628 C C . SER B 1 115 ? 151.729 169.432 155.541 1.00 0.00 115 SER B C 1
ATOM 1629 O O . SER B 1 115 ? 152.376 170.349 156.041 1.00 0.00 115 SER B O 1
ATOM 1632 N N . LYS B 1 116 ? 150.426 169.233 155.847 1.00 0.00 116 LYS B N 1
ATOM 1633 C CA . LYS B 1 116 ? 149.699 170.022 156.816 1.00 0.00 116 LYS B CA 1
ATOM 1634 C C . LYS B 1 116 ? 149.205 169.109 157.907 1.00 0.00 116 LYS B C 1
ATOM 1635 O O . LYS B 1 116 ? 148.385 169.509 158.733 1.00 0.00 116 LYS B O 1
ATOM 1641 N N . LYS B 1 117 ? 149.701 167.848 157.932 1.00 0.00 117 LYS B N 1
ATOM 1642 C CA . LYS B 1 117 ? 149.239 166.813 158.827 1.00 0.00 117 LYS B CA 1
ATOM 1643 C C . LYS B 1 117 ? 150.136 166.727 160.036 1.00 0.00 117 LYS B C 1
ATOM 1644 O O . LYS B 1 117 ? 149.992 165.823 160.858 1.00 0.00 117 LYS B O 1
ATOM 1650 N N . ASP B 1 118 ? 151.081 167.686 160.179 1.00 0.00 118 ASP B N 1
ATOM 1651 C CA . ASP B 1 118 ? 152.026 167.719 161.270 1.00 0.00 118 ASP B CA 1
ATOM 1652 C C . ASP B 1 118 ? 151.577 168.732 162.297 1.00 0.00 118 ASP B C 1
ATOM 1653 O O . ASP B 1 118 ? 152.313 169.006 163.243 1.00 0.00 118 ASP B O 1
ATOM 1658 N N . ILE B 1 119 ? 150.346 169.288 162.158 1.00 0.00 119 ILE B N 1
ATOM 1659 C CA . ILE B 1 119 ? 149.850 170.350 163.004 1.00 0.00 119 ILE B CA 1
ATOM 1660 C C . ILE B 1 119 ? 148.461 169.913 163.380 1.00 0.00 119 ILE B C 1
ATOM 1661 O O . ILE B 1 119 ? 147.715 169.410 162.539 1.00 0.00 119 ILE B O 1
ATOM 1666 N N . ASP B 1 120 ? 148.100 170.092 164.676 1.00 0.00 120 ASP B N 1
ATOM 1667 C CA . ASP B 1 120 ? 146.796 169.774 165.202 1.00 0.00 120 ASP B CA 1
ATOM 1668 C C . ASP B 1 120 ? 146.245 171.043 165.803 1.00 0.00 120 ASP B C 1
ATOM 1669 O O . ASP B 1 120 ? 146.964 171.786 166.470 1.00 0.00 120 ASP B O 1
ATOM 1674 N N . ILE B 1 121 ? 144.925 171.278 165.608 1.00 0.00 121 ILE B N 1
ATOM 1675 C CA . ILE B 1 121 ? 144.204 172.406 166.140 1.00 0.00 121 ILE B CA 1
ATOM 1676 C C . ILE B 1 121 ? 142.976 171.809 166.776 1.00 0.00 121 ILE B C 1
ATOM 1677 O O . ILE B 1 121 ? 142.196 171.136 166.103 1.00 0.00 121 ILE B O 1
ATOM 1682 N N . GLU B 1 122 ? 142.779 172.047 168.095 1.00 0.00 122 GLU B N 1
ATOM 1683 C CA . GLU B 1 122 ? 141.605 171.604 168.816 1.00 0.00 122 GLU B CA 1
ATOM 1684 C C . GLU B 1 122 ? 141.325 172.695 169.814 1.00 0.00 122 GLU B C 1
ATOM 1685 O O . GLU B 1 122 ? 142.046 173.688 169.869 1.00 0.00 122 GLU B O 1
ATOM 1691 N N . TYR B 1 123 ? 140.241 172.555 170.612 1.00 0.00 123 TYR B N 1
ATOM 1692 C CA . TYR B 1 123 ? 139.896 173.496 171.650 1.00 0.00 123 TYR B CA 1
ATOM 1693 C C . TYR B 1 123 ? 139.945 172.692 172.931 1.00 0.00 123 TYR B C 1
ATOM 1694 O O . TYR B 1 123 ? 139.289 171.655 173.023 1.00 0.00 123 TYR B O 1
ATOM 1703 N N . HIS B 1 124 ? 140.682 173.177 173.970 1.00 0.00 124 HIS B N 1
ATOM 1704 C CA . HIS B 1 124 ? 140.681 172.640 175.323 1.00 0.00 124 HIS B CA 1
ATOM 1705 C C . HIS B 1 124 ? 139.311 172.706 175.947 1.00 0.00 124 HIS B C 1
ATOM 1706 O O . HIS B 1 124 ? 138.785 173.794 176.173 1.00 0.00 124 HIS B O 1
ATOM 1713 N N . GLN B 1 125 ? 138.694 171.534 176.209 1.00 0.00 125 GLN B N 1
ATOM 1714 C CA . GLN B 1 125 ? 137.352 171.445 176.733 1.00 0.00 125 GLN B CA 1
ATOM 1715 C C . GLN B 1 125 ? 137.361 171.425 178.245 1.00 0.00 125 GLN B C 1
ATOM 1716 O O . GLN B 1 125 ? 136.297 171.321 178.854 1.00 0.00 125 GLN B O 1
ATOM 1722 N N . ASN B 1 126 ? 138.555 171.486 178.888 1.00 0.00 126 ASN B N 1
ATOM 1723 C CA . ASN B 1 126 ? 138.668 171.423 180.330 1.00 0.00 126 ASN B CA 1
ATOM 1724 C C . ASN B 1 126 ? 139.345 172.646 180.896 1.00 0.00 126 ASN B C 1
ATOM 1725 O O . ASN B 1 126 ? 139.594 172.683 182.100 1.00 0.00 126 ASN B O 1
ATOM 1730 N N . LYS B 1 127 ? 139.645 173.686 180.075 1.00 0.00 127 LYS B N 1
ATOM 1731 C CA . LYS B 1 127 ? 140.389 174.829 180.563 1.00 0.00 127 LYS B CA 1
ATOM 1732 C C . LYS B 1 127 ? 139.837 176.105 179.994 1.00 0.00 127 LYS B C 1
ATOM 1733 O O . LYS B 1 127 ? 140.083 177.172 180.555 1.00 0.00 127 LYS B O 1
ATOM 1739 N N . ASN B 1 128 ? 139.055 176.014 178.889 1.00 0.00 128 ASN B N 1
ATOM 1740 C CA . ASN B 1 128 ? 138.524 177.133 178.134 1.00 0.00 128 ASN B CA 1
ATOM 1741 C C . ASN B 1 128 ? 139.652 177.822 177.387 1.00 0.00 128 ASN B C 1
ATOM 1742 O O . ASN B 1 128 ? 139.684 179.045 177.252 1.00 0.00 128 ASN B O 1
ATOM 1747 N N . GLN B 1 129 ? 140.615 177.011 176.893 1.00 0.00 129 GLN B N 1
ATOM 1748 C CA . GLN B 1 129 ? 141.800 177.453 176.199 1.00 0.00 129 GLN B CA 1
ATOM 1749 C C . GLN B 1 129 ? 141.737 176.821 174.836 1.00 0.00 129 GLN B C 1
ATOM 1750 O O . GLN B 1 129 ? 140.805 176.076 174.546 1.00 0.00 129 GLN B O 1
ATOM 1756 N N . ILE B 1 130 ? 142.761 177.065 173.982 1.00 0.00 130 ILE B N 1
ATOM 1757 C CA . ILE B 1 130 ? 142.779 176.603 172.614 1.00 0.00 130 ILE B CA 1
ATOM 1758 C C . ILE B 1 130 ? 144.051 175.810 172.467 1.00 0.00 130 ILE B C 1
ATOM 1759 O O . ILE B 1 130 ? 145.130 176.269 172.839 1.00 0.00 130 ILE B O 1
ATOM 1764 N N . LEU B 1 131 ? 143.921 174.564 171.953 1.00 0.00 131 LEU B N 1
ATOM 1765 C CA . LEU B 1 131 ? 144.989 173.617 171.746 1.00 0.00 131 LEU B CA 1
ATOM 1766 C C . LEU B 1 131 ? 145.507 173.804 170.348 1.00 0.00 131 LEU B C 1
ATOM 1767 O O . LEU B 1 131 ? 144.824 173.491 169.376 1.00 0.00 131 LEU B O 1
ATOM 1772 N N . VAL B 1 132 ? 146.732 174.364 170.231 1.00 0.00 132 VAL B N 1
ATOM 1773 C CA . VAL B 1 132 ? 147.407 174.605 168.978 1.00 0.00 132 VAL B CA 1
ATOM 1774 C C . VAL B 1 132 ? 148.757 173.973 169.148 1.00 0.00 132 VAL B C 1
ATOM 1775 O O . VAL B 1 132 ? 149.481 174.314 170.083 1.00 0.00 132 VAL B O 1
ATOM 1779 N N . SER B 1 133 ? 149.107 172.993 168.280 1.00 0.00 133 SER B N 1
ATOM 1780 C CA . SER B 1 133 ? 150.329 172.240 168.460 1.00 0.00 133 SER B CA 1
ATOM 1781 C C . SER B 1 133 ? 150.823 171.867 167.093 1.00 0.00 133 SER B C 1
ATOM 1782 O O . SER B 1 133 ? 150.021 171.565 166.210 1.00 0.00 133 SER B O 1
ATOM 1785 N N . GLY B 1 134 ? 152.169 171.850 166.888 1.00 0.00 134 GLY B N 1
ATOM 1786 C CA . GLY B 1 134 ? 152.718 171.439 165.617 1.00 0.00 134 GLY B CA 1
ATOM 1787 C C . GLY B 1 134 ? 154.168 171.080 165.745 1.00 0.00 134 GLY B C 1
ATOM 1788 O O . GLY B 1 134 ? 154.816 171.355 166.751 1.00 0.00 134 GLY B O 1
ATOM 1789 N N . GLU B 1 135 ? 154.715 170.447 164.682 1.00 0.00 135 GLU B N 1
ATOM 1790 C CA . GLU B 1 135 ? 156.098 170.056 164.599 1.00 0.00 135 GLU B CA 1
ATOM 1791 C C . GLU B 1 135 ? 156.499 170.299 163.171 1.00 0.00 135 GLU B C 1
ATOM 1792 O O . GLU B 1 135 ? 155.705 170.071 162.260 1.00 0.00 135 GLU B O 1
ATOM 1798 N N . ILE B 1 136 ? 157.744 170.789 162.946 1.00 0.00 136 ILE B N 1
ATOM 1799 C CA . ILE B 1 136 ? 158.277 171.035 161.624 1.00 0.00 136 ILE B CA 1
ATOM 1800 C C . ILE B 1 136 ? 159.469 170.108 161.482 1.00 0.00 136 ILE B C 1
ATOM 1801 O O . ILE B 1 136 ? 160.439 170.298 162.215 1.00 0.00 136 ILE B O 1
ATOM 1806 N N . PRO B 1 137 ? 159.476 169.110 160.581 1.00 0.00 137 PRO B N 1
ATOM 1807 C CA . PRO B 1 137 ? 160.576 168.168 160.392 1.00 0.00 137 PRO B CA 1
ATOM 1808 C C . PRO B 1 137 ? 161.899 168.811 160.056 1.00 0.00 137 PRO B C 1
ATOM 1809 O O . PRO B 1 137 ? 161.910 169.892 159.468 1.00 0.00 137 PRO B O 1
ATOM 1813 N N . SER B 1 138 ? 163.015 168.133 160.408 1.00 0.00 138 SER B N 1
ATOM 1814 C CA . SER B 1 138 ? 164.353 168.577 160.108 1.00 0.00 138 SER B CA 1
ATOM 1815 C C . SER B 1 138 ? 164.789 167.936 158.825 1.00 0.00 138 SER B C 1
ATOM 1816 O O . SER B 1 138 ? 164.448 166.787 158.546 1.00 0.00 138 SER B O 1
ATOM 1819 N N . THR B 1 139 ? 165.584 168.688 158.021 1.00 0.00 139 THR B N 1
ATOM 1820 C CA . THR B 1 139 ? 166.245 168.181 156.840 1.00 0.00 139 THR B CA 1
ATOM 1821 C C . THR B 1 139 ? 167.383 167.312 157.311 1.00 0.00 139 THR B C 1
ATOM 1822 O O . THR B 1 139 ? 168.199 167.735 158.131 1.00 0.00 139 THR B O 1
ATOM 1826 N N . LEU B 1 140 ? 167.392 166.038 156.865 1.00 0.00 140 LEU B N 1
ATOM 1827 C CA . LEU B 1 140 ? 168.245 165.044 157.456 1.00 0.00 140 LEU B CA 1
ATOM 1828 C C . LEU B 1 140 ? 168.477 164.013 156.391 1.00 0.00 140 LEU B C 1
ATOM 1829 O O . LEU B 1 140 ? 167.637 163.829 155.510 1.00 0.00 140 LEU B O 1
ATOM 1834 N N . ASN B 1 141 ? 169.632 163.303 156.478 1.00 0.00 141 ASN B N 1
ATOM 1835 C CA . ASN B 1 141 ? 170.051 162.248 155.575 1.00 0.00 141 ASN B CA 1
ATOM 1836 C C . ASN B 1 141 ? 170.223 162.774 154.175 1.00 0.00 141 ASN B C 1
ATOM 1837 O O . ASN B 1 141 ? 169.632 162.260 153.227 1.00 0.00 141 ASN B O 1
ATOM 1842 N N . GLU B 1 142 ? 171.029 163.851 154.034 1.00 0.00 142 GLU B N 1
ATOM 1843 C CA . GLU B 1 142 ? 171.221 164.533 152.780 1.00 0.00 142 GLU B CA 1
ATOM 1844 C C . GLU B 1 142 ? 172.389 163.874 152.096 1.00 0.00 142 GLU B C 1
ATOM 1845 O O . GLU B 1 142 ? 173.471 163.764 152.672 1.00 0.00 142 GLU B O 1
ATOM 1851 N N . GLU B 1 143 ? 172.163 163.379 150.854 1.00 0.00 143 GLU B N 1
ATOM 1852 C CA . GLU B 1 143 ? 173.181 162.733 150.057 1.00 0.00 143 GLU B CA 1
ATOM 1853 C C . GLU B 1 143 ? 173.611 163.667 148.958 1.00 0.00 143 GLU B C 1
ATOM 1854 O O . GLU B 1 143 ? 174.678 163.487 148.371 1.00 0.00 143 GLU B O 1
ATOM 1860 N N . SER B 1 144 ? 172.788 164.706 148.674 1.00 0.00 144 SER B N 1
ATOM 1861 C CA . SER B 1 144 ? 173.057 165.740 147.701 1.00 0.00 144 SER B CA 1
ATOM 1862 C C . SER B 1 144 ? 174.262 166.563 148.069 1.00 0.00 144 SER B C 1
ATOM 1863 O O . SER B 1 144 ? 175.079 166.903 147.214 1.00 0.00 144 SER B O 1
ATOM 1866 N N . LYS B 1 145 ? 174.388 166.905 149.369 1.00 0.00 145 LYS B N 1
ATOM 1867 C CA . LYS B 1 145 ? 175.552 167.576 149.868 1.00 0.00 145 LYS B CA 1
ATOM 1868 C C . LYS B 1 145 ? 175.736 167.059 151.264 1.00 0.00 145 LYS B C 1
ATOM 1869 O O . LYS B 1 145 ? 174.783 166.936 152.032 1.00 0.00 145 LYS B O 1
ATOM 1875 N N . ASP B 1 146 ? 177.015 166.792 151.618 1.00 0.00 146 ASP B N 1
ATOM 1876 C CA . ASP B 1 146 ? 177.480 166.351 152.912 1.00 0.00 146 ASP B CA 1
ATOM 1877 C C . ASP B 1 146 ? 177.209 167.380 153.989 1.00 0.00 146 ASP B C 1
ATOM 1878 O O . ASP B 1 146 ? 177.116 168.578 153.724 1.00 0.00 146 ASP B O 1
ATOM 1883 N N . LYS B 1 147 ? 177.038 166.890 155.238 1.00 0.00 147 LYS B N 1
ATOM 1884 C CA . LYS B 1 147 ? 176.713 167.669 156.410 1.00 0.00 147 LYS B CA 1
ATOM 1885 C C . LYS B 1 147 ? 177.996 168.139 157.064 1.00 0.00 147 LYS B C 1
ATOM 1886 O O . LYS B 1 147 ? 178.303 167.734 158.185 1.00 0.00 147 LYS B O 1
ATOM 1892 N N . VAL B 1 148 ? 178.816 168.953 156.347 1.00 0.00 148 VAL B N 1
ATOM 1893 C CA . VAL B 1 148 ? 180.059 169.475 156.880 1.00 0.00 148 VAL B CA 1
ATOM 1894 C C . VAL B 1 148 ? 180.098 170.979 156.751 1.00 0.00 148 VAL B C 1
ATOM 1895 O O . VAL B 1 148 ? 180.929 171.623 157.391 1.00 0.00 148 VAL B O 1
ATOM 1899 N N . LYS B 1 149 ? 179.160 171.583 155.982 1.00 0.00 149 LYS B N 1
ATOM 1900 C CA . LYS B 1 149 ? 179.081 173.016 155.823 1.00 0.00 149 LYS B CA 1
ATOM 1901 C C . LYS B 1 149 ? 177.628 173.320 155.646 1.00 0.00 149 LYS B C 1
ATOM 1902 O O . LYS B 1 149 ? 176.850 172.447 155.266 1.00 0.00 149 LYS B O 1
ATOM 1908 N N . VAL B 1 150 ? 177.259 174.576 155.999 1.00 0.00 150 VAL B N 1
ATOM 1909 C CA . VAL B 1 150 ? 175.950 175.188 155.938 1.00 0.00 150 VAL B CA 1
ATOM 1910 C C . VAL B 1 150 ? 175.326 174.966 157.284 1.00 0.00 150 VAL B C 1
ATOM 1911 O O . VAL B 1 150 ? 175.668 174.016 157.985 1.00 0.00 150 VAL B O 1
ATOM 1915 N N . LYS B 1 151 ? 174.411 175.875 157.684 1.00 0.00 151 LYS B N 1
ATOM 1916 C CA . LYS B 1 151 ? 173.712 175.801 158.936 1.00 0.00 151 LYS B CA 1
ATOM 1917 C C . LYS B 1 151 ? 172.259 175.725 158.586 1.00 0.00 151 LYS B C 1
ATOM 1918 O O . LYS B 1 151 ? 171.774 176.459 157.726 1.00 0.00 151 LYS B O 1
ATOM 1924 N N . GLU B 1 152 ? 171.538 174.822 159.282 1.00 0.00 152 GLU B N 1
ATOM 1925 C CA . GLU B 1 152 ? 170.118 174.651 159.162 1.00 0.00 152 GLU B CA 1
ATOM 1926 C C . GLU B 1 152 ? 169.609 174.452 160.548 1.00 0.00 152 GLU B C 1
ATOM 1927 O O . GLU B 1 152 ? 170.240 173.800 161.377 1.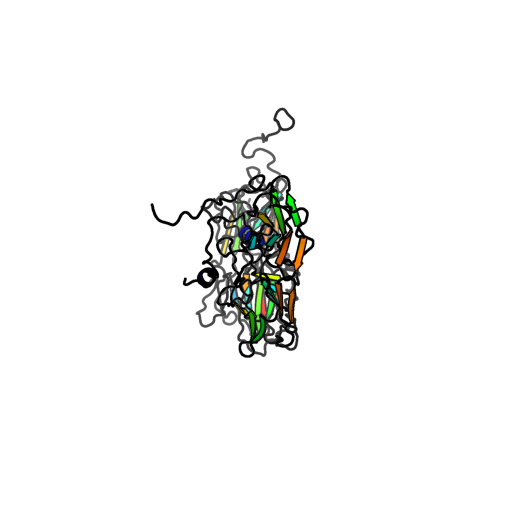00 0.00 152 GLU B O 1
ATOM 1933 N N . SER B 1 153 ? 168.437 175.055 160.819 1.00 0.00 153 SER B N 1
ATOM 1934 C CA . SER B 1 153 ? 167.771 174.982 162.083 1.00 0.00 153 SER B CA 1
ATOM 1935 C C . SER B 1 153 ? 166.326 174.999 161.693 1.00 0.00 153 SER B C 1
ATOM 1936 O O . SER B 1 153 ? 165.899 175.779 160.843 1.00 0.00 153 SER B O 1
ATOM 1939 N N . SER B 1 154 ? 165.538 174.106 162.312 1.00 0.00 154 SER B N 1
ATOM 1940 C CA . SER B 1 154 ? 164.118 174.067 162.123 1.00 0.00 154 SER B CA 1
ATOM 1941 C C . SER B 1 154 ? 163.599 173.649 163.457 1.00 0.00 154 SER B C 1
ATOM 1942 O O . SER B 1 154 ? 164.138 172.735 164.083 1.00 0.00 154 SER B O 1
ATOM 1945 N N . SER B 1 155 ? 162.532 174.336 163.922 1.00 0.00 155 SER B N 1
ATOM 1946 C CA . SER B 1 155 ? 161.950 174.121 165.221 1.00 0.00 155 SER B CA 1
ATOM 1947 C C . SER B 1 155 ? 161.370 172.738 165.340 1.00 0.00 155 SER B C 1
ATOM 1948 O O . SER B 1 155 ? 160.774 172.219 164.397 1.00 0.00 155 SER B O 1
ATOM 1951 N N . GLY B 1 156 ? 161.551 172.119 166.527 1.00 0.00 156 GLY B N 1
ATOM 1952 C CA . GLY B 1 156 ? 161.056 170.803 166.839 1.00 0.00 156 GLY B CA 1
ATOM 1953 C C . GLY B 1 156 ? 159.609 170.886 167.213 1.00 0.00 156 GLY B C 1
ATOM 1954 O O . GLY B 1 156 ? 158.840 171.677 166.666 1.00 0.00 156 GLY B O 1
ATOM 1955 N N . LYS B 1 157 ? 159.215 170.052 168.200 1.00 0.00 157 LYS B N 1
ATOM 1956 C CA . LYS B 1 157 ? 157.868 169.960 168.693 1.00 0.00 157 LYS B CA 1
ATOM 1957 C C . LYS B 1 157 ? 157.585 171.176 169.535 1.00 0.00 157 LYS B C 1
ATOM 1958 O O . LYS B 1 157 ? 158.195 171.368 170.587 1.00 0.00 157 LYS B O 1
ATOM 1964 N N . PHE B 1 158 ? 156.691 172.051 169.020 1.00 0.00 158 PHE B N 1
ATOM 1965 C CA . PHE B 1 158 ? 156.236 173.250 169.679 1.00 0.00 158 PHE B CA 1
ATOM 1966 C C . PHE B 1 158 ? 154.765 173.103 169.906 1.00 0.00 158 PHE B C 1
ATOM 1967 O O . PHE B 1 158 ? 154.060 172.392 169.190 1.00 0.00 158 PHE B O 1
ATOM 1975 N N . LYS B 1 159 ? 154.280 173.794 170.956 1.00 0.00 159 LYS B N 1
ATOM 1976 C CA . LYS B 1 159 ? 152.885 173.816 171.279 1.00 0.00 159 LYS B CA 1
ATOM 1977 C C . LYS B 1 159 ? 152.628 175.276 171.536 1.00 0.00 159 LYS B C 1
ATOM 1978 O O . LYS B 1 159 ? 153.553 176.034 171.825 1.00 0.00 159 LYS B O 1
ATOM 1984 N N . ARG B 1 160 ? 151.349 175.704 171.439 1.00 0.00 160 ARG B N 1
ATOM 1985 C CA . ARG B 1 160 ? 150.901 177.017 171.826 1.00 0.00 160 ARG B CA 1
ATOM 1986 C C . ARG B 1 160 ? 149.667 176.836 172.679 1.00 0.00 160 ARG B C 1
ATOM 1987 O O . ARG B 1 160 ? 148.704 176.198 172.247 1.00 0.00 160 ARG B O 1
ATOM 1995 N N . VAL B 1 161 ? 149.659 177.418 173.905 1.00 0.00 161 VAL B N 1
ATOM 1996 C CA . VAL B 1 161 ? 148.541 177.378 174.828 1.00 0.00 161 VAL B CA 1
ATOM 1997 C C . VAL B 1 161 ? 148.011 178.781 174.862 1.00 0.00 161 VAL B C 1
ATOM 1998 O O . VAL B 1 161 ? 148.726 179.686 175.289 1.00 0.00 161 VAL B O 1
ATOM 2002 N N . ILE B 1 162 ? 146.737 178.995 174.449 1.00 0.00 162 ILE B N 1
ATOM 2003 C CA . ILE B 1 162 ? 146.185 180.322 174.316 1.00 0.00 162 ILE B CA 1
ATOM 2004 C C . ILE B 1 162 ? 145.209 180.455 175.450 1.00 0.00 162 ILE B C 1
ATOM 2005 O O . ILE B 1 162 ? 144.287 179.655 175.593 1.00 0.00 162 ILE B O 1
ATOM 2010 N N . THR B 1 163 ? 145.433 181.485 176.297 1.00 0.00 163 THR B N 1
ATOM 2011 C CA . THR B 1 163 ? 144.626 181.811 177.445 1.00 0.00 163 THR B CA 1
ATOM 2012 C C . THR B 1 163 ? 143.746 182.980 177.099 1.00 0.00 163 THR B C 1
ATOM 2013 O O . THR B 1 163 ? 144.252 184.062 176.800 1.00 0.00 163 THR B O 1
ATOM 2017 N N . LEU B 1 164 ? 142.405 182.792 177.159 1.00 0.00 164 LEU B N 1
ATOM 2018 C CA . LEU B 1 164 ? 141.457 183.849 176.886 1.00 0.00 164 LEU B CA 1
ATOM 2019 C C . LEU B 1 164 ? 140.588 184.017 178.113 1.00 0.00 164 LEU B C 1
ATOM 2020 O O . LEU B 1 164 ? 139.703 183.191 178.336 1.00 0.00 164 LEU B O 1
ATOM 2025 N N . PRO B 1 165 ? 140.750 185.073 178.912 1.00 0.00 165 PRO B N 1
ATOM 2026 C CA . PRO B 1 165 ? 139.747 185.492 179.880 1.00 0.00 165 PRO B CA 1
ATOM 2027 C C . PRO B 1 165 ? 138.853 186.486 179.167 1.00 0.00 165 PRO B C 1
ATOM 2028 O O . PRO B 1 165 ? 139.040 187.692 179.316 1.00 0.00 165 PRO B O 1
ATOM 2032 N N . ASP B 1 166 ? 137.903 185.988 178.341 1.00 0.00 166 ASP B N 1
ATOM 2033 C CA . ASP B 1 166 ? 137.161 186.806 177.409 1.00 0.00 166 ASP B CA 1
ATOM 2034 C C . ASP B 1 166 ? 135.680 186.771 177.697 1.00 0.00 166 ASP B C 1
ATOM 2035 O O . ASP B 1 166 ? 134.903 187.286 176.894 1.00 0.00 166 ASP B O 1
ATOM 2040 N N . TYR B 1 167 ? 135.266 186.160 178.840 1.00 0.00 167 TYR B N 1
ATOM 2041 C CA . TYR B 1 167 ? 133.891 185.945 179.263 1.00 0.00 167 TYR B CA 1
ATOM 2042 C C . TYR B 1 167 ? 133.247 184.812 178.482 1.00 0.00 167 TYR B C 1
ATOM 2043 O O . TYR B 1 167 ? 133.626 184.584 177.335 1.00 0.00 167 TYR B O 1
ATOM 2052 N N . PRO B 1 168 ? 132.270 184.072 179.026 1.00 0.00 168 PRO B N 1
ATOM 2053 C CA . PRO B 1 168 ? 131.493 183.072 178.299 1.00 0.00 168 PRO B CA 1
ATOM 2054 C C . PRO B 1 168 ? 130.833 183.606 177.045 1.00 0.00 168 PRO B C 1
ATOM 2055 O O . PRO B 1 168 ? 130.354 184.740 177.060 1.00 0.00 168 PRO B O 1
ATOM 2059 N N . GLY B 1 169 ? 130.788 182.780 175.976 1.00 0.00 169 GLY B N 1
ATOM 2060 C CA . GLY B 1 169 ? 130.199 183.125 174.705 1.00 0.00 169 GLY B CA 1
ATOM 2061 C C . GLY B 1 169 ? 131.180 182.824 173.612 1.00 0.00 169 GLY B C 1
ATOM 2062 O O . GLY B 1 169 ? 130.909 183.084 172.440 1.00 0.00 169 GLY B O 1
ATOM 2063 N N . VAL B 1 170 ? 132.353 182.249 173.978 1.00 0.00 170 VAL B N 1
ATOM 2064 C CA . VAL B 1 170 ? 133.351 181.751 173.063 1.00 0.00 170 VAL B CA 1
ATOM 2065 C C . VAL B 1 170 ? 132.823 180.497 172.404 1.00 0.00 170 VAL B C 1
ATOM 2066 O O . VAL B 1 170 ? 132.062 179.741 173.008 1.00 0.00 170 VAL B O 1
ATOM 2070 N N . ASP B 1 171 ? 133.212 180.268 171.130 1.00 0.00 171 ASP B N 1
ATOM 2071 C CA . ASP B 1 171 ? 132.749 179.164 170.325 1.00 0.00 171 ASP B CA 1
ATOM 2072 C C . ASP B 1 171 ? 133.926 178.239 170.228 1.00 0.00 171 ASP B C 1
ATOM 2073 O O . ASP B 1 171 ? 135.062 178.688 170.093 1.00 0.00 171 ASP B O 1
ATOM 2078 N N . ALA B 1 172 ? 133.672 176.921 170.380 1.00 0.00 172 ALA B N 1
ATO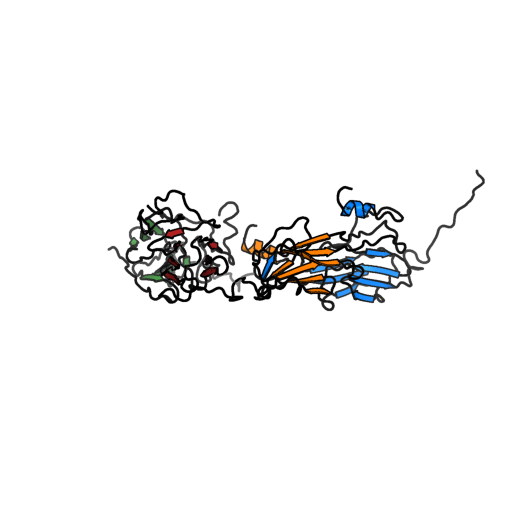M 2079 C CA . ALA B 1 172 ? 134.692 175.899 170.377 1.00 0.00 172 ALA B CA 1
ATOM 2080 C C . ALA B 1 172 ? 134.466 174.946 169.234 1.00 0.00 172 ALA B C 1
ATOM 2081 O O . ALA B 1 172 ? 135.047 173.861 169.215 1.00 0.00 172 ALA B O 1
ATOM 2083 N N . ASP B 1 173 ? 133.601 175.320 168.262 1.00 0.00 173 ASP B N 1
ATOM 2084 C CA . ASP B 1 173 ? 133.278 174.480 167.132 1.00 0.00 173 ASP B CA 1
ATOM 2085 C C . ASP B 1 173 ? 133.350 175.325 165.883 1.00 0.00 173 ASP B C 1
ATOM 2086 O O . ASP B 1 173 ? 133.367 174.798 164.772 1.00 0.00 173 ASP B O 1
ATOM 2091 N N . ASN B 1 174 ? 133.420 176.670 166.037 1.00 0.00 174 ASN B N 1
ATOM 2092 C CA . ASN B 1 174 ? 133.452 177.589 164.921 1.00 0.00 174 ASN B CA 1
ATOM 2093 C C . ASN B 1 174 ? 134.864 178.076 164.712 1.00 0.00 174 ASN B C 1
ATOM 2094 O O . ASN B 1 174 ? 135.090 178.972 163.900 1.00 0.00 174 ASN B O 1
ATOM 2099 N N . ILE B 1 175 ? 135.862 177.449 165.394 1.00 0.00 175 ILE B N 1
ATOM 2100 C CA . ILE B 1 175 ? 137.279 177.723 165.243 1.00 0.00 175 ILE B CA 1
ATOM 2101 C C . ILE B 1 175 ? 137.690 177.387 163.828 1.00 0.00 175 ILE B C 1
ATOM 2102 O O . ILE B 1 175 ? 137.328 176.329 163.313 1.00 0.00 175 ILE B O 1
ATOM 2107 N N . LYS B 1 176 ? 138.437 178.304 163.172 1.00 0.00 176 LYS B N 1
ATOM 2108 C CA . LYS B 1 176 ? 138.911 178.120 161.825 1.00 0.00 176 LYS B CA 1
ATOM 2109 C C . LYS B 1 176 ? 140.372 178.430 161.823 1.00 0.00 176 LYS B C 1
ATOM 2110 O O . LYS B 1 176 ? 140.789 179.490 162.287 1.00 0.00 176 LYS B O 1
ATOM 2116 N N . ALA B 1 177 ? 141.170 177.510 161.235 1.00 0.00 177 ALA B N 1
ATOM 2117 C CA . ALA B 1 177 ? 142.589 177.678 161.093 1.00 0.00 177 ALA B CA 1
ATOM 2118 C C . ALA B 1 177 ? 142.823 177.646 159.614 1.00 0.00 177 ALA B C 1
ATOM 2119 O O . ALA B 1 177 ? 142.342 176.751 158.919 1.00 0.00 177 ALA B O 1
ATOM 2121 N N . ASP B 1 178 ? 143.601 178.630 159.116 1.00 0.00 178 ASP B N 1
ATOM 2122 C CA . ASP B 1 178 ? 143.876 178.824 157.716 1.00 0.00 178 ASP B CA 1
ATOM 2123 C C . ASP B 1 178 ? 145.363 178.691 157.585 1.00 0.00 178 ASP B C 1
ATOM 2124 O O . ASP B 1 178 ? 146.118 179.270 158.365 1.00 0.00 178 ASP B O 1
ATOM 2129 N N . TYR B 1 179 ? 145.811 177.895 156.591 1.00 0.00 179 TYR B N 1
ATOM 2130 C CA . TYR B 1 179 ? 147.205 177.670 156.309 1.00 0.00 179 TYR B CA 1
ATOM 2131 C C . TYR B 1 179 ? 147.462 178.271 154.952 1.00 0.00 179 TYR B C 1
ATOM 2132 O O . TYR B 1 179 ? 146.805 177.914 153.975 1.00 0.00 179 TYR B O 1
ATOM 2141 N N . ALA B 1 180 ? 148.468 179.168 154.851 1.00 0.00 180 ALA B N 1
ATOM 2142 C CA . ALA B 1 180 ? 148.833 179.737 153.579 1.00 0.00 180 ALA B CA 1
ATOM 2143 C C . ALA B 1 180 ? 150.100 180.491 153.815 1.00 0.00 180 ALA B C 1
ATOM 2144 O O . ALA B 1 180 ? 150.271 181.115 154.860 1.00 0.00 180 ALA B O 1
ATOM 2146 N N . ASN B 1 181 ? 150.994 180.477 152.795 1.00 0.00 181 ASN B N 1
ATOM 2147 C CA . ASN B 1 181 ? 152.246 181.203 152.731 1.00 0.00 181 ASN B CA 1
ATOM 2148 C C . ASN B 1 181 ? 153.224 180.861 153.835 1.00 0.00 181 ASN B C 1
ATOM 2149 O O . ASN B 1 181 ? 154.148 181.627 154.096 1.00 0.00 181 ASN B O 1
ATOM 2154 N N . GLY B 1 182 ? 153.064 179.687 154.496 1.00 0.00 182 GLY B N 1
ATOM 2155 C CA . GLY B 1 182 ? 153.850 179.299 155.646 1.00 0.00 182 GLY B CA 1
ATOM 2156 C C . GLY B 1 182 ? 153.546 180.138 156.855 1.00 0.00 182 GLY B C 1
ATOM 2157 O O . GLY B 1 182 ? 154.440 180.438 157.643 1.00 0.00 182 GLY B O 1
ATOM 2158 N N . VAL B 1 183 ? 152.263 180.519 157.036 1.00 0.00 183 VAL B N 1
ATOM 2159 C CA . VAL B 1 183 ? 151.831 181.305 158.162 1.00 0.00 183 VAL B CA 1
ATOM 2160 C C . VAL B 1 183 ? 150.638 180.552 158.669 1.00 0.00 183 VAL B C 1
ATOM 2161 O O . VAL B 1 183 ? 149.726 180.233 157.904 1.00 0.00 183 VAL B O 1
ATOM 2165 N N . LEU B 1 184 ? 150.610 180.277 159.997 1.00 0.00 184 LEU B N 1
ATOM 2166 C CA . LEU B 1 184 ? 149.445 179.773 160.680 1.00 0.00 184 LEU B CA 1
ATOM 2167 C C . LEU B 1 184 ? 148.558 180.957 160.947 1.00 0.00 184 LEU B C 1
ATOM 2168 O O . LEU B 1 184 ? 149.015 181.938 161.525 1.00 0.00 184 LEU B O 1
ATOM 2173 N N . THR B 1 185 ? 147.283 180.900 160.505 1.00 0.00 185 THR B N 1
ATOM 2174 C CA . THR B 1 185 ? 146.324 181.964 160.680 1.00 0.00 185 THR B CA 1
ATOM 2175 C C . THR B 1 185 ? 145.197 181.370 161.465 1.00 0.00 185 THR B C 1
ATOM 2176 O O . THR B 1 185 ? 144.636 180.349 161.078 1.00 0.00 185 THR B O 1
ATOM 2180 N N . LEU B 1 186 ? 144.868 182.000 162.616 1.00 0.00 186 LEU B N 1
ATOM 2181 C CA . LEU B 1 186 ? 143.924 181.496 163.579 1.00 0.00 186 LEU B CA 1
ATOM 2182 C C . LEU B 1 186 ? 142.980 182.617 163.852 1.00 0.00 186 LEU B C 1
ATOM 2183 O O . LEU B 1 186 ? 143.405 183.733 164.140 1.00 0.00 186 LEU B O 1
ATOM 2188 N N . THR B 1 187 ? 141.667 182.327 163.747 1.00 0.00 187 THR B N 1
ATOM 2189 C CA . THR B 1 187 ? 140.615 183.241 164.101 1.00 0.00 187 THR B CA 1
ATOM 2190 C C . THR B 1 187 ? 139.777 182.469 165.073 1.00 0.00 187 THR B C 1
ATOM 2191 O O . THR B 1 187 ? 139.211 181.436 164.715 1.00 0.00 187 THR B O 1
ATOM 2195 N N . VAL B 1 188 ? 139.625 183.006 166.310 1.00 0.00 188 VAL B N 1
ATOM 2196 C CA . VAL B 1 188 ? 138.814 182.395 167.335 1.00 0.00 188 VAL B CA 1
ATOM 2197 C C . VAL B 1 188 ? 137.574 183.256 167.431 1.00 0.00 188 VAL B C 1
ATOM 2198 O O . VAL B 1 188 ? 137.675 184.426 167.798 1.00 0.00 188 VAL B O 1
ATOM 2202 N N . PRO B 1 189 ? 136.388 182.746 167.102 1.00 0.00 189 PRO B N 1
ATOM 2203 C CA . PRO B 1 189 ? 135.132 183.349 167.510 1.00 0.00 189 PRO B CA 1
ATOM 2204 C C . PRO B 1 189 ? 134.763 182.804 168.870 1.00 0.00 189 PRO B C 1
ATOM 2205 O O . PRO B 1 189 ? 135.045 181.632 169.106 1.00 0.00 189 PRO B O 1
ATOM 2209 N N . LYS B 1 190 ? 134.140 183.575 169.800 1.00 0.00 190 LYS B N 1
ATOM 2210 C CA . LYS B 1 190 ? 133.800 184.979 169.764 1.00 0.00 190 LYS B CA 1
ATOM 2211 C C . LYS B 1 190 ? 132.902 185.462 168.652 1.00 0.00 190 LYS B C 1
ATOM 2212 O O . LYS B 1 190 ? 133.330 186.205 167.770 1.00 0.00 190 LYS B O 1
ATOM 2218 N N . LEU B 1 191 ? 131.614 185.045 168.693 1.00 0.00 191 LEU B N 1
ATOM 2219 C CA . LEU B 1 191 ? 130.535 185.738 168.016 1.00 0.00 191 LEU B CA 1
ATOM 2220 C C . LEU B 1 191 ? 129.597 186.267 169.075 1.00 0.00 191 LEU B C 1
ATOM 2221 O O . LEU B 1 191 ? 128.470 186.656 168.775 1.00 0.00 191 LEU B O 1
ATOM 2226 N N . LYS B 1 192 ? 130.044 186.283 170.352 1.00 0.00 192 LYS B N 1
ATOM 2227 C CA . LYS B 1 192 ? 129.240 186.734 171.454 1.00 0.00 192 LYS B CA 1
ATOM 2228 C C . LYS B 1 192 ? 130.189 187.054 172.583 1.00 0.00 192 LYS B C 1
ATOM 2229 O O . LYS B 1 192 ? 130.690 186.122 173.207 1.00 0.00 192 LYS B O 1
ATOM 2235 N N . PRO B 1 193 ? 130.510 188.314 172.891 1.00 0.00 193 PRO B N 1
ATOM 2236 C CA . PRO B 1 193 ? 131.446 188.654 173.943 1.00 0.00 193 PRO B CA 1
ATOM 2237 C C . PRO B 1 193 ? 130.794 188.495 175.297 1.00 0.00 193 PRO B C 1
ATOM 2238 O O . PRO B 1 193 ? 131.422 187.929 176.188 1.00 0.00 193 PRO B O 1
ATOM 2242 N N . GLN B 1 194 ? 129.558 189.024 175.468 1.00 0.00 194 GLN B N 1
ATOM 2243 C CA . GLN B 1 194 ? 128.843 189.081 176.718 1.00 0.00 194 GLN B CA 1
ATOM 2244 C C . GLN B 1 194 ? 128.300 187.727 177.074 1.00 0.00 194 GLN B C 1
ATOM 2245 O O . GLN B 1 194 ? 128.053 186.902 176.199 1.00 0.00 194 GLN B O 1
ATOM 2251 N N . LYS B 1 195 ? 128.095 187.483 178.389 1.00 0.00 195 LYS B N 1
ATOM 2252 C CA . LYS B 1 195 ? 127.348 186.346 178.872 1.00 0.00 195 LYS B CA 1
ATOM 2253 C C . LYS B 1 195 ? 125.944 186.802 179.190 1.00 0.00 195 LYS B C 1
ATOM 2254 O O . LYS B 1 195 ? 125.104 186.005 179.603 1.00 0.00 195 LYS B O 1
ATOM 2260 N N . ASP B 1 196 ? 125.665 188.115 178.988 1.00 0.00 196 ASP B N 1
ATOM 2261 C CA . ASP B 1 196 ? 124.383 188.740 179.196 1.00 0.00 196 ASP B CA 1
ATOM 2262 C C . ASP B 1 196 ? 123.540 188.499 177.961 1.00 0.00 196 ASP B C 1
ATOM 2263 O O . ASP B 1 196 ? 124.026 187.968 176.963 1.00 0.00 196 ASP B O 1
ATOM 2268 N N . GLY B 1 197 ? 122.232 188.849 178.025 1.00 0.00 197 GLY B N 1
ATOM 2269 C CA . GLY B 1 197 ? 121.284 188.697 176.945 1.00 0.00 197 GLY B CA 1
ATOM 2270 C C . GLY B 1 197 ? 121.566 189.635 175.807 1.00 0.00 197 GLY B C 1
ATOM 2271 O O . GLY B 1 197 ? 121.414 189.262 174.644 1.00 0.00 197 GLY B O 1
ATOM 2272 N N . LYS B 1 198 ? 121.990 190.885 176.125 1.00 0.00 198 LYS B N 1
ATOM 2273 C CA . LYS B 1 198 ? 122.454 191.835 175.143 1.00 0.00 198 LYS B CA 1
ATOM 2274 C C . LYS B 1 198 ? 123.915 191.580 174.910 1.00 0.00 198 LYS B C 1
ATOM 2275 O O . LYS B 1 198 ? 124.662 191.323 175.853 1.00 0.00 198 LYS B O 1
ATOM 2281 N N . ASN B 1 199 ? 124.311 191.531 173.616 1.00 0.00 199 ASN B N 1
ATOM 2282 C CA . ASN B 1 199 ? 125.641 191.157 173.195 1.00 0.00 199 ASN B CA 1
ATOM 2283 C C . ASN B 1 199 ? 126.241 192.309 172.453 1.00 0.00 199 ASN B C 1
ATOM 2284 O O . ASN B 1 199 ? 125.608 192.875 171.564 1.00 0.00 199 ASN B O 1
ATOM 2289 N N . HIS B 1 200 ? 127.505 192.645 172.816 1.00 0.00 200 HIS B N 1
ATOM 2290 C CA . HIS B 1 200 ? 128.322 193.692 172.243 1.00 0.00 200 HIS B CA 1
ATOM 2291 C C . HIS B 1 200 ? 127.906 195.048 172.759 1.00 0.00 200 HIS B C 1
ATOM 2292 O O . HIS B 1 200 ? 128.191 196.063 172.126 1.00 0.00 200 HIS B O 1
ATOM 2299 N N . VAL B 1 201 ? 127.219 195.097 173.930 1.00 0.00 201 VAL B N 1
ATOM 2300 C CA . VAL B 1 201 ? 126.637 196.317 174.438 1.00 0.00 201 VAL B CA 1
ATOM 2301 C C . VAL B 1 201 ? 127.276 196.605 175.765 1.00 0.00 201 VAL B C 1
ATOM 2302 O O . VAL B 1 201 ? 127.180 195.818 176.707 1.00 0.00 201 VAL B O 1
ATOM 2306 N N . LYS B 1 202 ? 127.911 197.794 175.847 1.00 0.00 202 LYS B N 1
ATOM 2307 C CA . LYS B 1 202 ? 128.346 198.415 177.067 1.00 0.00 202 LYS B CA 1
ATOM 2308 C C . LYS B 1 202 ? 127.849 199.823 176.937 1.00 0.00 202 LYS B C 1
ATOM 2309 O O . LYS B 1 202 ? 128.177 200.515 175.974 1.00 0.00 202 LYS B O 1
ATOM 2315 N N . LYS B 1 203 ? 127.022 200.269 177.908 1.00 0.00 203 LYS B N 1
ATOM 2316 C CA . LYS B 1 203 ? 126.409 201.573 177.896 1.00 0.00 203 LYS B CA 1
ATOM 2317 C C . LYS B 1 203 ? 127.288 202.512 178.673 1.00 0.00 203 LYS B C 1
ATOM 2318 O O . LYS B 1 203 ? 127.873 202.127 179.685 1.00 0.00 203 LYS B O 1
ATOM 2324 N N . ILE B 1 204 ? 127.427 203.766 178.168 1.00 0.00 204 ILE B N 1
ATOM 2325 C CA . ILE B 1 204 ? 128.317 204.764 178.714 1.00 0.00 204 ILE B CA 1
ATOM 2326 C C . ILE B 1 204 ? 127.516 206.000 179.056 1.00 0.00 204 ILE B C 1
ATOM 2327 O O . ILE B 1 204 ? 126.290 206.008 178.950 1.00 0.00 204 ILE B O 1
ATOM 2332 N N . GLU B 1 205 ? 128.221 207.074 179.510 1.00 0.00 205 GLU B N 1
ATOM 2333 C CA . GLU B 1 205 ? 127.710 208.390 179.846 1.00 0.00 205 GLU B CA 1
ATOM 2334 C C . GLU B 1 205 ? 126.939 208.998 178.698 1.00 0.00 205 GLU B C 1
ATOM 2335 O O . GLU B 1 205 ? 127.313 208.827 177.538 1.00 0.00 205 GLU B O 1
ATOM 2341 N N . VAL B 1 206 ? 125.812 209.684 179.010 1.00 0.00 206 VAL B N 1
ATOM 2342 C CA . VAL B 1 206 ? 124.905 210.197 178.009 1.00 0.00 206 VAL B CA 1
ATOM 2343 C C . VAL B 1 206 ? 124.576 211.637 178.336 1.00 0.00 206 VAL B C 1
ATOM 2344 O O . VAL B 1 206 ? 124.051 212.364 177.493 1.00 0.00 206 VAL B O 1
ATOM 2348 N N . SER B 1 207 ? 124.905 212.103 179.562 1.00 0.00 207 SER B N 1
ATOM 2349 C CA . SER B 1 207 ? 124.648 213.464 179.963 1.00 0.00 207 SER B CA 1
ATOM 2350 C C . SER B 1 207 ? 125.576 213.754 181.104 1.00 0.00 207 SER B C 1
ATOM 2351 O O . SER B 1 207 ? 126.212 212.843 181.626 1.00 0.00 207 SER B O 1
ATOM 2354 N N . SER B 1 208 ? 125.702 215.047 181.481 1.00 0.00 208 SER B N 1
ATOM 2355 C CA . SER B 1 208 ? 126.558 215.470 182.562 1.00 0.00 208 SER B CA 1
ATOM 2356 C C . SER B 1 208 ? 126.143 216.859 182.992 1.00 0.00 208 SER B C 1
ATOM 2357 O O . SER B 1 208 ? 126.909 217.554 183.659 1.00 0.00 208 SER B O 1
ATOM 2360 N N . GLN B 1 209 ? 124.921 217.286 182.572 1.00 0.00 209 GLN B N 1
ATOM 2361 C CA . GLN B 1 209 ? 124.264 218.570 182.764 1.00 0.00 209 GLN B CA 1
ATOM 2362 C C . GLN B 1 209 ? 125.031 219.740 182.186 1.00 0.00 209 GLN B C 1
ATOM 2363 O O . GLN B 1 209 ? 124.704 220.898 182.445 1.00 0.00 209 GLN B O 1
ATOM 2369 N N . GLU B 1 210 ? 126.068 219.451 181.372 1.00 0.00 210 GLU B N 1
ATOM 2370 C CA . GLU B 1 210 ? 126.897 220.421 180.718 1.00 0.00 210 GLU B CA 1
ATOM 2371 C C . GLU B 1 210 ? 127.316 219.718 179.462 1.00 0.00 210 GLU B C 1
ATOM 2372 O O . GLU B 1 210 ? 127.338 218.489 179.407 1.00 0.00 210 GLU B O 1
ATOM 2378 N N . SER B 1 211 ? 127.602 220.495 178.392 1.00 0.00 211 SER B N 1
ATOM 2379 C CA . SER B 1 211 ? 127.957 219.984 177.086 1.00 0.00 211 SER B CA 1
ATOM 2380 C C . SER B 1 211 ? 129.219 219.152 177.106 1.00 0.00 211 SER B C 1
ATOM 2381 O O . SER B 1 211 ? 129.252 218.071 176.521 1.00 0.00 211 SER B O 1
ATOM 2384 N N . TRP B 1 212 ? 130.260 219.629 177.828 1.00 0.00 212 TRP B N 1
ATOM 2385 C CA . TRP B 1 212 ? 131.462 218.879 178.101 1.00 0.00 212 TRP B CA 1
ATOM 2386 C C . TRP B 1 212 ? 131.622 218.930 179.593 1.00 0.00 212 TRP B C 1
ATOM 2387 O O . TRP B 1 212 ? 131.177 218.029 180.303 1.00 0.00 212 TRP B O 1
ATOM 2398 N N . GLY B 1 213 ? 132.251 220.010 180.101 1.00 0.00 213 GLY B N 1
ATOM 2399 C CA . GLY B 1 213 ? 132.499 220.178 181.502 1.00 0.00 213 GLY B CA 1
ATOM 2400 C C . GLY B 1 213 ? 133.396 221.363 181.604 1.00 0.00 213 GLY B C 1
ATOM 2401 O O . GLY B 1 213 ? 134.383 221.457 180.877 1.00 0.00 213 GLY B O 1
ATOM 2402 N N . ASN B 1 214 ? 133.065 222.299 182.519 1.00 0.00 214 ASN B N 1
ATOM 2403 C CA . ASN B 1 214 ? 133.851 223.484 182.747 1.00 0.00 214 ASN B CA 1
ATOM 2404 C C . ASN B 1 214 ? 133.424 224.146 184.065 1.00 0.00 214 ASN B C 1
ATOM 2405 O O . ASN B 1 214 ? 132.317 223.835 184.581 1.00 0.00 214 ASN B O 1
ATOM 2411 N N . TYR C 1 63 ? 169.521 219.186 181.782 1.00 0.00 63 TYR I N 1
ATOM 2412 C CA . TYR C 1 63 ? 168.654 219.622 182.902 1.00 0.00 63 TYR I CA 1
ATOM 2413 C C . TYR C 1 63 ? 168.909 218.723 184.086 1.00 0.00 63 TYR I C 1
ATOM 2414 O O . TYR C 1 63 ? 169.771 219.011 184.915 1.00 0.00 63 TYR I O 1
ATOM 2423 N N . ASP C 1 64 ? 168.160 217.598 184.175 1.00 0.00 64 ASP I N 1
ATOM 2424 C CA . ASP C 1 64 ? 168.322 216.545 185.152 1.00 0.00 64 ASP I CA 1
ATOM 2425 C C . ASP C 1 64 ? 169.354 215.582 184.603 1.00 0.00 64 ASP I C 1
ATOM 2426 O O . ASP C 1 64 ? 169.802 215.789 183.475 1.00 0.00 64 ASP I O 1
ATOM 2431 N N . PRO C 1 65 ? 169.811 214.547 185.316 1.00 0.00 65 PRO I N 1
ATOM 2432 C CA . PRO C 1 65 ? 170.951 213.765 184.864 1.00 0.00 65 PRO I CA 1
ATOM 2433 C C . PRO C 1 65 ? 170.643 212.923 183.654 1.00 0.00 65 PRO I C 1
ATOM 2434 O O . PRO C 1 65 ? 171.544 212.748 182.835 1.00 0.00 65 PRO I O 1
ATOM 2438 N N . ARG C 1 66 ? 169.409 212.374 183.545 1.00 0.00 66 ARG I N 1
ATOM 2439 C CA . ARG C 1 66 ? 169.080 211.427 182.509 1.00 0.00 66 ARG I CA 1
ATOM 2440 C C . ARG C 1 66 ? 167.654 211.659 182.069 1.00 0.00 66 ARG I C 1
ATOM 2441 O O . ARG C 1 66 ? 167.417 212.240 181.010 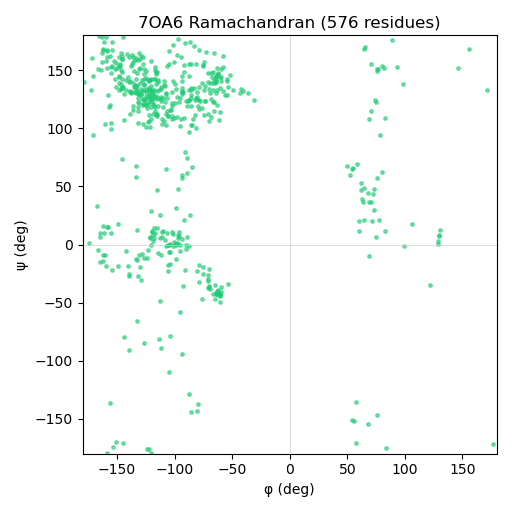1.00 0.00 66 ARG I O 1
ATOM 2449 N N . ASP C 1 67 ? 166.678 211.149 182.864 1.00 0.00 67 ASP I N 1
ATOM 2450 C CA . ASP C 1 67 ? 165.318 210.864 182.453 1.00 0.00 67 ASP I CA 1
ATOM 2451 C C . ASP C 1 67 ? 164.509 212.038 181.952 1.00 0.00 67 ASP I C 1
ATOM 2452 O O . ASP C 1 67 ? 163.780 211.902 180.970 1.00 0.00 67 ASP I O 1
ATOM 2457 N N . GLU C 1 68 ? 164.587 213.206 182.631 1.00 0.00 68 GLU I N 1
ATOM 2458 C CA . GLU C 1 68 ? 163.647 214.286 182.417 1.00 0.00 68 GLU I CA 1
ATOM 2459 C C . GLU C 1 68 ? 164.187 215.323 181.465 1.00 0.00 68 GLU I C 1
ATOM 2460 O O . GLU C 1 68 ? 163.553 216.357 181.255 1.00 0.00 68 GLU I O 1
ATOM 2466 N N . THR C 1 69 ? 165.370 215.072 180.858 1.00 0.00 69 THR I N 1
ATOM 2467 C CA . THR C 1 69 ? 165.979 215.983 179.916 1.00 0.00 69 THR I CA 1
ATOM 2468 C C . THR C 1 69 ? 165.558 215.592 178.524 1.00 0.00 69 THR I C 1
ATOM 2469 O O . THR C 1 69 ? 165.354 216.454 177.670 1.00 0.00 69 THR I O 1
ATOM 2473 N N . LEU C 1 70 ? 165.411 214.269 178.269 1.00 0.00 70 LEU I N 1
ATOM 2474 C CA . LEU C 1 70 ? 165.217 213.759 176.933 1.00 0.00 70 LEU I CA 1
ATOM 2475 C C . LEU C 1 70 ? 163.759 213.665 176.574 1.00 0.00 70 LEU I C 1
ATOM 2476 O O . LEU C 1 70 ? 163.444 213.621 175.390 1.00 0.00 70 LEU I O 1
ATOM 2481 N N . ASP C 1 71 ? 162.836 213.601 177.562 1.00 0.00 71 ASP I N 1
ATOM 2482 C CA . ASP C 1 71 ? 161.435 213.293 177.330 1.00 0.00 71 ASP I CA 1
ATOM 2483 C C . ASP C 1 71 ? 160.594 214.535 177.121 1.00 0.00 71 ASP I C 1
ATOM 2484 O O . ASP C 1 71 ? 159.379 214.501 177.318 1.00 0.00 71 ASP I O 1
ATOM 2489 N N . ASP C 1 72 ? 161.227 215.670 176.745 1.00 0.00 72 ASP I N 1
ATOM 2490 C CA . ASP C 1 72 ? 160.590 216.963 176.728 1.00 0.00 72 ASP I CA 1
ATOM 2491 C C . ASP C 1 72 ? 160.030 217.350 175.375 1.00 0.00 72 ASP I C 1
ATOM 2492 O O . ASP C 1 72 ? 159.466 218.432 175.240 1.00 0.00 72 ASP I O 1
ATOM 2497 N N . TRP C 1 73 ? 160.180 216.497 174.335 1.00 0.00 73 TRP I N 1
ATOM 2498 C CA . TRP C 1 73 ? 159.737 216.803 172.990 1.00 0.00 73 TRP I CA 1
ATOM 2499 C C . TRP C 1 73 ? 158.477 216.039 172.655 1.00 0.00 73 TRP I C 1
ATOM 2500 O O . TRP C 1 73 ? 158.105 215.079 173.330 1.00 0.00 73 TRP I O 1
ATOM 2511 N N . PHE C 1 74 ? 157.836 216.475 171.544 1.00 0.00 74 PHE I N 1
ATOM 2512 C CA . PHE C 1 74 ? 156.487 216.200 171.098 1.00 0.00 74 PHE I CA 1
ATOM 2513 C C . PHE C 1 74 ? 156.194 214.730 170.859 1.00 0.00 74 PHE I C 1
ATOM 2514 O O . PHE C 1 74 ? 157.073 213.983 170.445 1.00 0.00 74 PHE I O 1
ATOM 2522 N N . ASP C 1 75 ? 154.904 214.347 171.042 1.00 0.00 75 ASP I N 1
ATOM 2523 C CA . ASP C 1 75 ? 154.283 213.050 170.814 1.00 0.00 75 ASP I CA 1
ATOM 2524 C C . ASP C 1 75 ? 154.125 212.253 172.076 1.00 0.00 75 ASP I C 1
ATOM 2525 O O . ASP C 1 75 ? 153.537 211.173 172.034 1.00 0.00 75 ASP I O 1
ATOM 2530 N N . ASN C 1 76 ? 154.577 212.785 173.234 1.00 0.00 76 ASN I N 1
ATOM 2531 C CA . ASN C 1 76 ? 154.176 212.255 174.509 1.00 0.00 76 ASN I CA 1
ATOM 2532 C C . ASN C 1 76 ? 154.694 213.229 175.520 1.00 0.00 76 ASN I C 1
ATOM 2533 O O . ASN C 1 76 ? 155.832 213.141 175.982 1.00 0.00 76 ASN I O 1
ATOM 2538 N N . ASP C 1 77 ? 153.791 214.161 175.893 1.00 0.00 77 ASP I N 1
ATOM 2539 C CA . ASP C 1 77 ? 153.889 215.076 176.999 1.00 0.00 77 ASP I CA 1
ATOM 2540 C C . ASP C 1 77 ? 155.005 216.089 176.853 1.00 0.00 77 ASP I C 1
ATOM 2541 O O . ASP C 1 77 ? 155.817 216.027 175.930 1.00 0.00 77 ASP I O 1
ATOM 2546 N N . LEU C 1 78 ? 155.002 217.090 177.767 1.00 0.00 78 LEU I N 1
ATOM 2547 C CA . LEU C 1 78 ? 155.994 218.121 177.936 1.00 0.00 78 LEU I CA 1
ATOM 2548 C C . LEU C 1 78 ? 156.105 219.061 176.756 1.00 0.00 78 LEU I C 1
ATOM 2549 O O . LEU C 1 78 ? 155.534 218.866 175.684 1.00 0.00 78 LEU I O 1
ATOM 2554 N N . SER C 1 79 ? 156.839 220.162 176.997 1.00 0.00 79 SER I N 1
ATOM 2555 C CA . SER C 1 79 ? 157.317 221.086 176.011 1.00 0.00 79 SER I CA 1
ATOM 2556 C C . SER C 1 79 ? 158.776 221.176 176.357 1.00 0.00 79 SER I C 1
ATOM 2557 O O . SER C 1 79 ? 159.167 220.742 177.442 1.00 0.00 79 SER I O 1
ATOM 2560 N N . LEU C 1 80 ? 159.638 221.677 175.429 1.00 0.00 80 LEU I N 1
ATOM 2561 C CA . LEU C 1 80 ? 161.067 221.779 175.668 1.00 0.00 80 LEU I CA 1
ATOM 2562 C C . LEU C 1 80 ? 161.337 222.631 176.882 1.00 0.00 80 LEU I C 1
ATOM 2563 O O . LEU C 1 80 ? 160.711 223.672 177.081 1.00 0.00 80 LEU I O 1
ATOM 2568 N N . PHE C 1 81 ? 162.216 222.113 177.766 1.00 0.00 81 PHE I N 1
ATOM 2569 C CA . PHE C 1 81 ? 162.367 222.621 179.102 1.00 0.00 81 PHE I CA 1
ATOM 2570 C C . PHE C 1 81 ? 163.824 222.500 179.494 1.00 0.00 81 PHE I C 1
ATOM 2571 O O . PHE C 1 81 ? 164.162 221.626 180.294 1.00 0.00 81 PHE I O 1
ATOM 2579 N N . PRO C 1 82 ? 164.740 223.323 178.971 1.00 0.00 82 PRO I N 1
ATOM 2580 C CA . PRO C 1 82 ? 166.085 223.430 179.505 1.00 0.00 82 PRO I CA 1
ATOM 2581 C C . PRO C 1 82 ? 166.039 224.330 180.717 1.00 0.00 82 PRO I C 1
ATOM 2582 O O . PRO C 1 82 ? 165.437 225.401 180.646 1.00 0.00 82 PRO I O 1
ATOM 2586 N N . SER C 1 83 ? 166.650 223.889 181.847 1.00 0.00 83 SER I N 1
ATOM 2587 C CA . SER C 1 83 ? 166.734 224.623 183.096 1.00 0.00 83 SER I CA 1
ATOM 2588 C C . SER C 1 83 ? 165.366 225.016 183.617 1.00 0.00 83 SER I C 1
ATOM 2589 O O . SER C 1 83 ? 164.381 224.327 183.356 1.00 0.00 83 SER I O 1
ATOM 2592 N N . GLY C 1 84 ? 165.283 226.132 184.374 1.00 0.00 84 GLY I N 1
ATOM 2593 C CA . GLY C 1 84 ? 164.057 226.594 184.967 1.00 0.00 84 GLY I CA 1
ATOM 2594 C C . GLY C 1 84 ? 164.410 227.221 186.271 1.00 0.00 84 GLY I C 1
ATOM 2595 O O . GLY C 1 84 ? 165.396 226.854 186.910 1.00 0.00 84 GLY I O 1
ATOM 2596 N N . PHE C 1 85 ? 163.569 228.187 186.693 1.00 0.00 85 PHE I N 1
ATOM 2597 C CA . PHE C 1 85 ? 163.690 228.899 187.938 1.00 0.00 85 PHE I CA 1
ATOM 2598 C C . PHE C 1 85 ? 162.453 228.522 188.698 1.00 0.00 85 PHE I C 1
ATOM 2599 O O . PHE C 1 85 ? 161.398 228.289 188.106 1.00 0.00 85 PHE I O 1
ATOM 2607 N N . GLY C 1 86 ? 162.563 228.476 190.046 1.00 0.00 86 GLY I N 1
ATOM 2608 C CA . GLY C 1 86 ? 161.501 228.034 190.916 1.00 0.00 86 GLY I CA 1
ATOM 2609 C C . GLY C 1 86 ? 160.353 229.001 190.887 1.00 0.00 86 GLY I C 1
ATOM 2610 O O . GLY C 1 86 ? 160.553 230.213 190.819 1.00 0.00 86 GLY I O 1
ATOM 2611 N N . PHE C 1 87 ? 159.118 228.464 190.970 1.00 0.00 87 PHE I N 1
ATOM 2612 C CA . PHE C 1 87 ? 157.917 229.245 191.095 1.00 0.00 87 PHE I CA 1
ATOM 2613 C C . PHE C 1 87 ? 157.415 228.847 192.461 1.00 0.00 87 PHE I C 1
ATOM 2614 O O . PHE C 1 87 ? 157.006 227.694 192.603 1.00 0.00 87 PHE I O 1
ATOM 2622 N N . PRO C 1 88 ? 157.429 229.692 193.502 1.00 0.00 88 PRO I N 1
ATOM 2623 C CA . PRO C 1 88 ? 156.933 229.353 194.833 1.00 0.00 88 PRO I CA 1
ATOM 2624 C C . PRO C 1 88 ? 155.471 228.992 194.784 1.00 0.00 88 PRO I C 1
ATOM 2625 O O . PRO C 1 88 ? 154.724 229.708 194.124 1.00 0.00 88 PRO I O 1
ATOM 2629 N N . ARG C 1 89 ? 155.042 227.899 195.445 1.00 0.00 89 ARG I N 1
ATOM 2630 C CA . ARG C 1 89 ? 153.689 227.439 195.285 1.00 0.00 89 ARG I CA 1
ATOM 2631 C C . ARG C 1 89 ? 153.471 226.357 196.291 1.00 0.00 89 ARG I C 1
ATOM 2632 O O . ARG C 1 89 ? 154.421 225.745 196.779 1.00 0.00 89 ARG I O 1
ATOM 2640 N N . SER C 1 90 ? 152.180 226.078 196.584 1.00 0.00 90 SER I N 1
ATOM 2641 C CA . SER C 1 90 ? 151.767 224.878 197.268 1.00 0.00 90 SER I CA 1
ATOM 2642 C C . SER C 1 90 ? 151.003 224.093 196.243 1.00 0.00 90 SER I C 1
ATOM 2643 O O . SER C 1 90 ? 150.048 224.603 195.657 1.00 0.00 90 SER I O 1
ATOM 2646 N N . VAL C 1 91 ? 151.453 222.835 195.995 1.00 0.00 91 VAL I N 1
ATOM 2647 C CA . VAL C 1 91 ? 150.983 221.930 194.968 1.00 0.00 91 VAL I CA 1
ATOM 2648 C C . VAL C 1 91 ? 151.521 222.377 193.624 1.00 0.00 91 VAL I C 1
ATOM 2649 O O . VAL C 1 91 ? 151.315 223.513 193.198 1.00 0.00 91 VAL I O 1
ATOM 2653 N N . ALA C 1 92 ? 152.258 221.471 192.936 1.00 0.00 92 ALA I N 1
ATOM 2654 C CA . ALA C 1 92 ? 152.974 221.772 191.720 1.00 0.00 92 ALA I CA 1
ATOM 2655 C C . ALA C 1 92 ? 152.187 221.218 190.571 1.00 0.00 92 ALA I C 1
ATOM 2656 O O . ALA C 1 92 ? 151.987 220.007 190.482 1.00 0.00 92 ALA I O 1
ATOM 2658 N N . VAL C 1 93 ? 151.695 222.116 189.681 1.00 0.00 93 VAL I N 1
ATOM 2659 C CA . VAL C 1 93 ? 150.929 221.749 188.512 1.00 0.00 93 VAL I CA 1
ATOM 2660 C C . VAL C 1 93 ? 151.390 222.711 187.419 1.00 0.00 93 VAL I C 1
ATOM 2661 O O . VAL C 1 93 ? 151.476 223.907 187.698 1.00 0.00 93 VAL I O 1
ATOM 2665 N N . PRO C 1 94 ? 151.703 222.266 186.189 1.00 0.00 94 PRO I N 1
ATOM 2666 C CA . PRO C 1 94 ? 152.246 223.070 185.087 1.00 0.00 94 PRO I CA 1
ATOM 2667 C C . PRO C 1 94 ? 151.417 224.255 184.645 1.00 0.00 94 PRO I C 1
ATOM 2668 O O . PRO C 1 94 ? 150.214 224.296 184.906 1.00 0.00 94 PRO I O 1
ATOM 2672 N N . VAL C 1 95 ? 152.075 225.189 183.910 1.00 0.00 95 VAL I N 1
ATOM 2673 C CA . VAL C 1 95 ? 151.477 226.378 183.350 1.00 0.00 95 VAL I CA 1
ATOM 2674 C C . VAL C 1 95 ? 152.018 226.454 181.943 1.00 0.00 95 VAL I C 1
ATOM 2675 O O . VAL C 1 95 ? 153.217 226.278 181.731 1.00 0.00 95 VAL I O 1
ATOM 2679 N N . ASP C 1 96 ? 151.139 226.748 180.947 1.00 0.00 96 ASP I N 1
ATOM 2680 C CA . ASP C 1 96 ? 151.519 226.952 179.564 1.00 0.00 96 ASP I CA 1
ATOM 2681 C C . ASP C 1 96 ? 151.726 228.430 179.385 1.00 0.00 96 ASP I C 1
ATOM 2682 O O . ASP C 1 96 ? 150.882 229.225 179.798 1.00 0.00 96 ASP I O 1
ATOM 2687 N N . ILE C 1 97 ? 152.855 228.820 178.752 1.00 0.00 97 ILE I N 1
ATOM 2688 C CA . ILE C 1 97 ? 153.154 230.194 178.436 1.00 0.00 97 ILE I CA 1
ATOM 2689 C C . ILE C 1 97 ? 153.195 230.290 176.937 1.00 0.00 97 ILE I C 1
ATOM 2690 O O . ILE C 1 97 ? 154.108 229.760 176.313 1.00 0.00 97 ILE I O 1
ATOM 2695 N N . LEU C 1 98 ? 152.222 231.003 176.321 1.00 0.00 98 LEU I N 1
ATOM 2696 C CA . LEU C 1 98 ? 152.215 231.272 174.900 1.00 0.00 98 LEU I CA 1
ATOM 2697 C C . LEU C 1 98 ? 152.832 232.630 174.702 1.00 0.00 98 LEU I C 1
ATOM 2698 O O . LEU C 1 98 ? 152.189 233.655 174.930 1.00 0.00 98 LEU I O 1
ATOM 2703 N N . ASP C 1 99 ? 154.117 232.657 174.275 1.00 0.00 99 ASP I N 1
ATOM 2704 C CA . ASP C 1 99 ? 154.888 233.868 174.123 1.00 0.00 99 ASP I CA 1
ATOM 2705 C C . ASP C 1 99 ? 154.536 234.536 172.821 1.00 0.00 99 ASP I C 1
ATOM 2706 O O . ASP C 1 99 ? 154.611 233.926 171.756 1.00 0.00 99 ASP I O 1
ATOM 2711 N N . HIS C 1 100 ? 154.174 235.835 172.913 1.00 0.00 100 HIS I N 1
ATOM 2712 C CA . HIS C 1 100 ? 153.875 236.688 171.792 1.00 0.00 100 HIS I CA 1
ATOM 2713 C C . HIS C 1 100 ? 154.166 238.068 172.318 1.00 0.00 100 HIS I C 1
ATOM 2714 O O . HIS C 1 100 ? 154.365 238.251 173.519 1.00 0.00 100 HIS I O 1
ATOM 2721 N N . ASP C 1 101 ? 154.231 239.076 171.418 1.00 0.00 101 ASP I N 1
ATOM 2722 C CA . ASP C 1 101 ? 154.469 240.454 171.797 1.00 0.00 101 ASP I CA 1
ATOM 2723 C C . ASP C 1 101 ? 153.192 241.238 171.645 1.00 0.00 101 ASP I C 1
ATOM 2724 O O . ASP C 1 101 ? 153.172 242.437 171.927 1.00 0.00 101 ASP I O 1
ATOM 2729 N N . ASN C 1 102 ? 152.097 240.586 171.177 1.00 0.00 102 ASN I N 1
ATOM 2730 C CA . ASN C 1 102 ? 150.790 241.198 171.106 1.00 0.00 102 ASN I CA 1
ATOM 2731 C C . ASN C 1 102 ? 149.922 240.686 172.224 1.00 0.00 102 ASN I C 1
ATOM 2732 O O . ASN C 1 102 ? 148.921 241.322 172.552 1.00 0.00 102 ASN I O 1
ATOM 2737 N N . ASN C 1 103 ? 150.300 239.556 172.872 1.00 0.00 103 ASN I N 1
ATOM 2738 C CA . ASN C 1 103 ? 149.550 239.084 174.008 1.00 0.00 103 ASN I CA 1
ATOM 2739 C C . ASN C 1 103 ? 150.474 238.165 174.776 1.00 0.00 103 ASN I C 1
ATOM 2740 O O . ASN C 1 103 ? 151.590 237.892 174.343 1.00 0.00 103 ASN I O 1
ATOM 2745 N N . TYR C 1 104 ? 150.000 237.613 175.915 1.00 0.00 104 TYR I N 1
ATOM 2746 C CA . TYR C 1 104 ? 150.747 236.692 176.723 1.00 0.00 104 TYR I CA 1
ATOM 2747 C C . TYR C 1 104 ? 149.741 235.793 177.414 1.00 0.00 104 TYR I C 1
ATOM 2748 O O . TYR C 1 104 ? 148.745 236.281 177.950 1.00 0.00 104 TYR I O 1
ATOM 2757 N N . GLU C 1 105 ? 149.999 234.462 177.448 1.00 0.00 105 GLU I N 1
ATOM 2758 C CA . GLU C 1 105 ? 149.088 233.460 177.969 1.00 0.00 105 GLU I CA 1
ATOM 2759 C C . GLU C 1 105 ? 149.607 232.906 179.272 1.00 0.00 105 GLU I C 1
ATOM 2760 O O . GLU C 1 105 ? 150.806 232.677 179.425 1.00 0.00 105 GLU I O 1
ATOM 2766 N N . LEU C 1 106 ? 148.684 232.660 180.228 1.00 0.00 106 LEU I N 1
ATOM 2767 C CA . LEU C 1 106 ? 148.933 232.007 181.489 1.00 0.00 106 LEU I CA 1
ATOM 2768 C C . LEU C 1 106 ? 147.736 231.110 181.660 1.00 0.00 106 LEU I C 1
ATOM 2769 O O . LEU C 1 106 ? 146.635 231.609 181.876 1.00 0.00 106 LEU I O 1
ATOM 2774 N N . LYS C 1 107 ? 147.907 229.767 181.597 1.00 0.00 107 LYS I N 1
ATOM 2775 C CA . LYS C 1 107 ? 146.822 228.862 181.913 1.00 0.00 107 LYS I CA 1
ATOM 2776 C C . LYS C 1 107 ? 147.317 228.117 183.107 1.00 0.00 107 LYS I C 1
ATOM 2777 O O . LYS C 1 107 ? 148.359 227.469 183.070 1.00 0.00 107 LYS I O 1
ATOM 2783 N N . VAL C 1 108 ? 146.590 228.263 184.236 1.00 0.00 108 VAL I N 1
ATOM 2784 C CA . VAL C 1 108 ? 146.939 227.616 185.474 1.00 0.00 108 VAL I CA 1
ATOM 2785 C C . VAL C 1 108 ? 145.915 226.541 185.626 1.00 0.00 108 VAL I C 1
ATOM 2786 O O . VAL C 1 108 ? 144.747 226.837 185.863 1.00 0.00 108 VAL I O 1
ATOM 2790 N N . VAL C 1 109 ? 146.341 225.257 185.531 1.00 0.00 109 VAL I N 1
ATOM 2791 C CA . VAL C 1 109 ? 145.471 224.114 185.692 1.00 0.00 109 VAL I CA 1
ATOM 2792 C C . VAL C 1 109 ? 145.073 224.018 187.138 1.00 0.00 109 VAL I C 1
ATOM 2793 O O . VAL C 1 109 ? 145.873 223.662 188.002 1.00 0.00 109 VAL I O 1
ATOM 2797 N N . VAL C 1 110 ? 143.797 224.375 187.419 1.00 0.00 110 VAL I N 1
ATOM 2798 C CA . VAL C 1 110 ? 143.221 224.389 188.738 1.00 0.00 110 VAL I CA 1
ATOM 2799 C C . VAL C 1 110 ? 142.998 222.939 189.144 1.00 0.00 110 VAL I C 1
ATOM 2800 O O . VAL C 1 110 ? 142.577 222.194 188.262 1.00 0.00 110 VAL I O 1
ATOM 2804 N N . PRO C 1 111 ? 143.289 222.442 190.361 1.00 0.00 111 PRO I N 1
ATOM 2805 C CA . PRO C 1 111 ? 143.297 220.995 190.597 1.00 0.00 111 PRO I CA 1
ATOM 2806 C C . PRO C 1 111 ? 141.932 220.416 190.924 1.00 0.00 111 PRO I C 1
ATOM 2807 O O . PRO C 1 111 ? 141.736 219.932 192.039 1.00 0.00 111 PRO I O 1
ATOM 2811 N N . GLY C 1 112 ? 140.974 220.426 189.962 1.00 0.00 112 GLY I N 1
ATOM 2812 C CA . GLY C 1 112 ? 139.676 219.802 190.107 1.00 0.00 112 GLY I CA 1
ATOM 2813 C C . GLY C 1 112 ? 138.876 220.463 191.189 1.00 0.00 112 GLY I C 1
ATOM 2814 O O . GLY C 1 112 ? 138.374 219.799 192.094 1.00 0.00 112 GLY I O 1
ATOM 2815 N N . VAL C 1 113 ? 138.814 221.812 191.148 1.00 0.00 113 VAL I N 1
ATOM 2816 C CA . VAL C 1 113 ? 138.105 222.605 192.116 1.00 0.00 113 VAL I CA 1
ATOM 2817 C C . VAL C 1 113 ? 136.773 222.909 191.495 1.00 0.00 113 VAL I C 1
ATOM 2818 O O . VAL C 1 113 ? 136.702 223.395 190.367 1.00 0.00 113 VAL I O 1
ATOM 2822 N N . LYS C 1 114 ? 135.679 222.596 192.230 1.00 0.00 114 LYS I N 1
ATOM 2823 C CA . LYS C 1 114 ? 134.322 222.741 191.756 1.00 0.00 114 LYS I CA 1
ATOM 2824 C C . LYS C 1 114 ? 133.877 224.183 191.754 1.00 0.00 114 LYS I C 1
ATOM 2825 O O . LYS C 1 114 ? 133.028 224.575 190.955 1.00 0.00 114 LYS I O 1
ATOM 2831 N N . SER C 1 115 ? 134.496 225.012 192.626 1.00 0.00 115 SER I N 1
ATOM 2832 C CA . SER C 1 115 ? 134.252 226.429 192.732 1.00 0.00 115 SER I CA 1
ATOM 2833 C C . SER C 1 115 ? 135.222 227.135 191.823 1.00 0.00 115 SER I C 1
ATOM 2834 O O . SER C 1 115 ? 136.111 226.517 191.236 1.00 0.00 115 SER I O 1
ATOM 2837 N N . LYS C 1 116 ? 135.055 228.467 191.689 1.00 0.00 116 LYS I N 1
ATOM 2838 C CA . LYS C 1 116 ? 135.915 229.280 190.870 1.00 0.00 116 LYS I CA 1
ATOM 2839 C C . LYS C 1 116 ? 135.740 230.703 191.343 1.00 0.00 116 LYS I C 1
ATOM 2840 O O . LYS C 1 116 ? 136.542 231.571 190.999 1.00 0.00 116 LYS I O 1
ATOM 2846 N N . LYS C 1 117 ? 134.737 230.948 192.228 1.00 0.00 117 LYS I N 1
ATOM 2847 C CA . LYS C 1 117 ? 134.427 232.251 192.774 1.00 0.00 117 LYS I CA 1
ATOM 2848 C C . LYS C 1 117 ? 135.195 232.495 194.050 1.00 0.00 117 LYS I C 1
ATOM 2849 O O . LYS C 1 117 ? 135.110 233.576 194.632 1.00 0.00 117 LYS I O 1
ATOM 2855 N N . ASP C 1 118 ? 135.959 231.478 194.516 1.00 0.00 118 ASP I N 1
ATOM 2856 C CA . ASP C 1 118 ? 136.756 231.542 195.719 1.00 0.00 118 ASP I CA 1
ATOM 2857 C C . ASP C 1 118 ? 138.211 231.538 195.326 1.00 0.00 118 ASP I C 1
ATOM 2858 O O . ASP C 1 118 ? 139.085 231.396 196.182 1.00 0.00 118 ASP I O 1
ATOM 2863 N N . ILE C 1 119 ? 138.503 231.704 194.013 1.00 0.00 119 ILE I N 1
ATOM 2864 C CA . ILE C 1 119 ? 139.847 231.792 193.501 1.00 0.00 119 ILE I CA 1
ATOM 2865 C C . ILE C 1 119 ? 140.038 233.248 193.178 1.00 0.00 119 ILE I C 1
ATOM 2866 O O . ILE C 1 119 ? 139.442 233.763 192.233 1.00 0.00 119 ILE I O 1
ATOM 2871 N N . ASP C 1 120 ? 140.897 233.937 193.969 1.00 0.00 120 ASP I N 1
ATOM 2872 C CA . ASP C 1 120 ? 141.227 235.333 193.798 1.00 0.00 120 ASP I CA 1
ATOM 2873 C C . ASP C 1 120 ? 142.494 235.424 192.983 1.00 0.00 120 ASP I C 1
ATOM 2874 O O . ASP C 1 120 ? 143.508 234.803 193.303 1.00 0.00 120 ASP I O 1
ATOM 2879 N N . ILE C 1 121 ? 142.417 236.195 191.876 1.00 0.00 121 ILE I N 1
ATOM 2880 C CA . ILE C 1 121 ? 143.466 236.401 190.910 1.00 0.00 121 ILE I CA 1
ATOM 2881 C C . ILE C 1 121 ? 143.802 237.861 190.973 1.00 0.00 121 ILE I C 1
ATOM 2882 O O . ILE C 1 121 ? 142.921 238.707 190.831 1.00 0.00 121 ILE I O 1
ATOM 2887 N N . GLU C 1 122 ? 145.095 238.191 191.192 1.00 0.00 122 GLU I N 1
ATOM 2888 C CA . GLU C 1 122 ? 145.518 239.562 191.318 1.00 0.00 122 GLU I CA 1
ATOM 2889 C C . GLU C 1 122 ? 146.975 239.625 190.973 1.00 0.00 122 GLU I C 1
ATOM 2890 O O . GLU C 1 122 ? 147.671 238.610 190.933 1.00 0.00 122 GLU I O 1
ATOM 2896 N N . TYR C 1 123 ? 147.450 240.856 190.670 1.00 0.00 123 TYR I N 1
ATOM 2897 C CA . TYR C 1 123 ? 148.792 241.104 190.215 1.00 0.00 123 TYR I CA 1
ATOM 2898 C C . TYR C 1 123 ? 149.417 242.079 191.171 1.00 0.00 123 TYR I C 1
ATOM 2899 O O . TYR C 1 123 ? 148.839 243.114 191.500 1.00 0.00 123 TYR I O 1
ATOM 2908 N N . HIS C 1 124 ? 150.664 241.761 191.579 1.00 0.00 124 HIS I N 1
ATOM 2909 C CA . HIS C 1 124 ? 151.558 242.622 192.302 1.00 0.00 124 HIS I CA 1
ATOM 2910 C C . HIS C 1 124 ? 152.351 243.401 191.301 1.00 0.00 124 HIS I C 1
ATOM 2911 O O . HIS C 1 124 ? 153.012 242.825 190.439 1.00 0.00 124 HIS I O 1
ATOM 2918 N N . GLN C 1 125 ? 152.207 244.744 191.352 1.00 0.00 125 GLN I N 1
ATOM 2919 C CA . GLN C 1 125 ? 153.076 245.678 190.676 1.00 0.00 125 GLN I CA 1
ATOM 2920 C C . GLN C 1 125 ? 154.218 246.031 191.601 1.00 0.00 125 GLN I C 1
ATOM 2921 O O . GLN C 1 125 ? 155.036 246.894 191.284 1.00 0.00 125 GLN I O 1
ATOM 2927 N N . ASN C 1 126 ? 154.300 245.345 192.767 1.00 0.00 126 ASN I N 1
ATOM 2928 C CA . ASN C 1 126 ? 155.339 245.509 193.752 1.00 0.00 126 ASN I CA 1
ATOM 2929 C C . ASN C 1 126 ? 156.275 244.331 193.683 1.00 0.00 126 ASN I C 1
ATOM 2930 O O . ASN C 1 126 ? 157.227 244.264 194.460 1.00 0.00 126 ASN I O 1
ATOM 2935 N N . LYS C 1 127 ? 156.014 243.356 192.777 1.00 0.00 127 LYS I N 1
ATOM 2936 C CA . LYS C 1 127 ? 156.814 242.158 192.694 1.00 0.00 127 LYS I CA 1
ATOM 2937 C C . LYS C 1 127 ? 157.034 241.803 191.253 1.00 0.00 127 LYS I C 1
ATOM 2938 O O . LYS C 1 127 ? 158.042 241.172 190.937 1.00 0.00 127 LYS I O 1
ATOM 2944 N N . ASN C 1 128 ? 156.095 242.204 190.357 1.00 0.00 128 ASN I N 1
ATOM 2945 C CA . ASN C 1 128 ? 156.036 241.812 188.963 1.00 0.00 128 ASN I CA 1
ATOM 2946 C C . ASN C 1 128 ? 155.702 240.334 188.876 1.00 0.00 128 ASN I C 1
ATOM 2947 O O . ASN C 1 128 ? 156.323 239.577 188.129 1.00 0.00 128 ASN I O 1
ATOM 2952 N N . GLN C 1 129 ? 154.715 239.884 189.689 1.00 0.00 129 GLN I N 1
ATOM 2953 C CA . GLN C 1 129 ? 154.354 238.491 189.762 1.00 0.00 129 GLN I CA 1
ATOM 2954 C C . GLN C 1 129 ? 152.856 238.416 189.857 1.00 0.00 129 GLN I C 1
ATOM 2955 O O . GLN C 1 129 ? 152.223 239.255 190.493 1.00 0.00 129 GLN I O 1
ATOM 2961 N N . ILE C 1 130 ? 152.266 237.377 189.215 1.00 0.00 130 ILE I N 1
ATOM 2962 C CA . ILE C 1 130 ? 150.854 237.057 189.228 1.00 0.00 130 ILE I CA 1
ATOM 2963 C C . ILE C 1 130 ? 150.614 236.166 190.417 1.00 0.00 130 ILE I C 1
ATOM 2964 O O . ILE C 1 130 ? 151.267 235.137 190.566 1.00 0.00 130 ILE I O 1
ATOM 2969 N N . LEU C 1 131 ? 149.687 236.574 191.315 1.00 0.00 131 LEU I N 1
ATOM 2970 C CA . LEU C 1 131 ? 149.433 235.901 192.566 1.00 0.00 131 LEU I CA 1
ATOM 2971 C C . LEU C 1 131 ? 148.026 235.369 192.502 1.00 0.00 131 LEU I C 1
ATOM 2972 O O . LEU C 1 131 ? 147.071 236.145 192.515 1.00 0.00 131 LEU I O 1
ATOM 2977 N N . VAL C 1 132 ? 147.871 234.019 192.467 1.00 0.00 132 VAL I N 1
ATOM 2978 C CA . VAL C 1 132 ? 146.576 233.375 192.435 1.00 0.00 132 VAL I CA 1
ATOM 2979 C C . VAL C 1 132 ? 146.543 232.423 193.601 1.00 0.00 132 VAL I C 1
ATOM 2980 O O . VAL C 1 132 ? 147.470 231.638 193.802 1.00 0.00 132 VAL I O 1
ATOM 2984 N N . SER C 1 133 ? 145.449 232.479 194.402 1.00 0.00 133 SER I N 1
ATOM 2985 C CA . SER C 1 133 ? 145.288 231.658 195.582 1.00 0.00 133 SER I CA 1
ATOM 2986 C C . SER C 1 133 ? 143.921 231.035 195.489 1.00 0.00 133 SER I C 1
ATOM 2987 O O . SER C 1 133 ? 143.008 231.631 194.921 1.00 0.00 133 SER I O 1
ATOM 2990 N N . GLY C 1 134 ? 143.739 229.826 196.074 1.00 0.00 134 GLY I N 1
ATOM 2991 C CA . GLY C 1 134 ? 142.434 229.215 196.139 1.00 0.00 134 GLY I CA 1
ATOM 2992 C C . GLY C 1 134 ? 142.465 228.079 197.117 1.00 0.00 134 GLY I C 1
ATOM 2993 O O . GLY C 1 134 ? 143.502 227.767 197.700 1.00 0.00 134 GLY I O 1
ATOM 2994 N N . GLU C 1 135 ? 141.297 227.418 197.301 1.00 0.00 135 GLU I N 1
ATOM 2995 C CA . GLU C 1 135 ? 141.121 226.330 198.233 1.00 0.00 135 GLU I CA 1
ATOM 2996 C C . GLU C 1 135 ? 140.784 225.078 197.469 1.00 0.00 135 GLU I C 1
ATOM 2997 O O . GLU C 1 135 ? 139.863 225.064 196.653 1.00 0.00 135 GLU I O 1
ATOM 3003 N N . ILE C 1 136 ? 141.543 223.987 197.741 1.00 0.00 136 ILE I N 1
ATOM 3004 C CA . ILE C 1 136 ? 141.368 222.670 197.165 1.00 0.00 136 ILE I CA 1
ATOM 3005 C C . ILE C 1 136 ? 140.213 222.014 197.909 1.00 0.00 136 ILE I C 1
ATOM 3006 O O . ILE C 1 136 ? 140.202 222.114 199.136 1.00 0.00 136 ILE I O 1
ATOM 3011 N N . PRO C 1 137 ? 139.246 221.334 197.272 1.00 0.00 137 PRO I N 1
ATOM 3012 C CA . PRO C 1 137 ? 138.171 220.596 197.925 1.00 0.00 137 PRO I CA 1
ATOM 3013 C C . PRO C 1 137 ? 138.635 219.615 198.972 1.00 0.00 137 PRO I C 1
ATOM 3014 O O . PRO C 1 137 ? 139.699 219.017 198.810 1.00 0.00 137 PRO I O 1
ATOM 3018 N N . SER C 1 138 ? 137.832 219.450 200.040 1.00 0.00 138 SER I N 1
ATOM 3019 C CA . SER C 1 138 ? 138.158 218.603 201.153 1.00 0.00 138 SER I CA 1
ATOM 3020 C C . SER C 1 138 ? 136.844 218.085 201.648 1.00 0.00 138 SER I C 1
ATOM 3021 O O . SER C 1 138 ? 135.788 218.636 201.336 1.00 0.00 138 SER I O 1
ATOM 3024 N N . THR C 1 139 ? 136.892 216.982 202.425 1.00 0.00 139 THR I N 1
ATOM 3025 C CA . THR C 1 139 ? 135.725 216.366 203.004 1.00 0.00 139 THR I CA 1
ATOM 3026 C C . THR C 1 139 ? 136.040 216.137 204.458 1.00 0.00 139 THR I C 1
ATOM 3027 O O . THR C 1 139 ? 137.202 216.132 204.864 1.00 0.00 139 THR I O 1
ATOM 3031 N N . LEU C 1 140 ? 134.974 215.994 205.278 1.00 0.00 140 LEU I N 1
ATOM 3032 C CA . LEU C 1 140 ? 135.050 215.763 206.700 1.00 0.00 140 LEU I CA 1
ATOM 3033 C C . LEU C 1 140 ? 134.223 214.542 206.955 1.00 0.00 140 LEU I C 1
ATOM 3034 O O . LEU C 1 140 ? 133.277 214.269 206.217 1.00 0.00 140 LEU I O 1
ATOM 3039 N N . ASN C 1 141 ? 134.589 213.770 208.013 1.00 0.00 141 ASN I N 1
ATOM 3040 C CA . ASN C 1 141 ? 134.036 212.469 208.322 1.00 0.00 141 ASN I CA 1
ATOM 3041 C C . ASN C 1 141 ? 132.575 212.586 208.697 1.00 0.00 141 ASN I C 1
ATOM 3042 O O . ASN C 1 141 ? 132.230 213.230 209.687 1.00 0.00 141 ASN I O 1
ATOM 3047 N N . GLU C 1 142 ? 131.692 212.001 207.851 1.00 0.00 142 GLU I N 1
ATOM 3048 C CA . GLU C 1 142 ? 130.259 212.097 207.988 1.00 0.00 142 GLU I CA 1
ATOM 3049 C C . GLU C 1 142 ? 129.668 210.794 207.525 1.00 0.00 142 GLU I C 1
ATOM 3050 O O . GLU C 1 142 ? 130.314 210.004 206.838 1.00 0.00 142 GLU I O 1
ATOM 3056 N N . GLU C 1 143 ? 128.395 210.559 207.923 1.00 0.00 143 GLU I N 1
ATOM 3057 C CA . GLU C 1 143 ? 127.591 209.397 207.620 1.00 0.00 143 GLU I CA 1
ATOM 3058 C C . GLU C 1 143 ? 127.308 209.232 206.145 1.00 0.00 143 GLU I C 1
ATOM 3059 O O . GLU C 1 143 ? 127.315 208.118 205.623 1.00 0.00 143 GLU I O 1
ATOM 3065 N N . SER C 1 144 ? 127.027 210.360 205.451 1.00 0.00 144 SER I N 1
ATOM 3066 C CA . SER C 1 144 ? 126.645 210.399 204.056 1.00 0.00 144 SER I CA 1
ATOM 3067 C C . SER C 1 144 ? 127.844 210.737 203.209 1.00 0.00 144 SER I C 1
ATOM 3068 O O . SER C 1 144 ? 127.716 211.379 202.167 1.00 0.00 144 SER I O 1
ATOM 3071 N N . LYS C 1 145 ? 129.050 210.316 203.653 1.00 0.00 145 LYS I N 1
ATOM 3072 C CA . LYS C 1 145 ? 130.291 210.638 202.999 1.00 0.00 145 LYS I CA 1
ATOM 3073 C C . LYS C 1 145 ? 131.054 209.347 202.828 1.00 0.00 145 LYS I C 1
ATOM 3074 O O . LYS C 1 145 ? 131.881 209.269 201.925 1.00 0.00 145 LYS I O 1
ATOM 3080 N N . ASP C 1 146 ? 130.709 208.281 203.611 1.00 0.00 146 ASP I N 1
ATOM 3081 C CA . ASP C 1 146 ? 131.431 207.023 203.808 1.00 0.00 146 ASP I CA 1
ATOM 3082 C C . ASP C 1 146 ? 132.241 206.531 202.623 1.00 0.00 146 ASP I C 1
ATOM 3083 O O . ASP C 1 146 ? 131.726 206.395 201.515 1.00 0.00 146 ASP I O 1
ATOM 3088 N N . LYS C 1 147 ? 133.554 206.292 202.851 1.00 0.00 147 LYS I N 1
ATOM 3089 C CA . LYS C 1 147 ? 134.510 205.998 201.811 1.00 0.00 147 LYS I CA 1
ATOM 3090 C C . LYS C 1 147 ? 134.802 204.529 201.760 1.00 0.00 147 LYS I C 1
ATOM 3091 O O . LYS C 1 147 ? 134.355 203.754 202.604 1.00 0.00 147 LYS I O 1
ATOM 3097 N N . VAL C 1 148 ? 135.554 204.131 200.707 1.00 0.00 148 VAL I N 1
ATOM 3098 C CA . VAL C 1 148 ? 136.138 202.824 200.555 1.00 0.00 148 VAL I CA 1
ATOM 3099 C C . VAL C 1 148 ? 137.595 203.052 200.226 1.00 0.00 148 VAL I C 1
ATOM 3100 O O . VAL C 1 148 ? 138.443 202.247 200.607 1.00 0.00 148 VAL I O 1
ATOM 3104 N N . LYS C 1 149 ? 137.924 204.178 199.544 1.00 0.00 149 LYS I N 1
ATOM 3105 C CA . LYS C 1 149 ? 139.283 204.547 199.219 1.00 0.00 149 LYS I CA 1
ATOM 3106 C C . LYS C 1 149 ? 139.381 206.044 199.256 1.00 0.00 149 LYS I C 1
ATOM 3107 O O . LYS C 1 149 ? 138.410 206.751 198.987 1.00 0.00 149 LYS I O 1
ATOM 3113 N N . VAL C 1 150 ? 140.590 206.549 199.596 1.00 0.00 150 VAL I N 1
ATOM 3114 C CA . VAL C 1 150 ? 140.876 207.959 199.653 1.00 0.00 150 VAL I CA 1
ATOM 3115 C C . VAL C 1 150 ? 142.325 208.1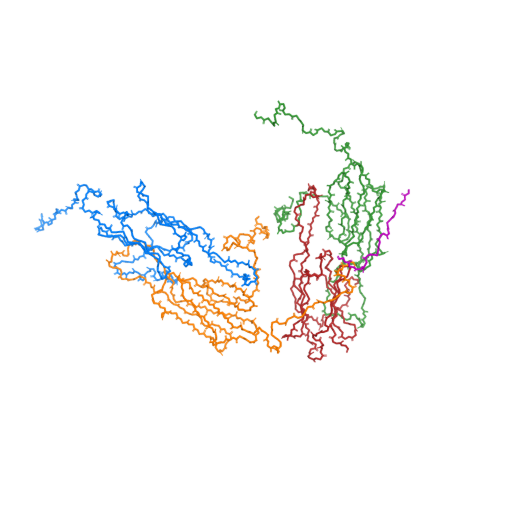30 199.279 1.00 0.00 150 VAL I C 1
ATOM 3116 O O . VAL C 1 150 ? 143.191 207.395 199.752 1.00 0.00 150 VAL I O 1
ATOM 3120 N N . LYS C 1 151 ? 142.602 209.104 198.379 1.00 0.00 151 LYS I N 1
ATOM 3121 C CA . LYS C 1 151 ? 143.925 209.581 198.060 1.00 0.00 151 LYS I CA 1
ATOM 3122 C C . LYS C 1 151 ? 143.805 211.038 197.681 1.00 0.00 151 LYS I C 1
ATOM 3123 O O . LYS C 1 151 ? 144.731 211.602 197.100 1.00 0.00 151 LYS I O 1
ATOM 3129 N N . GLU C 1 152 ? 142.669 211.694 198.044 1.00 0.00 152 GLU I N 1
ATOM 3130 C CA . GLU C 1 152 ? 142.295 213.025 197.609 1.00 0.00 152 GLU I CA 1
ATOM 3131 C C . GLU C 1 152 ? 143.303 214.060 198.044 1.00 0.00 152 GLU I C 1
ATOM 3132 O O . GLU C 1 152 ? 143.401 214.370 199.228 1.00 0.00 152 GLU I O 1
ATOM 3138 N N . SER C 1 153 ? 144.099 214.580 197.075 1.00 0.00 153 SER I N 1
ATOM 3139 C CA . SER C 1 153 ? 145.082 215.633 197.224 1.00 0.00 153 SER I CA 1
ATOM 3140 C C . SER C 1 153 ? 146.077 215.308 198.330 1.00 0.00 153 SER I C 1
ATOM 3141 O O . SER C 1 153 ? 146.382 214.142 198.577 1.00 0.00 153 SER I O 1
ATOM 3144 N N . SER C 1 154 ? 146.633 216.348 198.982 1.00 0.00 154 SER I N 1
ATOM 3145 C CA . SER C 1 154 ? 147.504 216.222 200.120 1.00 0.00 154 SER I CA 1
ATOM 3146 C C . SER C 1 154 ? 147.594 217.589 200.751 1.00 0.00 154 SER I C 1
ATOM 3147 O O . SER C 1 154 ? 148.350 217.795 201.700 1.00 0.00 154 SER I O 1
ATOM 3150 N N . SER C 1 155 ? 146.784 218.549 200.245 1.00 0.00 155 SER I N 1
ATOM 3151 C CA . SER C 1 155 ? 146.691 219.889 200.757 1.00 0.00 155 SER I CA 1
ATOM 3152 C C . SER C 1 155 ? 145.252 220.276 200.576 1.00 0.00 155 SER I C 1
ATOM 3153 O O . SER C 1 155 ? 144.528 219.669 199.787 1.00 0.00 155 SER I O 1
ATOM 3156 N N . GLY C 1 156 ? 144.802 221.291 201.348 1.00 0.00 156 GLY I N 1
ATOM 3157 C CA . GLY C 1 156 ? 143.449 221.793 201.319 1.00 0.00 156 GLY I CA 1
ATOM 3158 C C . GLY C 1 156 ? 143.444 223.201 200.803 1.00 0.00 156 GLY I C 1
ATOM 3159 O O . GLY C 1 156 ? 142.377 223.782 200.613 1.00 0.00 156 GLY I O 1
ATOM 3160 N N . LYS C 1 157 ? 144.643 223.799 200.607 1.00 0.00 157 LYS I N 1
ATOM 3161 C CA . LYS C 1 157 ? 144.795 225.165 200.168 1.00 0.00 157 LYS I CA 1
ATOM 3162 C C . LYS C 1 157 ? 145.823 225.127 199.067 1.00 0.00 157 LYS I C 1
ATOM 3163 O O . LYS C 1 157 ? 146.780 224.358 199.153 1.00 0.00 157 LYS I O 1
ATOM 3169 N N . PHE C 1 158 ? 145.652 225.960 198.004 1.00 0.00 158 PHE I N 1
ATOM 3170 C CA . PHE C 1 158 ? 146.575 226.000 196.889 1.00 0.00 158 PHE I CA 1
ATOM 3171 C C . PHE C 1 158 ? 146.946 227.436 196.651 1.00 0.00 158 PHE I C 1
ATOM 3172 O O . PHE C 1 158 ? 146.107 228.336 196.694 1.00 0.00 158 PHE I O 1
ATOM 3180 N N . LYS C 1 159 ? 148.244 227.660 196.361 1.00 0.00 159 LYS I N 1
ATOM 3181 C CA . LYS C 1 159 ? 148.774 228.966 196.098 1.00 0.00 159 LYS I CA 1
ATOM 3182 C C . LYS C 1 159 ? 149.735 228.757 194.972 1.00 0.00 159 LYS I C 1
ATOM 3183 O O . LYS C 1 159 ? 150.501 227.795 194.996 1.00 0.00 159 LYS I O 1
ATOM 3189 N N . ARG C 1 160 ? 149.756 229.702 193.999 1.00 0.00 160 ARG I N 1
ATOM 3190 C CA . ARG C 1 160 ? 150.786 229.792 192.994 1.00 0.00 160 ARG I CA 1
ATOM 3191 C C . ARG C 1 160 ? 151.274 231.209 192.986 1.00 0.00 160 ARG I C 1
ATOM 3192 O O . ARG C 1 160 ? 150.489 232.154 193.038 1.00 0.00 160 ARG I O 1
ATOM 3200 N N . VAL C 1 161 ? 152.614 231.365 192.976 1.00 0.00 161 VAL I N 1
ATOM 3201 C CA . VAL C 1 161 ? 153.313 232.612 192.809 1.00 0.00 161 VAL I CA 1
ATOM 3202 C C . VAL C 1 161 ? 154.103 232.414 191.541 1.00 0.00 161 VAL I C 1
ATOM 3203 O O . VAL C 1 161 ? 154.903 231.483 191.463 1.00 0.00 161 VAL I O 1
ATOM 3207 N N . ILE C 1 162 ? 153.870 233.258 190.507 1.00 0.00 162 ILE I N 1
ATOM 3208 C CA . ILE C 1 162 ? 154.412 233.054 189.183 1.00 0.00 162 ILE I CA 1
ATOM 3209 C C . ILE C 1 162 ? 155.158 234.307 188.812 1.00 0.00 162 ILE I C 1
ATOM 3210 O O . ILE C 1 162 ? 154.565 235.377 188.700 1.00 0.00 162 ILE I O 1
ATOM 3215 N N . THR C 1 163 ? 156.483 234.169 188.548 1.00 0.00 163 THR I N 1
ATOM 3216 C CA . THR C 1 163 ? 157.324 235.216 188.006 1.00 0.00 163 THR I CA 1
ATOM 3217 C C . THR C 1 163 ? 157.299 234.992 186.520 1.00 0.00 163 THR I C 1
ATOM 3218 O O . THR C 1 163 ? 157.521 233.873 186.063 1.00 0.00 163 THR I O 1
ATOM 3222 N N . LEU C 1 164 ? 157.005 236.054 185.736 1.00 0.00 164 LEU I N 1
ATOM 3223 C CA . LEU C 1 164 ? 156.827 235.966 184.307 1.00 0.00 164 LEU I CA 1
ATOM 3224 C C . LEU C 1 164 ? 158.192 236.130 183.664 1.00 0.00 164 LEU I C 1
ATOM 3225 O O . LEU C 1 164 ? 158.834 237.143 183.941 1.00 0.00 164 LEU I O 1
ATOM 3230 N N . PRO C 1 165 ? 158.699 235.222 182.818 1.00 0.00 165 PRO I N 1
ATOM 3231 C CA . PRO C 1 165 ? 159.933 235.432 182.075 1.00 0.00 165 PRO I CA 1
ATOM 3232 C C . PRO C 1 165 ? 159.551 236.010 180.729 1.00 0.00 165 PRO I C 1
ATOM 3233 O O . PRO C 1 165 ? 159.848 235.413 179.694 1.00 0.00 165 PRO I O 1
ATOM 3237 N N . ASP C 1 166 ? 158.843 237.161 180.744 1.00 0.00 166 ASP I N 1
ATOM 3238 C CA . ASP C 1 166 ? 158.327 237.821 179.574 1.00 0.00 166 ASP I CA 1
ATOM 3239 C C . ASP C 1 166 ? 159.201 238.983 179.181 1.00 0.00 166 ASP I C 1
ATOM 3240 O O . ASP C 1 166 ? 158.882 239.669 178.209 1.00 0.00 166 ASP I O 1
ATOM 3245 N N . TYR C 1 167 ? 160.289 239.248 179.958 1.00 0.00 167 TYR I N 1
ATOM 3246 C CA . TYR C 1 167 ? 161.319 240.231 179.679 1.00 0.00 167 TYR I CA 1
ATOM 3247 C C . TYR C 1 167 ? 160.804 241.626 179.987 1.00 0.00 167 TYR I C 1
ATOM 3248 O O . TYR C 1 167 ? 159.592 241.830 179.921 1.00 0.00 167 TYR I O 1
ATOM 3257 N N . PRO C 1 168 ? 161.627 242.617 180.371 1.00 0.00 168 PRO I N 1
ATOM 3258 C CA . PRO C 1 168 ? 161.172 243.959 180.734 1.00 0.00 168 PRO I CA 1
ATOM 3259 C C . PRO C 1 168 ? 160.369 244.589 179.621 1.00 0.00 168 PRO I C 1
ATOM 3260 O O . PRO C 1 168 ? 160.815 244.558 178.475 1.00 0.00 168 PRO I O 1
ATOM 3264 N N . GLY C 1 169 ? 159.159 245.095 179.954 1.00 0.00 169 GLY I N 1
ATOM 3265 C CA . GLY C 1 169 ? 158.162 245.459 178.980 1.00 0.00 169 GLY I CA 1
ATOM 3266 C C . GLY C 1 169 ? 156.856 244.842 179.385 1.00 0.00 169 GLY I C 1
ATOM 3267 O O . GLY C 1 169 ? 155.923 244.790 178.587 1.00 0.00 169 GLY I O 1
ATOM 3268 N N . VAL C 1 170 ? 156.756 244.327 180.637 1.00 0.00 170 VAL I N 1
ATOM 3269 C CA . VAL C 1 170 ? 155.567 243.695 181.167 1.00 0.00 170 VAL I CA 1
ATOM 3270 C C . VAL C 1 170 ? 154.376 244.636 181.171 1.00 0.00 170 VAL I C 1
ATOM 3271 O O . VAL C 1 170 ? 154.498 245.825 181.464 1.00 0.00 170 VAL I O 1
ATOM 3275 N N . ASP C 1 171 ? 153.190 244.086 180.831 1.00 0.00 171 ASP I N 1
ATOM 3276 C CA . ASP C 1 171 ? 151.926 244.764 180.904 1.00 0.00 171 ASP I CA 1
ATOM 3277 C C . ASP C 1 171 ? 151.039 243.699 181.482 1.00 0.00 171 ASP I C 1
ATOM 3278 O O . ASP C 1 171 ? 151.021 242.574 180.990 1.00 0.00 171 ASP I O 1
ATOM 3283 N N . ALA C 1 172 ? 150.278 244.048 182.522 1.00 0.00 172 ALA I N 1
ATOM 3284 C CA . ALA C 1 172 ? 149.396 243.093 183.212 1.00 0.00 172 ALA I CA 1
ATOM 3285 C C . ALA C 1 172 ? 148.374 243.871 184.006 1.00 0.00 172 ALA I C 1
ATOM 3286 O O . ALA C 1 172 ? 147.571 243.297 184.725 1.00 0.00 172 ALA I O 1
ATOM 3288 N N . ASP C 1 173 ? 148.310 245.155 183.811 1.00 0.00 173 ASP I N 1
ATOM 3289 C CA . ASP C 1 173 ? 147.565 246.096 184.610 1.00 0.00 173 ASP I CA 1
ATOM 3290 C C . ASP C 1 173 ? 146.289 246.182 183.794 1.00 0.00 173 ASP I C 1
ATOM 3291 O O . ASP C 1 173 ? 145.316 246.818 184.198 1.00 0.00 173 ASP I O 1
ATOM 3296 N N . ASN C 1 174 ? 146.269 245.524 182.609 1.00 0.00 174 ASN I N 1
ATOM 3297 C CA . ASN C 1 174 ? 145.112 245.430 181.750 1.00 0.00 174 ASN I CA 1
ATOM 3298 C C . ASN C 1 174 ? 144.572 244.022 181.804 1.00 0.00 174 ASN I C 1
ATOM 3299 O O . ASN C 1 174 ? 143.595 243.718 181.120 1.00 0.00 174 ASN I O 1
ATOM 3304 N N . ILE C 1 175 ? 145.178 243.162 182.669 1.00 0.00 175 ILE I N 1
ATOM 3305 C CA . ILE C 1 175 ? 144.902 241.758 182.922 1.00 0.00 175 ILE I CA 1
ATOM 3306 C C . ILE C 1 175 ? 143.432 241.380 182.855 1.00 0.00 175 ILE I C 1
ATOM 3307 O O . ILE C 1 175 ? 142.582 242.064 183.423 1.00 0.00 175 ILE I O 1
ATOM 3312 N N . LYS C 1 176 ? 143.104 240.306 182.094 1.00 0.00 176 LYS I N 1
ATOM 3313 C CA . LYS C 1 176 ? 141.769 239.762 182.020 1.00 0.00 176 LYS I CA 1
ATOM 3314 C C . LYS C 1 176 ? 141.861 238.281 182.251 1.00 0.00 176 LYS I C 1
ATOM 3315 O O . LYS C 1 176 ? 142.887 237.667 181.966 1.00 0.00 176 LYS I O 1
ATOM 3321 N N . ALA C 1 177 ? 140.778 237.679 182.800 1.00 0.00 177 ALA I N 1
ATOM 3322 C CA . ALA C 1 177 ? 140.764 236.296 183.211 1.00 0.00 177 ALA I CA 1
ATOM 3323 C C . ALA C 1 177 ? 139.545 235.645 182.616 1.00 0.00 177 ALA I C 1
ATOM 3324 O O . ALA C 1 177 ? 138.591 236.323 182.242 1.00 0.00 177 ALA I O 1
ATOM 3326 N N . ASP C 1 178 ? 139.584 234.293 182.527 1.00 0.00 178 ASP I N 1
ATOM 3327 C CA . ASP C 1 178 ? 138.521 233.407 182.110 1.00 0.00 178 ASP I CA 1
ATOM 3328 C C . ASP C 1 178 ? 138.741 232.128 182.886 1.00 0.00 178 ASP I C 1
ATOM 3329 O O . ASP C 1 178 ? 139.871 231.799 183.247 1.00 0.00 178 ASP I O 1
ATOM 3334 N N . TYR C 1 179 ? 137.664 231.347 183.139 1.00 0.00 179 TYR I N 1
ATOM 3335 C CA . TYR C 1 179 ? 137.786 230.033 183.728 1.00 0.00 179 TYR I CA 1
ATOM 3336 C C . TYR C 1 179 ? 137.151 229.095 182.732 1.00 0.00 179 TYR I C 1
ATOM 3337 O O . TYR C 1 179 ? 135.934 229.120 182.555 1.00 0.00 179 TYR I O 1
ATOM 3346 N N . ALA C 1 180 ? 137.961 228.227 182.079 1.00 0.00 180 ALA I N 1
ATOM 3347 C CA . ALA C 1 180 ? 137.483 227.340 181.043 1.00 0.00 180 ALA I CA 1
ATOM 3348 C C . ALA C 1 180 ? 137.941 225.942 181.344 1.00 0.00 180 ALA I C 1
ATOM 3349 O O . ALA C 1 180 ? 139.134 225.714 181.518 1.00 0.00 180 ALA I O 1
ATOM 3351 N N . ASN C 1 181 ? 137.006 224.962 181.327 1.00 0.00 181 ASN I N 1
ATOM 3352 C CA . ASN C 1 181 ? 137.267 223.535 181.362 1.00 0.00 181 ASN I CA 1
ATOM 3353 C C . ASN C 1 181 ? 137.930 223.080 182.651 1.00 0.00 181 ASN I C 1
ATOM 3354 O O . ASN C 1 181 ? 138.773 222.184 182.653 1.00 0.00 181 ASN I O 1
ATOM 3359 N N . GLY C 1 182 ? 137.545 223.689 183.802 1.00 0.00 182 GLY I N 1
ATOM 3360 C CA . GLY C 1 182 ? 138.119 223.380 185.095 1.00 0.00 182 GLY I CA 1
ATOM 3361 C C . GLY C 1 182 ? 139.531 223.885 185.233 1.00 0.00 182 GLY I C 1
ATOM 3362 O O . GLY C 1 182 ? 140.296 223.364 186.044 1.00 0.00 182 GLY I O 1
ATOM 3363 N N . VAL C 1 183 ? 139.917 224.868 184.385 1.00 0.00 183 VAL I N 1
ATOM 3364 C CA . VAL C 1 183 ? 141.251 225.405 184.305 1.00 0.00 183 VAL I CA 1
ATOM 3365 C C . VAL C 1 183 ? 141.099 226.896 184.230 1.00 0.00 183 VAL I C 1
ATOM 3366 O O . VAL C 1 183 ? 140.343 227.427 183.419 1.00 0.00 183 VAL I O 1
ATOM 3370 N N . LEU C 1 184 ? 141.864 227.613 185.082 1.00 0.00 184 LEU I N 1
ATOM 3371 C CA . LEU C 1 184 ? 141.921 229.052 185.101 1.00 0.00 184 LEU I CA 1
ATOM 3372 C C . LEU C 1 184 ? 142.826 229.483 183.975 1.00 0.00 184 LEU I C 1
ATOM 3373 O O . LEU C 1 184 ? 143.971 229.034 183.901 1.00 0.00 184 LEU I O 1
ATOM 3378 N N . THR C 1 185 ? 142.321 230.358 183.069 1.00 0.00 185 THR I N 1
ATOM 3379 C CA . THR C 1 185 ? 143.085 230.833 181.937 1.00 0.00 185 THR I CA 1
ATOM 3380 C C . THR C 1 185 ? 143.125 232.331 182.040 1.00 0.00 185 THR I C 1
ATOM 3381 O O . THR C 1 185 ? 142.086 232.973 182.127 1.00 0.00 185 THR I O 1
ATOM 3385 N N . LEU C 1 186 ? 144.327 232.944 181.989 1.00 0.00 186 LEU I N 1
ATOM 3386 C CA . LEU C 1 186 ? 144.461 234.374 182.116 1.00 0.00 186 LEU I CA 1
ATOM 3387 C C . LEU C 1 186 ? 145.098 234.792 180.836 1.00 0.00 186 LEU I C 1
ATOM 3388 O O . LEU C 1 186 ? 146.146 234.276 180.453 1.00 0.00 186 LEU I O 1
ATOM 3393 N N . THR C 1 187 ? 144.437 235.721 180.118 1.00 0.00 187 THR I N 1
ATOM 3394 C CA . THR C 1 187 ? 144.932 236.243 178.873 1.00 0.00 187 THR I CA 1
ATOM 3395 C C . THR C 1 187 ? 145.446 237.603 179.260 1.00 0.00 187 THR I C 1
ATOM 3396 O O . THR C 1 187 ? 144.686 238.451 179.723 1.00 0.00 187 THR I O 1
ATOM 3400 N N . VAL C 1 188 ? 146.779 237.809 179.120 1.00 0.00 188 VAL I N 1
ATOM 3401 C CA . VAL C 1 188 ? 147.476 238.969 179.625 1.00 0.00 188 VAL I CA 1
ATOM 3402 C C . VAL C 1 188 ? 147.738 239.920 178.472 1.00 0.00 188 VAL I C 1
ATOM 3403 O O . VAL C 1 188 ? 148.549 239.544 177.629 1.00 0.00 188 VAL I O 1
ATOM 3407 N N . PRO C 1 189 ? 147.145 241.105 178.310 1.00 0.00 189 PRO I N 1
ATOM 3408 C CA . PRO C 1 189 ? 147.468 242.033 177.227 1.00 0.00 189 PRO I CA 1
ATOM 3409 C C . PRO C 1 189 ? 148.912 242.492 177.232 1.00 0.00 189 PRO I C 1
ATOM 3410 O O . PRO C 1 189 ? 149.469 242.676 178.313 1.00 0.00 189 PRO I O 1
ATOM 3414 N N . LYS C 1 190 ? 149.509 242.682 176.032 1.00 0.00 190 LYS I N 1
ATOM 3415 C CA . LYS C 1 190 ? 150.877 243.112 175.869 1.00 0.00 190 LYS I CA 1
ATOM 3416 C C . LYS C 1 190 ? 150.901 244.129 174.767 1.00 0.00 190 LYS I C 1
ATOM 3417 O O . LYS C 1 190 ? 150.298 243.928 173.714 1.00 0.00 190 LYS I O 1
ATOM 3423 N N . LEU C 1 191 ? 151.555 245.285 175.034 1.00 0.00 191 LEU I N 1
ATOM 3424 C CA . LEU C 1 191 ? 151.880 246.281 174.036 1.00 0.00 191 LEU I CA 1
ATOM 3425 C C . LEU C 1 191 ? 153.377 246.471 174.010 1.00 0.00 191 LEU I C 1
ATOM 3426 O O . LEU C 1 191 ? 153.889 247.288 173.246 1.00 0.00 191 LEU I O 1
ATOM 3431 N N . LYS C 1 192 ? 154.107 245.730 174.872 1.00 0.00 192 LYS I N 1
ATOM 3432 C CA . LYS C 1 192 ? 155.540 245.803 175.008 1.00 0.00 192 LYS I CA 1
ATOM 3433 C C . LYS C 1 192 ? 156.004 244.402 175.323 1.00 0.00 192 LYS I C 1
ATOM 3434 O O . LYS C 1 192 ? 155.192 243.604 175.786 1.00 0.00 192 LYS I O 1
ATOM 3440 N N . PRO C 1 193 ? 157.264 244.027 175.124 1.00 0.00 193 PRO I N 1
ATOM 3441 C CA . PRO C 1 193 ? 158.309 244.831 174.520 1.00 0.00 193 PRO I CA 1
ATOM 3442 C C . PRO C 1 193 ? 158.351 244.574 173.039 1.00 0.00 193 PRO I C 1
ATOM 3443 O O . PRO C 1 193 ? 157.961 243.496 172.593 1.00 0.00 193 PRO I O 1
ATOM 3447 N N . GLN C 1 194 ? 158.859 245.566 172.275 1.00 0.00 194 GLN I N 1
ATOM 3448 C CA . GLN C 1 194 ? 159.310 245.371 170.919 1.00 0.00 194 GLN I CA 1
ATOM 3449 C C . GLN C 1 194 ? 160.751 245.814 170.883 1.00 0.00 194 GLN I C 1
ATOM 3450 O O . GLN C 1 194 ? 161.430 245.658 169.869 1.00 0.00 194 GLN I O 1
ATOM 3456 N N . LYS C 1 195 ? 161.252 246.361 172.014 1.00 0.00 195 LYS I N 1
ATOM 3457 C CA . LYS C 1 195 ? 162.619 246.766 172.165 1.00 0.00 195 LYS I CA 1
ATOM 3458 C C . LYS C 1 195 ? 162.847 246.877 173.641 1.00 0.00 195 LYS I C 1
ATOM 3459 O O . LYS C 1 195 ? 161.897 246.876 174.424 1.00 0.00 195 LYS I O 1
ATOM 3465 N N . ASP C 1 196 ? 164.139 246.983 174.037 1.00 0.00 196 ASP I N 1
ATOM 3466 C CA . ASP C 1 196 ? 164.589 247.211 175.393 1.00 0.00 196 ASP I CA 1
ATOM 3467 C C . ASP C 1 196 ? 164.408 245.977 176.239 1.00 0.00 196 ASP I C 1
ATOM 3468 O O . ASP C 1 196 ? 163.885 246.035 177.352 1.00 0.00 196 ASP I O 1
ATOM 3473 N N . GLY C 1 197 ? 164.855 244.818 175.700 1.00 0.00 197 GLY I N 1
ATOM 3474 C CA . GLY C 1 197 ? 164.872 243.543 176.376 1.00 0.00 197 GLY I CA 1
ATOM 3475 C C . GLY C 1 197 ? 166.158 243.416 177.136 1.00 0.00 197 GLY I C 1
ATOM 3476 O O . GLY C 1 197 ? 166.509 244.278 177.941 1.00 0.00 197 GLY I O 1
ATOM 3477 N N . LYS C 1 198 ? 166.870 242.283 176.916 1.00 0.00 198 LYS I N 1
ATOM 3478 C CA . LYS C 1 198 ? 168.191 242.007 177.439 1.00 0.00 198 LYS I CA 1
ATOM 3479 C C . LYS C 1 198 ? 169.208 243.017 176.976 1.00 0.00 198 LYS I C 1
ATOM 3480 O O . LYS C 1 198 ? 170.053 243.453 177.757 1.00 0.00 198 LYS I O 1
ATOM 3486 N N . ASN C 1 199 ? 169.145 243.391 175.677 1.00 0.00 199 ASN I N 1
ATOM 3487 C CA . ASN C 1 199 ? 169.958 244.429 175.100 1.00 0.00 199 ASN I CA 1
ATOM 3488 C C . ASN C 1 199 ? 169.013 245.550 174.774 1.00 0.00 199 ASN I C 1
ATOM 3489 O O . ASN C 1 199 ? 167.959 245.327 174.179 1.00 0.00 199 ASN I O 1
ATOM 3494 N N . HIS C 1 200 ? 169.408 246.794 175.148 1.00 0.00 200 HIS I N 1
ATOM 3495 C CA . HIS C 1 200 ? 168.644 248.001 174.941 1.00 0.00 200 HIS I CA 1
ATOM 3496 C C . HIS C 1 200 ? 168.662 248.320 173.472 1.00 0.00 200 HIS I C 1
ATOM 3497 O O . HIS C 1 200 ? 169.715 248.617 172.910 1.00 0.00 200 HIS I O 1
ATOM 3504 N N . VAL C 1 201 ? 167.475 248.200 172.824 1.00 0.00 201 VAL I N 1
ATOM 3505 C CA . VAL C 1 201 ? 167.258 248.294 171.396 1.00 0.00 201 VAL I CA 1
ATOM 3506 C C . VAL C 1 201 ? 167.855 247.078 170.731 1.00 0.00 201 VAL I C 1
ATOM 3507 O O . VAL C 1 201 ? 169.069 246.887 170.740 1.00 0.00 201 VAL I O 1
ATOM 3511 N N . LYS C 1 202 ? 166.992 246.230 170.116 1.00 0.00 202 LYS I N 1
ATOM 3512 C CA . LYS C 1 202 ? 167.359 244.936 169.579 1.00 0.00 202 LYS I CA 1
ATOM 3513 C C . LYS C 1 202 ? 168.334 245.092 168.439 1.00 0.00 202 LYS I C 1
ATOM 3514 O O . LYS C 1 202 ? 168.206 246.013 167.633 1.00 0.00 202 LYS I O 1
ATOM 3520 N N . LYS C 1 203 ? 169.357 244.207 168.394 1.00 0.00 203 LYS I N 1
ATOM 3521 C CA . LYS C 1 203 ? 170.395 244.231 167.391 1.00 0.00 203 LYS I CA 1
ATOM 3522 C C . LYS C 1 203 ? 170.552 242.820 166.908 1.00 0.00 203 LYS I C 1
ATOM 3523 O O . LYS C 1 203 ? 171.640 242.245 166.939 1.00 0.00 203 LYS I O 1
ATOM 3529 N N . ILE C 1 204 ? 169.438 242.250 166.391 1.00 0.00 204 ILE I N 1
ATOM 3530 C CA . ILE C 1 204 ? 169.370 240.911 165.857 1.00 0.00 204 ILE I CA 1
ATOM 3531 C C . ILE C 1 204 ? 170.059 240.889 164.516 1.00 0.00 204 ILE I C 1
ATOM 3532 O O . ILE C 1 204 ? 170.219 241.929 163.877 1.00 0.00 204 ILE I O 1
ATOM 3537 N N . GLU C 1 205 ? 170.514 239.688 164.082 1.00 0.00 205 GLU I N 1
ATOM 3538 C CA . GLU C 1 205 ? 171.255 239.492 162.857 1.00 0.00 205 GLU I CA 1
ATOM 3539 C C . GLU C 1 205 ? 170.386 239.801 161.665 1.00 0.00 205 GLU I C 1
ATOM 3540 O O . GLU C 1 205 ? 169.312 239.223 161.503 1.00 0.00 205 GLU I O 1
ATOM 3546 N N . VAL C 1 206 ? 170.849 240.750 160.821 1.00 0.00 206 VAL I N 1
ATOM 3547 C CA . VAL C 1 206 ? 170.121 241.241 159.674 1.00 0.00 206 VAL I CA 1
ATOM 3548 C C . VAL C 1 206 ? 171.117 241.474 158.568 1.00 0.00 206 VAL I C 1
ATOM 3549 O O . VAL C 1 206 ? 170.728 241.795 157.445 1.00 0.00 206 VAL I O 1
ATOM 3553 N N . SER C 1 207 ? 172.430 241.307 158.861 1.00 0.00 207 SER I N 1
ATOM 3554 C CA . SER C 1 207 ? 173.492 241.533 157.916 1.00 0.00 207 SER I CA 1
ATOM 3555 C C . SER C 1 207 ? 174.347 240.299 157.882 1.00 0.00 207 SER I C 1
ATOM 3556 O O . SER C 1 207 ? 174.385 239.520 158.833 1.00 0.00 207 SER I O 1
ATOM 3559 N N . SER C 1 208 ? 175.040 240.105 156.739 1.00 0.00 208 SER I N 1
ATOM 3560 C CA . SER C 1 208 ? 175.915 238.986 156.502 1.00 0.00 208 SER I CA 1
ATOM 3561 C C . SER C 1 208 ? 176.731 239.308 155.273 1.00 0.00 208 SER I C 1
ATOM 3562 O O . SER C 1 208 ? 177.642 238.560 154.920 1.00 0.00 208 SER I O 1
ATOM 3565 N N . GLN C 1 209 ? 176.419 240.461 154.622 1.00 0.00 209 GLN I N 1
ATOM 3566 C CA . GLN C 1 209 ? 177.117 241.063 153.507 1.00 0.00 209 GLN I CA 1
ATOM 3567 C C . GLN C 1 209 ? 176.863 240.334 152.205 1.00 0.00 209 GLN I C 1
ATOM 3568 O O . GLN C 1 209 ? 177.473 240.646 151.184 1.00 0.00 209 GLN I O 1
ATOM 3574 N N . GLU C 1 210 ? 175.943 239.340 152.224 1.00 0.00 210 GLU I N 1
ATOM 3575 C CA . GLU C 1 210 ? 175.573 238.537 151.086 1.00 0.00 210 GLU I CA 1
ATOM 3576 C C . GLU C 1 210 ? 174.141 238.133 151.325 1.00 0.00 210 GLU I C 1
ATOM 3577 O O . GLU C 1 210 ? 173.459 238.710 152.171 1.00 0.00 210 GLU I O 1
ATOM 3583 N N . SER C 1 211 ? 173.614 237.201 150.493 1.00 0.00 211 SER I N 1
ATOM 3584 C CA . SER C 1 211 ? 172.283 236.649 150.611 1.00 0.00 211 SER I CA 1
ATOM 3585 C C . SER C 1 211 ? 172.034 235.898 151.902 1.00 0.00 211 SER I C 1
ATOM 3586 O O . SER C 1 211 ? 170.947 236.010 152.463 1.00 0.00 211 SER I O 1
ATOM 3589 N N . TRP C 1 212 ? 173.025 235.099 152.372 1.00 0.00 212 TRP I N 1
ATOM 3590 C CA . TRP C 1 212 ? 173.042 234.505 153.695 1.00 0.00 212 TRP I CA 1
ATOM 3591 C C . TRP C 1 212 ? 174.487 234.372 154.111 1.00 0.00 212 TRP I C 1
ATOM 3592 O O . TRP C 1 212 ? 174.779 234.211 155.295 1.00 0.00 212 TRP I O 1
ATOM 3603 N N . GLY C 1 213 ? 175.422 234.419 153.134 1.00 0.00 213 GLY I N 1
ATOM 3604 C CA . GLY C 1 213 ? 176.843 234.335 153.362 1.00 0.00 213 GLY I CA 1
ATOM 3605 C C . GLY C 1 213 ? 177.281 232.930 153.101 1.00 0.00 213 GLY I C 1
ATOM 3606 O O . GLY C 1 213 ? 176.616 231.971 153.492 1.00 0.00 213 GLY I O 1
ATOM 3607 N N . ASN C 1 214 ? 178.439 232.793 152.419 1.00 0.00 214 ASN I N 1
ATOM 3608 C CA . ASN C 1 214 ? 178.984 231.518 152.029 1.00 0.00 214 ASN I CA 1
ATOM 3609 C C . ASN C 1 214 ? 180.488 231.675 151.740 1.00 0.00 214 ASN I C 1
ATOM 3610 O O . ASN C 1 214 ? 181.000 232.827 151.752 1.00 0.00 214 ASN I O 1
ATOM 3616 N N . ASN D 1 76 ? 141.946 215.703 206.502 1.00 0.00 76 ASN J N 1
ATOM 3617 C CA . ASN D 1 76 ? 141.288 217.019 206.259 1.00 0.00 76 ASN J CA 1
ATOM 3618 C C . ASN D 1 76 ? 141.554 217.539 204.856 1.00 0.00 76 ASN J C 1
ATOM 3619 O O . ASN D 1 76 ? 141.248 218.690 204.551 1.00 0.00 76 ASN J O 1
ATOM 3624 N N . ASP D 1 77 ? 142.165 216.706 203.990 1.00 0.00 77 ASP J N 1
ATOM 3625 C CA . ASP D 1 77 ? 142.359 217.032 202.556 1.00 0.00 77 ASP J CA 1
ATOM 3626 C C . ASP D 1 77 ? 141.871 215.759 201.949 1.00 0.00 77 ASP J C 1
ATOM 3627 O O . ASP D 1 77 ? 141.410 215.729 200.806 1.00 0.00 77 ASP J O 1
ATOM 3632 N N . LEU D 1 78 ? 141.990 214.688 202.721 1.00 0.00 78 LEU J N 1
ATOM 3633 C CA . LEU D 1 78 ? 141.477 213.418 202.307 1.00 0.00 78 LEU J CA 1
ATOM 3634 C C . LEU D 1 78 ? 140.351 213.237 203.291 1.00 0.00 78 LEU J C 1
ATOM 3635 O O . LEU D 1 78 ? 139.256 213.693 202.973 1.00 0.00 78 LEU J O 1
ATOM 3640 N N . SER D 1 79 ? 140.595 212.631 204.469 1.00 0.00 79 SER J N 1
ATOM 3641 C CA . SER D 1 79 ? 139.654 212.431 205.543 1.00 0.00 79 SER J CA 1
ATOM 3642 C C . SER D 1 79 ? 140.168 211.253 206.309 1.00 0.00 79 SER J C 1
ATOM 3643 O O . SER D 1 79 ? 141.025 210.509 205.833 1.00 0.00 79 SER J O 1
ATOM 3646 N N . LEU D 1 80 ? 139.589 211.032 207.513 1.00 0.00 80 LEU J N 1
ATOM 3647 C CA . LEU D 1 80 ? 139.867 209.887 208.337 1.00 0.00 80 LEU J CA 1
ATOM 3648 C C . LEU D 1 80 ? 138.958 208.789 207.863 1.00 0.00 80 LEU J C 1
ATOM 3649 O O . LEU D 1 80 ? 137.743 208.970 207.775 1.00 0.00 80 LEU J O 1
ATOM 3654 N N . PHE D 1 81 ? 139.551 207.621 207.539 1.00 0.00 81 PHE J N 1
ATOM 3655 C CA . PHE D 1 81 ? 138.815 206.472 207.101 1.00 0.00 81 PHE J CA 1
ATOM 3656 C C . PHE D 1 81 ? 139.679 205.274 207.435 1.00 0.00 81 PHE J C 1
ATOM 3657 O O . PHE D 1 81 ? 140.618 205.000 206.687 1.00 0.00 81 PHE J O 1
ATOM 3665 N N . PRO D 1 82 ? 139.369 204.489 208.475 1.00 0.00 82 PRO J N 1
ATOM 3666 C CA . PRO D 1 82 ? 140.037 203.228 208.776 1.00 0.00 82 PRO J CA 1
ATOM 3667 C C . PRO D 1 82 ? 139.838 202.245 207.648 1.00 0.00 82 PRO J C 1
ATOM 3668 O O . PRO D 1 82 ? 138.780 202.285 207.023 1.00 0.00 82 PRO J O 1
ATOM 3672 N N . SER D 1 83 ? 140.826 201.359 207.381 1.00 0.00 83 SER J N 1
ATOM 3673 C CA . SER D 1 83 ? 140.754 200.432 206.277 1.00 0.00 83 SER J CA 1
ATOM 3674 C C . SER D 1 83 ? 139.987 199.221 206.730 1.00 0.00 83 SER J C 1
ATOM 3675 O O . SER D 1 83 ? 140.504 198.379 207.463 1.00 0.00 83 SER J O 1
ATOM 3678 N N . GLY D 1 84 ? 138.706 199.146 206.306 1.00 0.00 84 GLY J N 1
ATOM 3679 C CA . GLY D 1 84 ? 137.830 198.025 206.544 1.00 0.00 84 GLY J CA 1
ATOM 3680 C C . GLY D 1 84 ? 137.191 197.645 205.243 1.00 0.00 84 GLY J C 1
ATOM 3681 O O . GLY D 1 84 ? 136.540 196.605 205.154 1.00 0.00 84 GLY J O 1
ATOM 3682 N N . PHE D 1 85 ? 137.384 198.483 204.197 1.00 0.00 85 PHE J N 1
ATOM 3683 C CA . PHE D 1 85 ? 136.916 198.227 202.860 1.00 0.00 85 PHE J CA 1
ATOM 3684 C C . PHE D 1 85 ? 138.066 198.607 201.973 1.00 0.00 85 PHE J C 1
ATOM 3685 O O . PHE D 1 85 ? 138.967 199.344 202.374 1.00 0.00 85 PHE J O 1
ATOM 3693 N N . GLY D 1 86 ? 138.038 198.113 200.718 1.00 0.00 86 GLY J N 1
ATOM 3694 C CA . GLY D 1 86 ? 139.046 198.428 199.747 1.00 0.00 86 GLY J CA 1
ATOM 3695 C C . GLY D 1 86 ? 138.647 197.714 198.498 1.00 0.00 86 GLY J C 1
ATOM 3696 O O . GLY D 1 86 ? 138.168 196.582 198.553 1.00 0.00 86 GLY J O 1
ATOM 3697 N N . PHE D 1 87 ? 138.828 198.385 197.335 1.00 0.00 87 PHE J N 1
ATOM 3698 C CA . PHE D 1 87 ? 138.577 197.824 196.030 1.00 0.00 87 PHE J CA 1
ATOM 3699 C C . PHE D 1 87 ? 139.911 197.846 195.319 1.00 0.00 87 PHE J C 1
ATOM 3700 O O . PHE D 1 87 ? 140.560 198.893 195.337 1.00 0.00 87 PHE J O 1
ATOM 3708 N N . PRO D 1 88 ? 140.381 196.754 194.700 1.00 0.00 88 PRO J N 1
ATOM 3709 C CA . PRO D 1 88 ? 141.683 196.672 194.047 1.00 0.00 88 PRO J CA 1
ATOM 3710 C C . PRO D 1 88 ? 141.765 197.616 192.872 1.00 0.00 88 PRO J C 1
ATOM 3711 O O . PRO D 1 88 ? 140.769 197.779 192.170 1.00 0.00 88 PRO J O 1
ATOM 3715 N N . ARG D 1 89 ? 142.943 198.241 192.653 1.00 0.00 89 ARG J N 1
ATOM 3716 C CA . ARG D 1 89 ? 143.068 199.283 191.672 1.00 0.00 89 ARG J CA 1
ATOM 3717 C C . ARG D 1 89 ? 144.504 199.448 191.291 1.00 0.00 89 ARG J C 1
ATOM 3718 O O . ARG D 1 89 ? 145.409 199.065 192.032 1.00 0.00 89 ARG J O 1
ATOM 3726 N N . SER D 1 90 ? 144.719 200.033 190.091 1.00 0.00 90 SER J N 1
ATOM 3727 C CA . SER D 1 90 ? 146.016 200.296 189.527 1.00 0.00 90 SER J CA 1
ATOM 3728 C C . SER D 1 90 ? 146.036 201.756 189.177 1.00 0.00 90 SER J C 1
ATOM 3729 O O . SER D 1 90 ? 145.007 202.319 188.807 1.00 0.00 90 SER J O 1
ATOM 3732 N N . VAL D 1 91 ? 147.234 202.384 189.302 1.00 0.00 91 VAL J N 1
ATOM 3733 C CA . VAL D 1 91 ? 147.519 203.773 189.005 1.00 0.00 91 VAL J CA 1
ATOM 3734 C C . VAL D 1 91 ? 146.931 204.668 190.074 1.00 0.00 91 VAL J C 1
ATOM 3735 O O . VAL D 1 91 ? 145.738 204.619 190.371 1.00 0.00 91 VAL J O 1
ATOM 3739 N N . ALA D 1 92 ? 147.787 205.516 190.693 1.00 0.00 92 ALA J N 1
ATOM 3740 C CA . ALA D 1 92 ? 147.407 206.341 191.813 1.00 0.00 92 ALA J CA 1
ATOM 3741 C C . ALA D 1 92 ? 147.124 207.721 191.296 1.00 0.00 92 ALA J C 1
ATOM 3742 O O . ALA D 1 92 ? 147.992 208.360 190.702 1.00 0.00 92 ALA J O 1
ATOM 3744 N N . VAL D 1 93 ? 145.882 208.206 191.530 1.00 0.00 93 VAL J N 1
ATOM 3745 C CA . VAL D 1 93 ? 145.462 209.549 191.205 1.00 0.00 93 VAL J CA 1
ATOM 3746 C C . VAL D 1 93 ? 144.617 209.952 192.394 1.00 0.00 93 VAL J C 1
ATOM 3747 O O . VAL D 1 93 ? 144.147 209.062 193.106 1.00 0.00 93 VAL J O 1
ATOM 3751 N N . PRO D 1 94 ? 144.348 211.236 192.646 1.00 0.00 94 PRO J N 1
ATOM 3752 C CA . PRO D 1 94 ? 143.510 211.677 193.752 1.00 0.00 94 PRO J CA 1
ATOM 3753 C C . PRO D 1 94 ? 142.088 211.180 193.613 1.00 0.00 94 PRO J C 1
ATOM 3754 O O . PRO D 1 94 ? 141.441 211.555 192.637 1.00 0.00 94 PRO J O 1
ATOM 3758 N N . VAL D 1 95 ? 141.575 210.394 194.589 1.00 0.00 95 VAL J N 1
ATOM 3759 C CA . VAL D 1 95 ? 140.261 209.807 194.480 1.00 0.00 95 VAL J CA 1
ATOM 3760 C C . VAL D 1 95 ? 139.557 210.028 195.781 1.00 0.00 95 VAL J C 1
ATOM 3761 O O . VAL D 1 95 ? 140.181 210.285 196.808 1.00 0.00 95 VAL J O 1
ATOM 3765 N N . ASP D 1 96 ? 138.212 209.920 195.753 1.00 0.00 96 ASP J N 1
ATOM 3766 C CA . ASP D 1 96 ? 137.409 210.039 196.931 1.00 0.00 96 ASP J CA 1
ATOM 3767 C C . ASP D 1 96 ? 136.141 209.277 196.653 1.00 0.00 96 ASP J C 1
ATOM 3768 O O . ASP D 1 96 ? 135.209 209.819 196.062 1.00 0.00 96 ASP J O 1
ATOM 3773 N N . ILE D 1 97 ? 136.050 208.026 197.166 1.00 0.00 97 ILE J N 1
ATOM 3774 C CA . ILE D 1 97 ? 134.843 207.225 197.161 1.00 0.00 97 ILE J CA 1
ATOM 3775 C C . ILE D 1 97 ? 133.863 207.859 198.119 1.00 0.00 97 ILE J C 1
ATOM 3776 O O . ILE D 1 97 ? 134.228 208.153 199.254 1.00 0.00 97 ILE J O 1
ATOM 3781 N N . LEU D 1 98 ? 132.600 208.072 197.686 1.00 0.00 98 LEU J N 1
ATOM 3782 C CA . LEU D 1 98 ? 131.591 208.685 198.513 1.00 0.00 98 LEU J CA 1
ATOM 3783 C C . LEU D 1 98 ? 130.369 207.827 198.385 1.00 0.00 98 LEU J C 1
ATOM 3784 O O . LEU D 1 98 ? 130.014 207.403 197.290 1.00 0.00 98 LEU J O 1
ATOM 3789 N N . ASP D 1 99 ? 129.736 207.491 199.531 1.00 0.00 99 ASP J N 1
ATOM 3790 C CA . ASP D 1 99 ? 128.480 206.782 199.579 1.00 0.00 99 ASP J CA 1
ATOM 3791 C C . ASP D 1 99 ? 127.585 207.669 200.387 1.00 0.00 99 ASP J C 1
ATOM 3792 O O . ASP D 1 99 ? 127.872 207.955 201.548 1.00 0.00 99 ASP J O 1
ATOM 3797 N N . HIS D 1 100 ? 126.496 208.160 199.753 1.00 0.00 100 HIS J N 1
ATOM 3798 C CA . HIS D 1 100 ? 125.630 209.161 200.319 1.00 0.00 100 HIS J CA 1
ATOM 3799 C C . HIS D 1 100 ? 124.359 208.516 200.791 1.00 0.00 100 HIS J C 1
ATOM 3800 O O . HIS D 1 100 ? 124.158 208.360 201.994 1.00 0.00 100 HIS J O 1
ATOM 3807 N N . ASP D 1 101 ? 123.434 208.214 199.850 1.00 0.00 101 ASP J N 1
ATOM 3808 C CA . ASP D 1 101 ? 122.145 207.645 200.158 1.00 0.00 101 ASP J CA 1
ATOM 3809 C C . ASP D 1 101 ? 122.193 206.151 200.024 1.00 0.00 101 ASP J C 1
ATOM 3810 O O . ASP D 1 101 ? 121.834 205.432 200.955 1.00 0.00 101 ASP J O 1
ATOM 3815 N N . ASN D 1 102 ? 122.556 205.663 198.820 1.00 0.00 102 ASN J N 1
ATOM 3816 C CA . ASN D 1 102 ? 122.681 204.253 198.542 1.00 0.00 102 ASN J CA 1
ATOM 3817 C C . 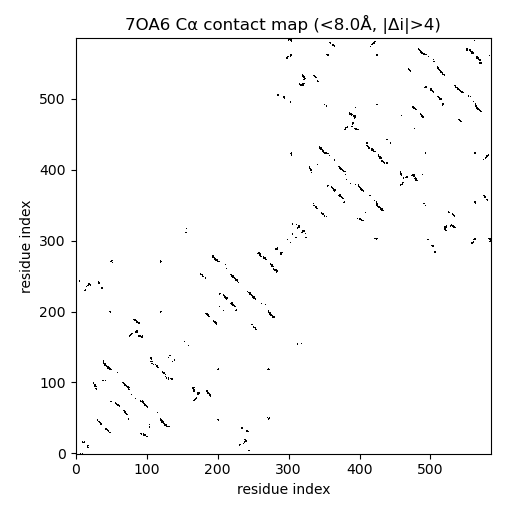ASN D 1 102 ? 123.444 204.109 197.247 1.00 0.00 102 ASN J C 1
ATOM 3818 O O . ASN D 1 102 ? 123.555 203.011 196.704 1.00 0.00 102 ASN J O 1
ATOM 3823 N N . ASN D 1 103 ? 124.011 205.228 196.741 1.00 0.00 103 ASN J N 1
ATOM 3824 C CA . ASN D 1 103 ? 124.707 205.289 195.481 1.00 0.00 103 ASN J CA 1
ATOM 3825 C C . ASN D 1 103 ? 126.169 205.097 195.752 1.00 0.00 103 ASN J C 1
ATOM 3826 O O . ASN D 1 103 ? 126.630 205.323 196.870 1.00 0.00 103 ASN J O 1
ATOM 3831 N N . TYR D 1 104 ? 126.939 204.732 194.698 1.00 0.00 104 TYR J N 1
ATOM 3832 C CA . TYR D 1 104 ? 128.378 204.710 194.771 1.00 0.00 104 TYR J CA 1
ATOM 3833 C C . TYR D 1 104 ? 128.801 205.838 193.892 1.00 0.00 104 TYR J C 1
ATOM 3834 O O . TYR D 1 104 ? 128.364 205.963 192.749 1.00 0.00 104 TYR J O 1
ATOM 3843 N N . GLU D 1 105 ? 129.619 206.730 194.482 1.00 0.00 105 GLU J N 1
ATOM 3844 C CA . GLU D 1 105 ? 130.014 207.976 193.899 1.00 0.00 105 GLU J CA 1
ATOM 3845 C C . GLU D 1 105 ? 131.501 208.077 194.075 1.00 0.00 105 GLU J C 1
ATOM 3846 O O . GLU D 1 105 ? 132.051 207.549 195.041 1.00 0.00 105 GLU J O 1
ATOM 3852 N N . LEU D 1 106 ? 132.189 208.729 193.111 1.00 0.00 106 LEU J N 1
ATOM 3853 C CA . LEU D 1 106 ? 133.626 208.822 193.107 1.00 0.00 106 LEU J CA 1
ATOM 3854 C C . LEU D 1 106 ? 133.971 210.153 192.506 1.00 0.00 106 LEU J C 1
ATOM 3855 O O . LEU D 1 106 ? 133.443 210.522 191.458 1.00 0.00 106 LEU J O 1
ATOM 3860 N N . LYS D 1 107 ? 134.905 210.886 193.164 1.00 0.00 107 LYS J N 1
ATOM 3861 C CA . LYS D 1 107 ? 135.363 212.184 192.741 1.00 0.00 107 LYS J CA 1
ATOM 3862 C C . LYS D 1 107 ? 136.811 211.982 192.420 1.00 0.00 107 LYS J C 1
ATOM 3863 O O . LYS D 1 107 ? 137.627 211.779 193.318 1.00 0.00 107 LYS J O 1
ATOM 3869 N N . VAL D 1 108 ? 137.164 212.078 191.120 1.00 0.00 108 VAL J N 1
ATOM 3870 C CA . VAL D 1 108 ? 138.522 211.950 190.656 1.00 0.00 108 VAL J CA 1
ATOM 3871 C C . VAL D 1 108 ? 138.880 213.281 190.055 1.00 0.00 108 VAL J C 1
ATOM 3872 O O . VAL D 1 108 ? 138.072 213.912 189.375 1.00 0.00 108 VAL J O 1
ATOM 3876 N N . VAL D 1 109 ? 140.120 213.746 190.339 1.00 0.00 109 VAL J N 1
ATOM 3877 C CA . VAL D 1 109 ? 140.676 214.998 189.886 1.00 0.00 109 VAL J CA 1
ATOM 3878 C C . VAL D 1 109 ? 141.187 214.806 188.478 1.00 0.00 109 VAL J C 1
ATOM 3879 O O . VAL D 1 109 ? 142.267 214.250 188.275 1.00 0.00 109 VAL J O 1
ATOM 3883 N N . VAL D 1 110 ? 140.392 215.251 187.472 1.00 0.00 110 VAL J N 1
ATOM 3884 C CA . VAL D 1 110 ? 140.742 215.173 186.068 1.00 0.00 110 VAL J CA 1
ATOM 3885 C C . VAL D 1 110 ? 140.456 216.506 185.382 1.00 0.00 110 VAL J C 1
ATOM 3886 O O . VAL D 1 110 ? 139.570 216.566 184.532 1.00 0.00 110 VAL J O 1
ATOM 3890 N N . PRO D 1 111 ? 141.154 217.612 185.668 1.00 0.00 111 PRO J N 1
ATOM 3891 C CA . PRO D 1 111 ? 140.840 218.907 185.089 1.00 0.00 111 PRO J CA 1
ATOM 3892 C C . PRO D 1 111 ? 141.562 219.057 183.775 1.00 0.00 111 PRO J C 1
ATOM 3893 O O . PRO D 1 111 ? 142.587 218.409 183.562 1.00 0.00 111 PRO J O 1
ATOM 3897 N N . GLY D 1 112 ? 141.022 219.919 182.884 1.00 0.00 112 GLY J N 1
ATOM 3898 C CA . GLY D 1 112 ? 141.643 220.285 181.634 1.00 0.00 112 GLY J CA 1
ATOM 3899 C C . GLY D 1 112 ? 141.585 219.187 180.618 1.00 0.00 112 GLY J C 1
ATOM 3900 O O . GLY D 1 112 ? 142.463 219.093 179.761 1.00 0.00 112 GLY J O 1
ATOM 3901 N N . VAL D 1 113 ? 140.537 218.331 180.692 1.00 0.00 113 VAL J N 1
ATOM 3902 C CA . VAL D 1 113 ? 140.328 217.259 179.753 1.00 0.00 113 VAL J CA 1
ATOM 3903 C C . VAL D 1 113 ? 139.332 217.795 178.774 1.00 0.00 113 VAL J C 1
ATOM 3904 O O . VAL D 1 113 ? 138.163 217.990 179.107 1.00 0.00 113 VAL J O 1
ATOM 3908 N N . LYS D 1 114 ? 139.800 218.063 177.529 1.00 0.00 114 LYS J N 1
ATOM 3909 C CA . LYS D 1 114 ? 138.989 218.616 176.472 1.00 0.00 114 LYS J CA 1
ATOM 3910 C C . LYS D 1 114 ? 138.065 217.544 175.985 1.00 0.00 114 LYS J C 1
ATOM 3911 O O . LYS D 1 114 ? 138.518 216.464 175.615 1.00 0.00 114 LYS J O 1
ATOM 3917 N N . SER D 1 115 ? 136.743 217.834 176.031 1.00 0.00 115 SER J N 1
ATOM 3918 C CA . SER D 1 115 ? 135.665 216.929 175.714 1.00 0.00 115 SER J CA 1
ATOM 3919 C C . SER D 1 115 ? 135.470 215.951 176.851 1.00 0.00 115 SER J C 1
ATOM 3920 O O . SER D 1 115 ? 136.407 215.604 177.570 1.00 0.00 115 SER J O 1
ATOM 3923 N N . LYS D 1 116 ? 134.209 215.498 177.051 1.00 0.00 116 LYS J N 1
ATOM 3924 C CA . LYS D 1 116 ? 133.868 214.528 178.067 1.00 0.00 116 LYS J CA 1
ATOM 3925 C C . LYS D 1 116 ? 133.841 213.157 177.436 1.00 0.00 116 LYS J C 1
ATOM 3926 O O . LYS D 1 116 ? 133.463 212.183 178.084 1.00 0.00 116 LYS J O 1
ATOM 3932 N N . LYS D 1 117 ? 134.265 213.061 176.151 1.00 0.00 117 LYS J N 1
ATOM 3933 C CA . LYS D 1 117 ? 134.302 211.844 175.380 1.00 0.00 117 LYS J CA 1
ATOM 3934 C C . LYS D 1 117 ? 135.737 211.400 175.239 1.00 0.00 117 LYS J C 1
ATOM 3935 O O . LYS D 1 117 ? 136.027 210.467 174.491 1.00 0.00 117 LYS J O 1
ATOM 3941 N N . ASP D 1 118 ? 136.671 212.049 175.981 1.00 0.00 118 ASP J N 1
ATOM 3942 C CA . ASP D 1 118 ? 138.030 211.577 176.138 1.00 0.00 118 ASP J CA 1
ATOM 3943 C C . ASP D 1 118 ? 138.116 210.809 177.436 1.00 0.00 118 ASP J C 1
ATOM 3944 O O . ASP D 1 118 ? 139.168 210.261 177.762 1.00 0.00 118 ASP J O 1
ATOM 3949 N N . ILE D 1 119 ? 136.979 210.694 178.168 1.00 0.00 119 ILE J N 1
ATOM 3950 C CA . ILE D 1 119 ? 136.869 209.882 179.352 1.00 0.00 119 ILE J CA 1
ATOM 3951 C C . ILE D 1 119 ? 135.674 209.024 179.048 1.00 0.00 119 ILE J C 1
ATOM 3952 O O . ILE D 1 119 ? 134.587 209.544 178.800 1.00 0.00 119 ILE J O 1
ATOM 3957 N N . ASP D 1 120 ? 135.836 207.680 179.129 1.00 0.00 120 ASP J N 1
ATOM 3958 C CA . ASP D 1 120 ? 134.744 206.748 178.978 1.00 0.00 120 ASP J CA 1
ATOM 3959 C C . ASP D 1 120 ? 134.361 206.317 180.366 1.00 0.00 120 ASP J C 1
ATOM 3960 O O . ASP D 1 120 ? 135.215 206.123 181.232 1.00 0.00 120 ASP J O 1
ATOM 3965 N N . ILE D 1 121 ? 133.041 206.176 180.601 1.00 0.00 121 ILE J N 1
ATOM 3966 C CA . ILE D 1 121 ? 132.497 205.714 181.849 1.00 0.00 121 ILE J CA 1
ATOM 3967 C C . ILE D 1 121 ? 131.709 204.499 181.459 1.00 0.00 121 ILE J C 1
ATOM 3968 O O . ILE D 1 121 ? 130.605 204.624 180.939 1.00 0.00 121 ILE J O 1
ATOM 3973 N N . GLU D 1 122 ? 132.280 203.292 181.678 1.00 0.00 122 GLU J N 1
ATOM 3974 C CA . GLU D 1 122 ? 131.732 202.044 181.200 1.00 0.00 122 GLU J CA 1
ATOM 3975 C C . GLU D 1 122 ? 131.278 201.264 182.396 1.00 0.00 122 GLU J C 1
ATOM 3976 O O . GLU D 1 122 ? 132.035 201.095 183.346 1.00 0.00 122 GLU J O 1
ATOM 3982 N N . TYR D 1 123 ? 130.003 200.812 182.403 1.00 0.00 123 TYR J N 1
ATOM 3983 C CA . TYR D 1 123 ? 129.456 200.036 183.490 1.00 0.00 123 TYR J CA 1
ATOM 3984 C C . TYR D 1 123 ? 129.348 198.622 182.990 1.00 0.00 123 TYR J C 1
ATOM 3985 O O . TYR D 1 123 ? 128.735 198.369 181.953 1.00 0.00 123 TYR J O 1
ATOM 3994 N N . HIS D 1 124 ? 129.940 197.666 183.754 1.00 0.00 124 HIS J N 1
ATOM 3995 C CA . HIS D 1 124 ? 129.995 196.259 183.429 1.00 0.00 124 HIS J CA 1
ATOM 3996 C C . HIS D 1 124 ? 128.619 195.670 183.463 1.00 0.00 124 HIS J C 1
ATOM 3997 O O . HIS D 1 124 ? 127.834 195.954 184.367 1.00 0.00 124 HIS J O 1
ATOM 4004 N N . GLN D 1 125 ? 128.290 194.889 182.416 1.00 0.00 125 GLN J N 1
ATOM 4005 C CA . GLN D 1 125 ? 127.042 194.182 182.312 1.00 0.00 125 GLN J CA 1
ATOM 4006 C C . GLN D 1 125 ? 127.304 192.721 182.595 1.00 0.00 125 GLN J C 1
ATOM 4007 O O . GLN D 1 125 ? 126.374 191.917 182.567 1.00 0.00 125 GLN J O 1
ATOM 4013 N N . ASN D 1 126 ? 128.579 192.351 182.879 1.00 0.00 126 ASN J N 1
ATOM 4014 C CA . ASN D 1 126 ? 128.979 190.999 183.202 1.00 0.00 126 ASN J CA 1
ATOM 4015 C C . ASN D 1 126 ? 129.624 190.964 184.564 1.00 0.00 126 ASN J C 1
ATOM 4016 O O . ASN D 1 126 ? 130.135 189.918 184.964 1.00 0.00 126 ASN J O 1
ATOM 4021 N N . LYS D 1 127 ? 129.634 192.089 185.319 1.00 0.00 127 LYS J N 1
ATOM 4022 C CA . LYS D 1 127 ? 130.174 192.081 186.660 1.00 0.00 127 LYS J CA 1
ATOM 4023 C C . LYS D 1 127 ? 129.280 192.907 187.532 1.00 0.00 127 LYS J C 1
ATOM 4024 O O . LYS D 1 127 ? 129.205 192.640 188.731 1.00 0.00 127 LYS J O 1
ATOM 4030 N N . ASN D 1 128 ? 128.541 193.881 186.937 1.00 0.00 128 ASN J N 1
ATOM 4031 C CA . ASN D 1 128 ? 127.654 194.791 187.632 1.00 0.00 128 ASN J CA 1
ATOM 4032 C C . ASN D 1 128 ? 128.477 195.801 188.418 1.00 0.00 128 ASN J C 1
ATOM 4033 O O . ASN D 1 128 ? 128.199 196.069 189.586 1.00 0.00 128 ASN J O 1
ATOM 4038 N N . GLN D 1 129 ? 129.552 196.339 187.782 1.00 0.00 129 GLN J N 1
ATOM 4039 C CA . GLN D 1 129 ? 130.543 197.182 188.418 1.00 0.00 129 GLN J CA 1
ATOM 4040 C C . GLN D 1 129 ? 130.873 198.316 187.486 1.00 0.00 129 GLN J C 1
ATOM 4041 O O . GLN D 1 129 ? 130.738 198.188 186.273 1.00 0.00 129 GLN J O 1
ATOM 4047 N N . ILE D 1 130 ? 131.326 199.467 188.047 1.00 0.00 130 ILE J N 1
ATOM 4048 C CA . ILE D 1 130 ? 131.721 200.633 187.282 1.00 0.00 130 ILE J CA 1
ATOM 4049 C C . ILE D 1 130 ? 133.175 200.462 186.877 1.00 0.00 130 ILE J C 1
ATOM 4050 O O . ILE D 1 130 ? 133.906 199.680 187.483 1.00 0.00 130 ILE J O 1
ATOM 4055 N N . LEU D 1 131 ? 133.600 201.127 185.776 1.00 0.00 131 LEU J N 1
ATOM 4056 C CA . LEU D 1 131 ? 134.945 201.035 185.260 1.00 0.00 131 LEU J CA 1
ATOM 4057 C C . LEU D 1 131 ? 135.193 202.280 184.446 1.00 0.00 131 LEU J C 1
ATOM 4058 O O . LEU D 1 131 ? 134.516 202.500 183.442 1.00 0.00 131 LEU J O 1
ATOM 4063 N N . VAL D 1 132 ? 136.182 203.122 184.837 1.00 0.00 132 VAL J N 1
ATOM 4064 C CA . VAL D 1 132 ? 136.361 204.424 184.218 1.00 0.00 132 VAL J CA 1
ATOM 4065 C C . VAL D 1 132 ? 137.790 204.489 183.764 1.00 0.00 132 VAL J C 1
ATOM 4066 O O . VAL D 1 132 ? 138.689 204.083 184.491 1.00 0.00 132 VAL J O 1
ATOM 4070 N N . SER D 1 133 ? 138.034 205.021 182.543 1.00 0.00 133 SER J N 1
ATOM 4071 C CA . SER D 1 133 ? 139.368 205.300 182.069 1.00 0.00 133 SER J CA 1
ATOM 4072 C C . SER D 1 133 ? 139.290 206.656 181.430 1.00 0.00 133 SER J C 1
ATOM 4073 O O . SER D 1 133 ? 138.218 207.095 181.022 1.00 0.00 133 SER J O 1
ATOM 4076 N N . GLY D 1 134 ? 140.442 207.355 181.328 1.00 0.00 134 GLY J N 1
ATOM 4077 C CA . GLY D 1 134 ? 140.497 208.641 180.686 1.00 0.00 134 GLY J CA 1
ATOM 4078 C C . GLY D 1 134 ? 141.911 208.899 180.284 1.00 0.00 134 GLY J C 1
ATOM 4079 O O . GLY D 1 134 ? 142.804 208.093 180.539 1.00 0.00 134 GLY J O 1
ATOM 4080 N N . GLU D 1 135 ? 142.138 210.079 179.671 1.00 0.00 135 GLU J N 1
ATOM 4081 C CA . GLU D 1 135 ? 143.450 210.535 179.304 1.00 0.00 135 GLU J CA 1
ATOM 4082 C C . GLU D 1 135 ? 143.310 212.020 179.188 1.00 0.00 135 GLU J C 1
ATOM 4083 O O . GLU D 1 135 ? 142.406 212.509 178.511 1.00 0.00 135 GLU J O 1
ATOM 4089 N N . ILE D 1 136 ? 144.209 212.776 179.867 1.00 0.00 136 ILE J N 1
ATOM 4090 C CA . ILE D 1 136 ? 144.247 214.222 179.813 1.00 0.00 136 ILE J CA 1
ATOM 4091 C C . ILE D 1 136 ? 145.133 214.543 178.626 1.00 0.00 136 ILE J C 1
ATOM 4092 O O . ILE D 1 136 ? 146.257 214.039 178.627 1.00 0.00 136 ILE J O 1
ATOM 4097 N N . PRO D 1 137 ? 144.717 215.326 177.612 1.00 0.00 137 PRO J N 1
ATOM 4098 C CA . PRO D 1 137 ? 145.509 215.714 176.446 1.00 0.00 137 PRO J CA 1
ATOM 4099 C C . PRO D 1 137 ? 146.948 216.068 176.732 1.00 0.00 137 PRO J C 1
ATOM 4100 O O . PRO D 1 137 ? 147.203 216.816 177.675 1.00 0.00 137 PRO J O 1
ATOM 4104 N N . SER D 1 138 ? 147.889 215.504 175.944 1.00 0.00 138 SER J N 1
ATOM 4105 C CA . SER D 1 138 ? 149.301 215.641 176.186 1.00 0.00 138 SER J CA 1
AT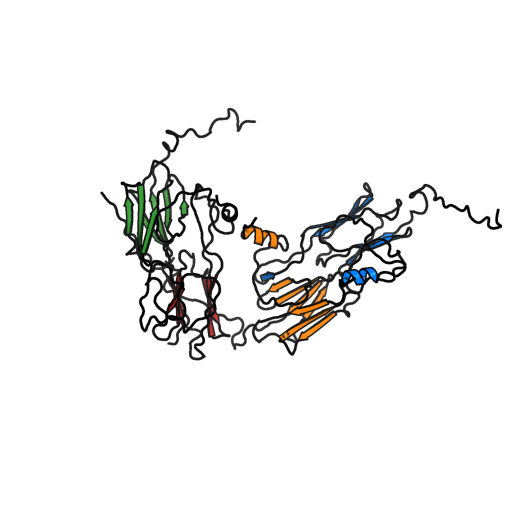OM 4106 C C . SER D 1 138 ? 149.842 216.797 175.409 1.00 0.00 138 SER J C 1
ATOM 4107 O O . SER D 1 138 ? 149.531 216.974 174.231 1.00 0.00 138 SER J O 1
ATOM 4110 N N . THR D 1 139 ? 150.673 217.620 176.095 1.00 0.00 139 THR J N 1
ATOM 4111 C CA . THR D 1 139 ? 151.344 218.775 175.547 1.00 0.00 139 THR J CA 1
ATOM 4112 C C . THR D 1 139 ? 152.344 218.333 174.504 1.00 0.00 139 THR J C 1
ATOM 4113 O O . THR D 1 139 ? 152.989 217.295 174.649 1.00 0.00 139 THR J O 1
ATOM 4117 N N . LEU D 1 140 ? 152.450 219.114 173.406 1.00 0.00 140 LEU J N 1
ATOM 4118 C CA . LEU D 1 140 ? 153.353 218.873 172.310 1.00 0.00 140 LEU J CA 1
ATOM 4119 C C . LEU D 1 140 ? 154.191 220.118 172.220 1.00 0.00 140 LEU J C 1
ATOM 4120 O O . LEU D 1 140 ? 154.074 221.020 173.048 1.00 0.00 140 LEU J O 1
ATOM 4125 N N . ASN D 1 141 ? 155.084 220.194 171.207 1.00 0.00 141 ASN J N 1
ATOM 4126 C CA . ASN D 1 141 ? 155.771 221.420 170.876 1.00 0.00 141 ASN J CA 1
ATOM 4127 C C . ASN D 1 141 ? 154.837 222.219 170.006 1.00 0.00 141 ASN J C 1
ATOM 4128 O O . ASN D 1 141 ? 154.189 221.679 169.110 1.00 0.00 141 ASN J O 1
ATOM 4133 N N . GLU D 1 142 ? 154.722 223.528 170.322 1.00 0.00 142 GLU J N 1
ATOM 4134 C CA . GLU D 1 142 ? 153.684 224.399 169.834 1.00 0.00 142 GLU J CA 1
ATOM 4135 C C . GLU D 1 142 ? 154.358 225.511 169.085 1.00 0.00 142 GLU J C 1
ATOM 4136 O O . GLU D 1 142 ? 155.544 225.779 169.271 1.00 0.00 142 GLU J O 1
ATOM 4142 N N . GLU D 1 143 ? 153.586 226.149 168.178 1.00 0.00 143 GLU J N 1
ATOM 4143 C CA . GLU D 1 143 ? 154.009 227.243 167.340 1.00 0.00 143 GLU J CA 1
ATOM 4144 C C . GLU D 1 143 ? 153.456 228.541 167.875 1.00 0.00 143 GLU J C 1
ATOM 4145 O O . GLU D 1 143 ? 153.719 229.597 167.302 1.00 0.00 143 GLU J O 1
ATOM 4151 N N . SER D 1 144 ? 152.691 228.499 168.995 1.00 0.00 144 SER J N 1
ATOM 4152 C CA . SER D 1 144 ? 152.205 229.684 169.665 1.00 0.00 144 SER J CA 1
ATOM 4153 C C . SER D 1 144 ? 153.007 229.901 170.920 1.00 0.00 144 SER J C 1
ATOM 4154 O O . SER D 1 144 ? 152.852 230.926 171.581 1.00 0.00 144 SER J O 1
ATOM 4157 N N . LYS D 1 145 ? 153.895 228.942 171.265 1.00 0.00 145 LYS J N 1
ATOM 4158 C CA . LYS D 1 145 ? 154.773 229.038 172.400 1.00 0.00 145 LYS J CA 1
ATOM 4159 C C . LYS D 1 145 ? 156.180 229.017 171.912 1.00 0.00 145 LYS J C 1
ATOM 4160 O O . LYS D 1 145 ? 156.561 228.167 171.108 1.00 0.00 145 LYS J O 1
ATOM 4166 N N . ASP D 1 146 ? 156.991 229.963 172.438 1.00 0.00 146 ASP J N 1
ATOM 4167 C CA . ASP D 1 146 ? 158.422 229.949 172.296 1.00 0.00 146 ASP J CA 1
ATOM 4168 C C . ASP D 1 146 ? 158.905 229.232 173.520 1.00 0.00 146 ASP J C 1
ATOM 4169 O O . ASP D 1 146 ? 158.466 229.521 174.633 1.00 0.00 146 ASP J O 1
ATOM 4174 N N . LYS D 1 147 ? 159.807 228.245 173.327 1.00 0.00 147 LYS J N 1
ATOM 4175 C CA . LYS D 1 147 ? 160.307 227.407 174.388 1.00 0.00 147 LYS J CA 1
ATOM 4176 C C . LYS D 1 147 ? 161.457 228.167 174.976 1.00 0.00 147 LYS J C 1
ATOM 4177 O O . LYS D 1 147 ? 162.290 228.692 174.238 1.00 0.00 147 LYS J O 1
ATOM 4183 N N . VAL D 1 148 ? 161.452 228.340 176.320 1.00 0.00 148 VAL J N 1
ATOM 4184 C CA . VAL D 1 148 ? 162.457 229.126 176.990 1.00 0.00 148 VAL J CA 1
ATOM 4185 C C . VAL D 1 148 ? 162.940 228.332 178.174 1.00 0.00 148 VAL J C 1
ATOM 4186 O O . VAL D 1 148 ? 164.123 228.004 178.232 1.00 0.00 148 VAL J O 1
ATOM 4190 N N . LYS D 1 149 ? 162.026 228.137 179.132 1.00 0.00 149 LYS J N 1
ATOM 4191 C CA . LYS D 1 149 ? 162.328 227.420 180.352 1.00 0.00 149 LYS J CA 1
ATOM 4192 C C . LYS D 1 149 ? 161.005 227.124 181.053 1.00 0.00 149 LYS J C 1
ATOM 4193 O O . LYS D 1 149 ? 160.949 227.097 182.282 1.00 0.00 149 LYS J O 1
ATOM 4199 N N . VAL D 1 150 ? 159.933 226.905 180.294 1.00 0.00 150 VAL J N 1
ATOM 4200 C CA . VAL D 1 150 ? 158.611 226.695 180.899 1.00 0.00 150 VAL J CA 1
ATOM 4201 C C . VAL D 1 150 ? 158.159 225.235 180.953 1.00 0.00 150 VAL J C 1
ATOM 4202 O O . VAL D 1 150 ? 158.053 224.596 179.909 1.00 0.00 150 VAL J O 1
ATOM 4206 N N . LYS D 1 151 ? 157.873 224.706 182.149 1.00 0.00 151 LYS J N 1
ATOM 4207 C CA . LYS D 1 151 ? 157.489 223.314 182.235 1.00 0.00 151 LYS J CA 1
ATOM 4208 C C . LYS D 1 151 ? 156.073 223.119 181.764 1.00 0.00 151 LYS J C 1
ATOM 4209 O O . LYS D 1 151 ? 155.243 224.023 181.845 1.00 0.00 151 LYS J O 1
ATOM 4215 N N . GLU D 1 152 ? 155.780 221.891 181.284 1.00 0.00 152 GLU J N 1
ATOM 4216 C CA . GLU D 1 152 ? 154.466 221.454 180.892 1.00 0.00 152 GLU J CA 1
ATOM 4217 C C . GLU D 1 152 ? 154.410 219.998 181.249 1.00 0.00 152 GLU J C 1
ATOM 4218 O O . GLU D 1 152 ? 155.435 219.322 181.248 1.00 0.00 152 GLU J O 1
ATOM 4224 N N . SER D 1 153 ? 153.210 219.484 181.606 1.00 0.00 153 SER J N 1
ATOM 4225 C CA . SER D 1 153 ? 153.065 218.108 182.015 1.00 0.00 153 SER J CA 1
ATOM 4226 C C . SER D 1 153 ? 151.590 217.786 181.922 1.00 0.00 153 SER J C 1
ATOM 4227 O O . SER D 1 153 ? 150.745 218.672 181.799 1.00 0.00 153 SER J O 1
ATOM 4230 N N . SER D 1 154 ? 151.268 216.475 181.946 1.00 0.00 154 SER J N 1
ATOM 4231 C CA . SER D 1 154 ? 149.930 215.950 181.987 1.00 0.00 154 SER J CA 1
ATOM 4232 C C . SER D 1 154 ? 150.105 214.532 182.462 1.00 0.00 154 SER J C 1
ATOM 4233 O O . SER D 1 154 ? 151.231 214.051 182.599 1.00 0.00 154 SER J O 1
ATOM 4236 N N . SER D 1 155 ? 148.981 213.821 182.705 1.00 0.00 155 SER J N 1
ATOM 4237 C CA . SER D 1 155 ? 149.001 212.416 183.028 1.00 0.00 155 SER J CA 1
ATOM 4238 C C . SER D 1 155 ? 148.373 211.753 181.841 1.00 0.00 155 SER J C 1
ATOM 4239 O O . SER D 1 155 ? 147.370 212.225 181.306 1.00 0.00 155 SER J O 1
ATOM 4242 N N . GLY D 1 156 ? 149.005 210.647 181.383 1.00 0.00 156 GLY J N 1
ATOM 4243 C CA . GLY D 1 156 ? 148.646 209.917 180.191 1.00 0.00 156 GLY J CA 1
ATOM 4244 C C . GLY D 1 156 ? 147.470 209.023 180.448 1.00 0.00 156 GLY J C 1
ATOM 4245 O O . GLY D 1 156 ? 146.493 209.414 181.082 1.00 0.00 156 GLY J O 1
ATOM 4246 N N . LYS D 1 157 ? 147.542 207.778 179.922 1.00 0.00 157 LYS J N 1
ATOM 4247 C CA . LYS D 1 157 ? 146.509 206.777 180.046 1.00 0.00 157 LYS J CA 1
ATOM 4248 C C . LYS D 1 157 ? 146.446 206.310 181.481 1.00 0.00 157 LYS J C 1
ATOM 4249 O O . LYS D 1 157 ? 147.479 206.134 182.128 1.00 0.00 157 LYS J O 1
ATOM 4255 N N . PHE D 1 158 ? 145.217 206.121 182.011 1.00 0.00 158 PHE J N 1
ATOM 4256 C CA . PHE D 1 158 ? 145.015 205.654 183.359 1.00 0.00 158 PHE J CA 1
ATOM 4257 C C . PHE D 1 158 ? 143.718 204.905 183.368 1.00 0.00 158 PHE J C 1
ATOM 4258 O O . PHE D 1 158 ? 142.859 205.140 182.522 1.00 0.00 158 PHE J O 1
ATOM 4266 N N . LYS D 1 159 ? 143.555 203.983 184.344 1.00 0.00 159 LYS J N 1
ATOM 4267 C CA . LYS D 1 159 ? 142.373 203.169 184.478 1.00 0.00 159 LYS J CA 1
ATOM 4268 C C . LYS D 1 159 ? 141.985 203.189 185.930 1.00 0.00 159 LYS J C 1
ATOM 4269 O O . LYS D 1 159 ? 142.830 203.004 186.804 1.00 0.00 159 LYS J O 1
ATOM 4275 N N . ARG D 1 160 ? 140.668 203.356 186.203 1.00 0.00 160 ARG J N 1
ATOM 4276 C CA . ARG D 1 160 ? 140.083 203.299 187.519 1.00 0.00 160 ARG J CA 1
ATOM 4277 C C . ARG D 1 160 ? 139.359 201.986 187.557 1.00 0.00 160 ARG J C 1
ATOM 4278 O O . ARG D 1 160 ? 138.317 201.829 186.914 1.00 0.00 160 ARG J O 1
ATOM 4286 N N . VAL D 1 161 ? 139.887 201.039 188.369 1.00 0.00 161 VAL J N 1
ATOM 4287 C CA . VAL D 1 161 ? 139.311 199.731 188.552 1.00 0.00 161 VAL J CA 1
ATOM 4288 C C . VAL D 1 161 ? 138.628 199.845 189.879 1.00 0.00 161 VAL J C 1
ATOM 4289 O O . VAL D 1 161 ? 139.274 199.953 190.918 1.00 0.00 161 VAL J O 1
ATOM 4293 N N . ILE D 1 162 ? 137.283 199.883 189.846 1.00 0.00 162 ILE J N 1
ATOM 4294 C CA . ILE D 1 162 ? 136.453 199.982 191.014 1.00 0.00 162 ILE J CA 1
ATOM 4295 C C . ILE D 1 162 ? 135.579 198.771 190.916 1.00 0.00 162 ILE J C 1
ATOM 4296 O O . ILE D 1 162 ? 134.997 198.502 189.867 1.00 0.00 162 ILE J O 1
ATOM 4301 N N . THR D 1 163 ? 135.487 197.998 192.021 1.00 0.00 163 THR J N 1
ATOM 4302 C CA . THR D 1 163 ? 134.692 196.800 192.078 1.00 0.00 163 THR J CA 1
ATOM 4303 C C . THR D 1 163 ? 133.536 197.142 192.969 1.00 0.00 163 THR J C 1
ATOM 4304 O O . THR D 1 163 ? 133.711 197.799 193.991 1.00 0.00 163 THR J O 1
ATOM 4308 N N . LEU D 1 164 ? 132.317 196.714 192.581 1.00 0.00 164 LEU J N 1
ATOM 4309 C CA . LEU D 1 164 ? 131.119 196.975 193.333 1.00 0.00 164 LEU J CA 1
ATOM 4310 C C . LEU D 1 164 ? 130.548 195.622 193.679 1.00 0.00 164 LEU J C 1
ATOM 4311 O O . LEU D 1 164 ? 130.018 194.953 192.793 1.00 0.00 164 LEU J O 1
ATOM 4316 N N . PRO D 1 165 ? 130.596 195.170 194.933 1.00 0.00 165 PRO J N 1
ATOM 4317 C CA . PRO D 1 165 ? 129.895 193.973 195.367 1.00 0.00 165 PRO J CA 1
ATOM 4318 C C . PRO D 1 165 ? 128.558 194.435 195.901 1.00 0.00 165 PRO J C 1
ATOM 4319 O O . PRO D 1 165 ? 128.265 194.232 197.079 1.00 0.00 165 PRO J O 1
ATOM 4323 N N . ASP D 1 166 ? 127.747 195.091 195.038 1.00 0.00 166 ASP J N 1
ATOM 4324 C CA . ASP D 1 166 ? 126.500 195.706 195.413 1.00 0.00 166 ASP J CA 1
ATOM 4325 C C . ASP D 1 166 ? 125.342 194.805 195.073 1.00 0.00 166 ASP J C 1
ATOM 4326 O O . ASP D 1 166 ? 124.237 195.040 195.561 1.00 0.00 166 ASP J O 1
ATOM 4331 N N . TYR D 1 167 ? 125.591 193.731 194.273 1.00 0.00 167 TYR J N 1
ATOM 4332 C CA . TYR D 1 167 ? 124.676 192.643 193.983 1.00 0.00 167 TYR J CA 1
ATOM 4333 C C . TYR D 1 167 ? 123.521 193.074 193.095 1.00 0.00 167 TYR J C 1
ATOM 4334 O O . TYR D 1 167 ? 123.183 194.256 193.088 1.00 0.00 167 TYR J O 1
ATOM 4343 N N . PRO D 1 168 ? 122.871 192.186 192.328 1.00 0.00 168 PRO J N 1
ATOM 4344 C CA . PRO D 1 168 ? 121.655 192.479 191.573 1.00 0.00 168 PRO J CA 1
ATOM 4345 C C . PRO D 1 168 ? 120.583 193.160 192.396 1.00 0.00 168 PRO J C 1
ATOM 4346 O O . PRO D 1 168 ? 120.339 192.735 193.524 1.00 0.00 168 PRO J O 1
ATOM 4350 N N . GLY D 1 169 ? 119.981 194.238 191.848 1.00 0.00 169 GLY J N 1
ATOM 4351 C CA . GLY D 1 169 ? 119.018 195.068 192.534 1.00 0.00 169 GLY J CA 1
ATOM 4352 C C . GLY D 1 169 ? 119.449 196.497 192.374 1.00 0.00 169 GLY J C 1
ATOM 4353 O O . GLY D 1 169 ? 118.873 197.398 192.982 1.00 0.00 169 GLY J O 1
ATOM 4354 N N . VAL D 1 170 ? 120.492 196.719 191.542 1.00 0.00 170 VAL J N 1
ATOM 4355 C CA . VAL D 1 170 ? 121.042 198.001 191.194 1.00 0.00 170 VAL J CA 1
ATOM 4356 C C . VAL D 1 170 ? 120.746 198.140 189.730 1.00 0.00 170 VAL J C 1
ATOM 4357 O O . VAL D 1 170 ? 120.842 197.177 188.968 1.00 0.00 170 VAL J O 1
ATOM 4361 N N . ASP D 1 171 ? 120.352 199.365 189.306 1.00 0.00 171 ASP J N 1
ATOM 4362 C CA . ASP D 1 171 ? 119.996 199.661 187.939 1.00 0.00 171 ASP J CA 1
ATOM 4363 C C . ASP D 1 171 ? 121.285 199.809 187.180 1.00 0.00 171 ASP J C 1
ATOM 4364 O O . ASP D 1 171 ? 122.164 200.568 187.582 1.00 0.00 171 ASP J O 1
ATOM 4369 N N . ALA D 1 172 ? 121.443 199.001 186.108 1.00 0.00 172 ALA J N 1
ATOM 4370 C CA . ALA D 1 172 ? 122.641 198.966 185.306 1.00 0.00 172 ALA J CA 1
ATOM 4371 C C . ALA D 1 172 ? 122.475 199.812 184.073 1.00 0.00 172 ALA J C 1
ATOM 4372 O O . ALA D 1 172 ? 123.386 199.880 183.248 1.00 0.00 172 ALA J O 1
ATOM 4374 N N . ASP D 1 173 ? 121.297 200.462 183.917 1.00 0.00 173 ASP J N 1
ATOM 4375 C CA . ASP D 1 173 ? 120.974 201.249 182.752 1.00 0.00 173 ASP J CA 1
ATOM 4376 C C . ASP D 1 173 ? 120.738 202.689 183.137 1.00 0.00 173 ASP J C 1
ATOM 4377 O O . ASP D 1 173 ? 120.370 203.489 182.277 1.00 0.00 173 ASP J O 1
ATOM 4382 N N . ASN D 1 174 ? 120.916 203.063 184.431 1.00 0.00 174 ASN J N 1
ATOM 4383 C CA . ASN D 1 174 ? 120.613 204.403 184.902 1.00 0.00 174 ASN J CA 1
ATOM 4384 C C . ASN D 1 174 ? 121.833 205.099 185.461 1.00 0.00 174 ASN J C 1
ATOM 4385 O O . ASN D 1 174 ? 121.701 206.177 186.038 1.00 0.00 174 ASN J O 1
ATOM 4390 N N . ILE D 1 175 ? 123.058 204.541 185.272 1.00 0.00 175 ILE J N 1
ATOM 4391 C CA . ILE D 1 175 ? 124.308 205.162 185.681 1.00 0.00 175 ILE J CA 1
ATOM 4392 C C . ILE D 1 175 ? 124.524 206.444 184.910 1.00 0.00 175 ILE J C 1
ATOM 4393 O O . ILE D 1 175 ? 124.398 206.476 183.687 1.00 0.00 175 ILE J O 1
ATOM 4398 N N . LYS D 1 176 ? 124.841 207.533 185.648 1.00 0.00 176 LYS J N 1
ATOM 4399 C CA . LYS D 1 176 ? 125.089 208.839 185.099 1.00 0.00 176 LYS J CA 1
ATOM 4400 C C . LYS D 1 176 ? 126.401 209.293 185.649 1.00 0.00 176 LYS J C 1
ATOM 4401 O O . LYS D 1 176 ? 126.699 209.078 186.822 1.00 0.00 176 LYS J O 1
ATOM 4407 N N . ALA D 1 177 ? 127.197 209.971 184.796 1.00 0.00 177 ALA J N 1
ATOM 4408 C CA . ALA D 1 177 ? 128.461 210.537 185.179 1.00 0.00 177 ALA J CA 1
ATOM 4409 C C . ALA D 1 177 ? 128.336 211.991 184.857 1.00 0.00 177 ALA J C 1
ATOM 4410 O O . ALA D 1 177 ? 127.719 212.364 183.864 1.00 0.00 177 ALA J O 1
ATOM 4412 N N . ASP D 1 178 ? 128.901 212.845 185.731 1.00 0.00 178 ASP J N 1
ATOM 4413 C CA . ASP D 1 178 ? 128.776 214.275 185.668 1.00 0.00 178 ASP J CA 1
ATOM 4414 C C . ASP D 1 178 ? 130.175 214.810 185.701 1.00 0.00 178 ASP J C 1
ATOM 4415 O O . ASP D 1 178 ? 130.814 214.818 186.750 1.00 0.00 178 ASP J O 1
ATOM 4420 N N . TYR D 1 179 ? 130.695 215.250 184.532 1.00 0.00 179 TYR J N 1
ATOM 4421 C CA . TYR D 1 179 ? 131.995 215.862 184.425 1.00 0.00 179 TYR J CA 1
ATOM 4422 C C . TYR D 1 179 ? 131.751 217.345 184.344 1.00 0.00 179 TYR J C 1
ATOM 4423 O O . TYR D 1 179 ? 131.261 217.844 183.333 1.00 0.00 179 TYR J O 1
ATOM 4432 N N . ALA D 1 180 ? 132.104 218.074 185.428 1.00 0.00 180 ALA J N 1
ATOM 4433 C CA . ALA D 1 180 ? 131.909 219.499 185.490 1.00 0.00 180 ALA J CA 1
ATOM 4434 C C . ALA D 1 180 ? 133.007 220.073 186.336 1.00 0.00 180 ALA J C 1
ATOM 4435 O O . ALA D 1 180 ? 133.321 219.529 187.393 1.00 0.00 180 ALA J O 1
ATOM 4437 N N . ASN D 1 181 ? 133.567 221.237 185.917 1.00 0.00 181 ASN J N 1
ATOM 4438 C CA . ASN D 1 181 ? 134.549 222.021 186.651 1.00 0.00 181 ASN J CA 1
ATOM 4439 C C . ASN D 1 181 ? 135.865 221.312 186.862 1.00 0.00 181 ASN J C 1
ATOM 4440 O O . ASN D 1 181 ? 136.634 221.663 187.758 1.00 0.00 181 ASN J O 1
ATOM 4445 N N . GLY D 1 182 ? 136.157 220.290 186.025 1.00 0.00 182 GLY J N 1
ATOM 4446 C CA . GLY D 1 182 ? 137.343 219.480 186.136 1.00 0.00 182 GLY J CA 1
ATOM 4447 C C . GLY D 1 182 ? 137.165 218.386 187.152 1.00 0.00 182 GLY J C 1
ATOM 4448 O O . GLY D 1 182 ? 138.135 217.721 187.514 1.00 0.00 182 GLY J O 1
ATOM 4449 N N . VAL D 1 183 ? 135.910 218.163 187.621 1.00 0.00 183 VAL J N 1
ATOM 4450 C CA . VAL D 1 183 ? 135.600 217.178 188.623 1.00 0.00 183 VAL J CA 1
ATOM 4451 C C . VAL D 1 183 ? 134.680 216.222 187.932 1.00 0.00 183 VAL J C 1
ATOM 4452 O O . VAL D 1 183 ? 133.644 216.622 187.401 1.00 0.00 183 VAL J O 1
ATOM 445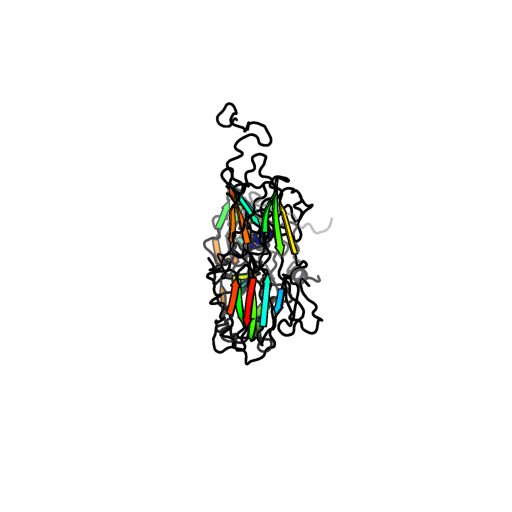6 N N . LEU D 1 184 ? 135.030 214.916 187.974 1.00 0.00 184 LEU J N 1
ATOM 4457 C CA . LEU D 1 184 ? 134.173 213.867 187.495 1.00 0.00 184 LEU J CA 1
ATOM 4458 C C . LEU D 1 184 ? 133.457 213.358 188.707 1.00 0.00 184 LEU J C 1
ATOM 4459 O O . LEU D 1 184 ? 134.086 212.939 189.676 1.00 0.00 184 LEU J O 1
ATOM 4464 N N . THR D 1 185 ? 132.112 213.396 188.659 1.00 0.00 185 THR J N 1
ATOM 4465 C CA . THR D 1 185 ? 131.229 212.960 189.705 1.00 0.00 185 THR J CA 1
ATOM 4466 C C . THR D 1 185 ? 130.490 211.794 189.123 1.00 0.00 185 THR J C 1
ATOM 4467 O O . THR D 1 185 ? 129.964 211.899 188.019 1.00 0.00 185 THR J O 1
ATOM 4471 N N . LEU D 1 186 ? 130.397 210.663 189.863 1.00 0.00 186 LEU J N 1
ATOM 4472 C CA . LEU D 1 186 ? 129.755 209.463 189.377 1.00 0.00 186 LEU J CA 1
ATOM 4473 C C . LEU D 1 186 ? 128.595 209.226 190.289 1.00 0.00 186 LEU J C 1
ATOM 4474 O O . LEU D 1 186 ? 128.647 209.575 191.464 1.00 0.00 186 LEU J O 1
ATOM 4479 N N . THR D 1 187 ? 127.518 208.613 189.752 1.00 0.00 187 THR J N 1
ATOM 4480 C CA . THR D 1 187 ? 126.350 208.242 190.508 1.00 0.00 187 THR J CA 1
ATOM 4481 C C . THR D 1 187 ? 126.011 206.882 189.973 1.00 0.00 187 THR J C 1
ATOM 4482 O O . THR D 1 187 ? 125.930 206.707 188.759 1.00 0.00 187 THR J O 1
ATOM 4486 N N . VAL D 1 188 ? 125.758 205.898 190.868 1.00 0.00 188 VAL J N 1
ATOM 4487 C CA . VAL D 1 188 ? 125.328 204.578 190.472 1.00 0.00 188 VAL J CA 1
ATOM 4488 C C . VAL D 1 188 ? 124.044 204.388 191.241 1.00 0.00 188 VAL J C 1
ATOM 4489 O O . VAL D 1 188 ? 124.105 204.118 192.439 1.00 0.00 188 VAL J O 1
ATOM 4493 N N . PRO D 1 189 ? 122.866 204.542 190.639 1.00 0.00 189 PRO J N 1
ATOM 4494 C CA . PRO D 1 189 ? 121.606 204.232 191.289 1.00 0.00 189 PRO J CA 1
ATOM 4495 C C . PRO D 1 189 ? 121.237 202.800 190.974 1.00 0.00 189 PRO J C 1
ATOM 4496 O O . PRO D 1 189 ? 121.601 202.341 189.894 1.00 0.00 189 PRO J O 1
ATOM 4500 N N . LYS D 1 190 ? 120.540 202.035 191.857 1.00 0.00 190 LYS J N 1
ATOM 4501 C CA . LYS D 1 190 ? 120.090 202.334 193.199 1.00 0.00 190 LYS J CA 1
ATOM 4502 C C . LYS D 1 190 ? 119.247 203.573 193.373 1.00 0.00 190 LYS J C 1
ATOM 4503 O O . LYS D 1 190 ? 119.659 204.538 194.013 1.00 0.00 190 LYS J O 1
ATOM 4509 N N . LEU D 1 191 ? 118.028 203.567 192.786 1.00 0.00 191 LEU J N 1
ATOM 4510 C CA . LEU D 1 191 ? 117.032 204.581 193.042 1.00 0.00 191 LEU J CA 1
ATOM 4511 C C . LEU D 1 191 ? 116.434 204.339 194.439 1.00 0.00 191 LEU J C 1
ATOM 4512 O O . LEU D 1 191 ? 115.840 203.249 194.654 1.00 0.00 191 LEU J O 1
ATOM 4517 N N . VAL E 1 201 ? 147.808 251.260 194.020 1.00 0.00 201 VAL X N 1
ATOM 4518 C CA . VAL E 1 201 ? 146.509 250.666 193.607 1.00 0.00 201 VAL X CA 1
ATOM 4519 C C . VAL E 1 201 ? 146.712 249.198 193.360 1.00 0.00 201 VAL X C 1
ATOM 4520 O O . VAL E 1 201 ? 147.668 248.797 192.695 1.00 0.00 201 VAL X O 1
ATOM 4524 N N . LYS E 1 202 ? 145.793 248.362 193.900 1.00 0.00 202 LYS X N 1
ATOM 4525 C CA . LYS E 1 202 ? 145.840 246.927 193.773 1.00 0.00 202 LYS X CA 1
ATOM 4526 C C . LYS E 1 202 ? 144.641 246.600 192.935 1.00 0.00 202 LYS X C 1
ATOM 4527 O O . LYS E 1 202 ? 143.547 247.110 193.177 1.00 0.00 202 LYS X O 1
ATOM 4533 N N . LYS E 1 203 ? 144.844 245.754 191.902 1.00 0.00 203 LYS X N 1
ATOM 4534 C CA . LYS E 1 203 ? 143.816 245.360 190.972 1.00 0.00 203 LYS X CA 1
ATOM 4535 C C . LYS E 1 203 ? 143.434 243.958 191.325 1.00 0.00 203 LYS X C 1
ATOM 4536 O O . LYS E 1 203 ? 144.205 243.233 191.950 1.00 0.00 203 LYS X O 1
ATOM 4542 N N . ILE E 1 204 ? 142.193 243.568 190.959 1.00 0.00 204 ILE X N 1
ATOM 4543 C CA . ILE E 1 204 ? 141.655 242.261 191.230 1.00 0.00 204 ILE X CA 1
ATOM 4544 C C . ILE E 1 204 ? 140.948 241.836 189.974 1.00 0.00 204 ILE X C 1
ATOM 4545 O O . ILE E 1 204 ? 140.646 242.651 189.104 1.00 0.00 204 ILE X O 1
ATOM 4550 N N . GLU E 1 205 ? 140.672 240.519 189.882 1.00 0.00 205 GLU X N 1
ATOM 4551 C CA . GLU E 1 205 ? 139.918 239.899 188.826 1.00 0.00 205 GLU X CA 1
ATOM 4552 C C . GLU E 1 205 ? 138.855 239.122 189.544 1.00 0.00 205 GLU X C 1
ATOM 4553 O O . GLU E 1 205 ? 138.947 238.900 190.752 1.00 0.00 205 GLU X O 1
ATOM 4559 N N . VAL E 1 206 ? 137.776 238.750 188.820 1.00 0.00 206 VAL X N 1
ATOM 4560 C CA . VAL E 1 206 ? 136.595 238.200 189.440 1.00 0.00 206 VAL X CA 1
ATOM 4561 C C . VAL E 1 206 ? 135.863 237.407 188.381 1.00 0.00 206 VAL X C 1
ATOM 4562 O O . VAL E 1 206 ? 134.709 237.021 188.568 1.00 0.00 206 VAL X O 1
ATOM 4566 N N . SER E 1 207 ? 136.534 237.094 187.237 1.00 0.00 207 SER X N 1
ATOM 4567 C CA . SER E 1 207 ? 135.926 236.370 186.140 1.00 0.00 207 SER X CA 1
ATOM 4568 C C . SER E 1 207 ? 135.605 234.961 186.576 1.00 0.00 207 SER X C 1
ATOM 4569 O O . SER E 1 207 ? 136.463 234.233 187.075 1.00 0.00 207 SER X O 1
ATOM 4572 N N . SER E 1 208 ? 134.310 234.612 186.453 1.00 0.00 208 SER X N 1
ATOM 4573 C CA . SER E 1 208 ? 133.746 233.391 186.950 1.00 0.00 208 SER X CA 1
ATOM 4574 C C . SER E 1 208 ? 132.556 233.124 186.075 1.00 0.00 208 SER X C 1
ATOM 4575 O O . SER E 1 208 ? 132.335 233.824 185.087 1.00 0.00 208 SER X O 1
ATOM 4578 N N . GLN E 1 209 ? 131.779 232.071 186.431 1.00 0.00 209 GLN X N 1
ATOM 4579 C CA . GLN E 1 209 ? 130.630 231.560 185.720 1.00 0.00 209 GLN X CA 1
ATOM 4580 C C . GLN E 1 209 ? 131.157 230.787 184.536 1.00 0.00 209 GLN X C 1
ATOM 4581 O O . GLN E 1 209 ? 132.212 230.167 184.645 1.00 0.00 209 GLN X O 1
ATOM 4587 N N . GLU E 1 210 ? 130.423 230.790 183.393 1.00 0.00 210 GLU X N 1
ATOM 4588 C CA . GLU E 1 210 ? 130.577 229.903 182.257 1.00 0.00 210 GLU X CA 1
ATOM 4589 C C . GLU E 1 210 ? 130.632 228.446 182.647 1.00 0.00 210 GLU X C 1
ATOM 4590 O O . GLU E 1 210 ? 131.668 227.792 182.552 1.00 0.00 210 GLU X O 1
ATOM 4596 N N . SER E 1 211 ? 129.481 227.938 183.146 1.00 0.00 211 SER X N 1
ATOM 4597 C CA . SER E 1 211 ? 129.328 226.618 183.712 1.00 0.00 211 SER X CA 1
ATOM 4598 C C . SER E 1 211 ? 128.292 225.877 182.897 1.00 0.00 211 SER X C 1
ATOM 4599 O O . SER E 1 211 ? 127.556 225.048 183.429 1.00 0.00 211 SER X O 1
ATOM 4602 N N . TRP E 1 212 ? 128.166 226.213 181.589 1.00 0.00 212 TRP X N 1
ATOM 4603 C CA . TRP E 1 212 ? 127.182 225.645 180.691 1.00 0.00 212 TRP X CA 1
ATOM 4604 C C . TRP E 1 212 ? 127.792 224.577 179.808 1.00 0.00 212 TRP X C 1
ATOM 4605 O O . TRP E 1 212 ? 127.106 224.010 178.958 1.00 0.00 212 TRP X O 1
ATOM 4616 N N . GLY E 1 213 ? 129.096 224.266 179.999 1.00 0.00 213 GLY X N 1
ATOM 4617 C CA . GLY E 1 213 ? 129.852 223.368 179.154 1.00 0.00 213 GLY X CA 1
ATOM 4618 C C . GLY E 1 213 ? 130.370 224.118 177.966 1.00 0.00 213 GLY X C 1
ATOM 4619 O O . GLY E 1 213 ? 130.218 225.334 177.872 1.00 0.00 213 GLY X O 1
ATOM 4620 N N . ASN E 1 214 ? 131.020 223.399 177.026 1.00 0.00 214 ASN X N 1
ATOM 4621 C CA . ASN E 1 214 ? 131.553 224.003 175.830 1.00 0.00 214 ASN X CA 1
ATOM 4622 C C . ASN E 1 214 ? 131.519 222.943 174.708 1.00 0.00 214 ASN X C 1
ATOM 4623 O O . ASN E 1 214 ? 131.880 223.295 173.553 1.00 0.00 214 ASN X O 1
#

Nearest PDB structures (foldseek):
  7oa6-assembly1_B  TM=1.007E+00  e=9.453E-26  Saccharomyces cerevisiae S288C
  7oa6-assembly1_J  TM=8.776E-01  e=1.316E-14  Saccharomyces cerevisiae S288C
  7oa6-assembly1_I  TM=7.095E-01  e=2.827E-17  Saccharomyces cerevisiae S288C
  1gme-assembly1_A  TM=7.486E-01  e=3.530E-06  Triticum aestivum
  1shs-assembly1_A  TM=7.811E-01  e=9.392E-06  Methanocaldococcus jannaschii

B-factor: mean 30.0, std 0.0, range [30.0, 30.0]

Sequence (586 aa):
YDPRDETLDDWFDNDLSLFPSGFGFPRSVAVPVDILDHDNNYELKVVVPGVKSKKDIDIEYHQNKNQILVSGEIPSTLNEESKDKVKVKESSSGKFKRVITLPDYPGVDADNIKADYANGVLTLTVPKLKPQKDGKNHVKKIEVSSQESWGNYDPRDETLDDWFDNDLSLFPSGFGFPRSVAVPVDILDHDNNYELKVVVPGVKSKKDIDIEYHQNKNQILVSGEIPSTLNEESKDKVKVKESSSGKFKRVITLPDYPGVDADNIKADYANGVLTLTVPKLKPQKDGKNHVKKIEVSSQESWGNYDPRDETLDDWFDNDLSLFPSGFGFPRSVAVPVDILDHDNNYELKVVVPGVKSKKDIDIEYHQNKNQILVSGEIPSTLNEESKDKVKVKESSSGKFKRVITLPDYPGVDADNIKADYANGVLTLTVPKLKPQKDGKNHVKKIEVSSQESWGNNDLSLFPSGFGFPRSVAVPVDILDHDNNYELKVVVPGVKSKKDIDIEYHQNKNQILVSGEIPSTLNEESKDKVKVKESSSGKFKRVITLPDYPGVDADNIKADYANGVLTLTVPKLVKKIEVSSQESWGN

Organism: Saccharomyces cerevisiae (strain ATCC 204508 / S288c) (NCBI:txid559292)